Protein AF-A0A8J3G6T1-F1 (afdb_monomer)

Structure (mmCIF, N/CA/C/O backbone):
data_AF-A0A8J3G6T1-F1
#
_entry.id   AF-A0A8J3G6T1-F1
#
loop_
_atom_site.group_PDB
_atom_site.id
_atom_site.type_symbol
_atom_site.label_atom_id
_atom_site.label_alt_id
_atom_site.label_comp_id
_atom_site.label_asym_id
_atom_site.label_entity_id
_atom_site.label_seq_id
_atom_site.pdbx_PDB_ins_code
_atom_site.Cartn_x
_atom_site.Cartn_y
_atom_site.Cartn_z
_atom_site.occupancy
_atom_site.B_iso_or_equiv
_atom_site.auth_seq_id
_atom_site.auth_comp_id
_atom_site.auth_asym_id
_atom_site.auth_atom_id
_atom_site.pdbx_PDB_model_num
ATOM 1 N N . MET A 1 1 ? -32.465 -43.935 28.635 1.00 43.88 1 MET A N 1
ATOM 2 C CA . MET A 1 1 ? -31.012 -43.992 28.328 1.00 43.88 1 MET A CA 1
ATOM 3 C C . MET A 1 1 ? -30.670 -43.989 26.835 1.00 43.88 1 MET A C 1
ATOM 5 O O . MET A 1 1 ? -29.907 -43.119 26.442 1.00 43.88 1 MET A O 1
ATOM 9 N N . LYS A 1 2 ? -31.227 -44.860 25.971 1.00 39.50 2 LYS A N 1
ATOM 10 C CA . LYS A 1 2 ? -30.861 -44.892 24.530 1.00 39.50 2 LYS A CA 1
ATOM 11 C C . LYS A 1 2 ? -31.082 -43.560 23.775 1.00 39.50 2 LYS A C 1
ATOM 13 O O . LYS A 1 2 ? -30.192 -43.146 23.047 1.00 39.50 2 LYS A O 1
ATOM 18 N N . LYS A 1 3 ? -32.181 -42.826 24.026 1.00 35.81 3 LYS A N 1
ATOM 19 C CA . LYS A 1 3 ? -32.416 -41.480 23.442 1.00 35.81 3 LYS A CA 1
ATOM 20 C C . LYS A 1 3 ? -31.418 -40.406 23.920 1.00 35.81 3 LYS A C 1
ATOM 22 O O . LYS A 1 3 ? -31.016 -39.567 23.125 1.00 35.81 3 LYS A O 1
ATOM 27 N N . ALA A 1 4 ? -30.963 -40.465 25.174 1.00 35.81 4 ALA A N 1
ATOM 28 C CA . ALA A 1 4 ? -29.965 -39.531 25.713 1.00 35.81 4 ALA A CA 1
ATOM 29 C C . ALA A 1 4 ? -28.558 -39.790 25.139 1.00 35.81 4 ALA A C 1
ATOM 31 O O . ALA A 1 4 ? -27.813 -38.853 24.865 1.00 35.81 4 ALA A O 1
ATOM 32 N N . LEU A 1 5 ? -28.227 -41.057 24.865 1.00 39.38 5 LEU A N 1
ATOM 33 C CA . LEU A 1 5 ? -26.959 -41.442 24.243 1.00 39.38 5 LEU A CA 1
ATOM 34 C C . LEU A 1 5 ? -26.889 -41.038 22.756 1.00 39.38 5 LEU A C 1
ATOM 36 O O . LEU A 1 5 ? -25.823 -40.676 22.266 1.00 39.38 5 LEU A O 1
ATOM 40 N N . THR A 1 6 ? -28.020 -41.034 22.040 1.00 45.44 6 THR A N 1
ATOM 41 C CA . THR A 1 6 ? -28.103 -40.546 20.649 1.00 45.44 6 THR A CA 1
ATOM 42 C C . THR A 1 6 ? -27.983 -39.022 20.556 1.00 45.44 6 THR A C 1
ATOM 44 O O . THR A 1 6 ? -27.355 -38.519 19.626 1.00 45.44 6 THR A O 1
ATOM 47 N N . ILE A 1 7 ? -28.523 -38.283 21.532 1.00 45.69 7 ILE A N 1
ATOM 48 C CA . ILE A 1 7 ? -28.383 -36.820 21.610 1.00 45.69 7 ILE A CA 1
ATOM 49 C C . ILE A 1 7 ? -26.943 -36.442 21.983 1.00 45.69 7 ILE A C 1
ATOM 51 O O . ILE A 1 7 ? -26.351 -35.606 21.309 1.00 45.69 7 ILE A O 1
ATOM 55 N N . MET A 1 8 ? -26.319 -37.130 22.948 1.00 38.97 8 MET A N 1
ATOM 56 C CA . MET A 1 8 ? -24.913 -36.877 23.291 1.00 38.97 8 MET A CA 1
ATOM 57 C C . MET A 1 8 ? -23.939 -37.226 22.160 1.00 38.97 8 MET A C 1
ATOM 59 O O . MET A 1 8 ? -22.987 -36.485 21.954 1.00 38.97 8 MET A O 1
ATOM 63 N N . LYS A 1 9 ? -24.186 -38.276 21.361 1.00 42.00 9 LYS A N 1
ATOM 64 C CA . LYS A 1 9 ? -23.347 -38.576 20.184 1.00 42.00 9 LYS A CA 1
ATOM 65 C C . LYS A 1 9 ? -23.470 -37.523 19.075 1.00 42.00 9 LYS A C 1
ATOM 67 O O . LYS A 1 9 ? -22.478 -37.234 18.418 1.00 42.00 9 LYS A O 1
ATOM 72 N N . ARG A 1 10 ? -24.645 -36.909 18.885 1.00 36.28 10 ARG A N 1
ATOM 73 C CA . ARG A 1 10 ? -24.837 -35.819 17.905 1.00 36.28 10 ARG A CA 1
ATOM 74 C C . ARG A 1 10 ? -24.247 -34.494 18.389 1.00 36.28 10 ARG A C 1
ATOM 76 O O . ARG A 1 10 ? -23.609 -33.805 17.603 1.00 36.28 10 ARG A O 1
ATOM 83 N N . VAL A 1 11 ? -24.372 -34.186 19.681 1.00 42.03 11 VAL A N 1
ATOM 84 C CA . VAL A 1 11 ? -23.733 -33.012 20.294 1.00 42.03 11 VAL A CA 1
ATOM 85 C C . VAL A 1 11 ? -22.211 -33.162 20.288 1.00 42.03 11 VAL A C 1
ATOM 87 O O . VAL A 1 11 ? -21.529 -32.216 19.929 1.00 42.03 11 VAL A O 1
ATOM 90 N N . PHE A 1 12 ? -21.669 -34.350 20.573 1.00 38.31 12 PHE A N 1
ATOM 91 C CA . PHE A 1 12 ? -20.222 -34.588 20.573 1.00 38.31 12 PHE A CA 1
ATOM 92 C C . PHE A 1 12 ? -19.601 -34.498 19.170 1.00 38.31 12 PHE A C 1
ATOM 94 O O . PHE A 1 12 ? -18.516 -33.952 19.038 1.00 38.31 12 PHE A O 1
ATOM 101 N N . VAL A 1 13 ? -20.291 -34.943 18.111 1.00 36.78 13 VAL A N 1
ATOM 102 C CA . VAL A 1 13 ? -19.804 -34.816 16.719 1.00 36.78 13 VAL A CA 1
ATOM 103 C C . VAL A 1 13 ? -19.863 -33.365 16.220 1.00 36.78 13 VAL A C 1
ATOM 105 O O . VAL A 1 13 ? -18.927 -32.919 15.564 1.00 36.78 13 VAL A O 1
ATOM 108 N N . ILE A 1 14 ? -20.891 -32.594 16.594 1.00 36.22 14 ILE A N 1
ATOM 109 C CA . ILE A 1 14 ? -20.971 -31.152 16.286 1.00 36.22 14 ILE A CA 1
ATOM 110 C C . ILE A 1 14 ? -19.912 -30.367 17.081 1.00 36.22 14 ILE A C 1
ATOM 112 O O . ILE A 1 14 ? -19.260 -29.477 16.540 1.00 36.22 14 ILE A O 1
ATOM 116 N N . TYR A 1 15 ? -19.663 -30.744 18.338 1.00 33.72 15 TYR A N 1
ATOM 117 C CA . TYR A 1 15 ? -18.629 -30.137 19.182 1.00 33.72 15 TYR A CA 1
ATOM 118 C C . TYR A 1 15 ? -17.206 -30.476 18.701 1.00 33.72 15 TYR A C 1
ATOM 120 O O . TYR A 1 15 ? -16.318 -29.628 18.774 1.00 33.72 15 TYR A O 1
ATOM 128 N N . LEU A 1 16 ? -16.988 -31.682 18.159 1.00 30.70 16 LEU A N 1
ATOM 129 C CA . LEU A 1 16 ? -15.712 -32.103 17.569 1.00 30.70 16 LEU A CA 1
ATOM 130 C C . LEU A 1 16 ? -15.455 -31.426 16.209 1.00 30.70 16 LEU A C 1
ATOM 132 O O . LEU A 1 16 ? -14.316 -31.065 15.926 1.00 30.70 16 LEU A O 1
ATOM 136 N N . MET A 1 17 ? -16.499 -31.171 15.408 1.00 32.66 17 MET A N 1
ATOM 137 C CA . MET A 1 17 ? -16.385 -30.390 14.165 1.00 32.66 17 MET A CA 1
ATOM 138 C C . MET A 1 17 ? -16.130 -28.896 14.428 1.00 32.66 17 MET A C 1
ATOM 140 O O . MET A 1 17 ? -15.302 -28.297 13.750 1.00 32.66 17 MET A O 1
ATOM 144 N N . LEU A 1 18 ? -16.736 -28.305 15.464 1.00 34.94 18 LEU A N 1
ATOM 145 C CA . LEU A 1 18 ? -16.482 -26.908 15.856 1.00 34.94 18 LEU A CA 1
ATOM 146 C C . LEU A 1 18 ? -15.078 -26.682 16.454 1.00 34.94 18 LEU A C 1
ATOM 148 O O . LEU A 1 18 ? -14.573 -25.559 16.435 1.00 34.94 18 LEU A O 1
ATOM 152 N N . CYS A 1 19 ? -14.424 -27.731 16.968 1.00 36.50 19 CYS A N 1
ATOM 153 C CA . CYS A 1 19 ? -13.071 -27.645 17.531 1.00 36.50 19 CYS A CA 1
ATOM 154 C C . CYS A 1 19 ? -11.942 -27.707 16.488 1.00 36.50 19 CYS A C 1
ATOM 156 O O . CYS A 1 19 ? -10.821 -27.337 16.829 1.00 36.50 19 CYS A O 1
ATOM 158 N N . LEU A 1 20 ? -12.210 -28.149 15.253 1.00 36.62 20 LEU A N 1
ATOM 159 C CA . LEU A 1 20 ? -11.184 -28.357 14.219 1.00 36.62 20 LEU A CA 1
ATOM 160 C C . LEU A 1 20 ? -11.072 -27.224 13.182 1.00 36.62 20 LEU A C 1
ATOM 162 O O . LEU A 1 20 ? -10.155 -27.255 12.371 1.00 36.62 20 LEU A O 1
ATOM 166 N N . PHE A 1 21 ? -11.950 -26.213 13.206 1.00 42.81 21 PHE A N 1
ATOM 167 C CA . PHE A 1 21 ? -12.055 -25.251 12.095 1.00 42.81 21 PHE A CA 1
ATOM 168 C C . PHE A 1 21 ? -11.647 -23.793 12.376 1.00 42.81 21 PHE A C 1
ATOM 170 O O . PHE A 1 21 ? -11.500 -23.037 11.425 1.00 42.81 21 PHE A O 1
ATOM 177 N N . ASN A 1 22 ? -11.401 -23.361 13.619 1.00 49.00 22 ASN A N 1
ATOM 178 C CA . ASN A 1 22 ? -11.417 -21.913 13.919 1.00 49.00 22 ASN A CA 1
ATOM 179 C C . ASN A 1 22 ? -10.076 -21.194 14.189 1.00 49.00 22 ASN A C 1
ATOM 181 O O . ASN A 1 22 ? -10.086 -19.974 14.334 1.00 49.00 22 ASN A O 1
ATOM 185 N N . SER A 1 23 ? -8.916 -21.864 14.238 1.00 54.28 23 SER A N 1
ATOM 186 C CA . SER A 1 23 ? -7.624 -21.167 14.453 1.00 54.28 23 SER A CA 1
ATOM 187 C C . SER A 1 23 ? -6.871 -20.838 13.159 1.00 54.28 23 SER A C 1
ATOM 189 O O . SER A 1 23 ? -6.298 -19.757 13.040 1.00 54.28 23 SER A O 1
ATOM 191 N N . SER A 1 24 ? -6.887 -21.731 12.167 1.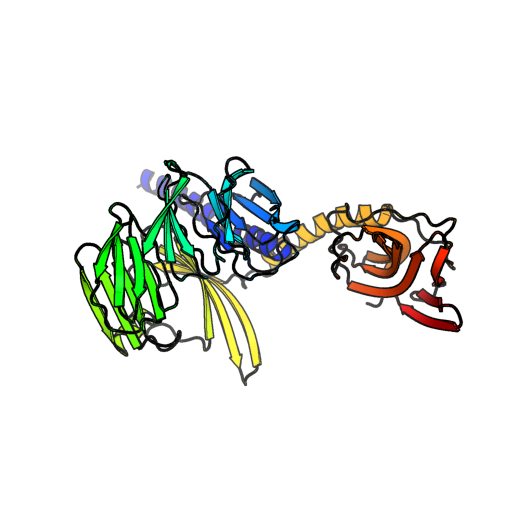00 53.44 24 SER A N 1
ATOM 192 C CA . SER A 1 24 ? -6.140 -21.563 10.911 1.00 53.44 24 SER A CA 1
ATOM 193 C C . SER A 1 24 ? -6.769 -20.530 9.969 1.00 53.44 24 SER A C 1
ATOM 195 O O . SER A 1 24 ? -6.048 -19.811 9.279 1.00 53.44 24 SER A O 1
ATOM 197 N N . LEU A 1 25 ? -8.099 -20.399 9.979 1.00 54.31 25 LEU A N 1
ATOM 198 C CA . LEU A 1 25 ? -8.842 -19.473 9.115 1.00 54.31 25 LEU A CA 1
ATOM 199 C C . LEU A 1 25 ? -8.743 -18.018 9.586 1.00 54.31 25 LEU A C 1
ATOM 201 O O . LEU A 1 25 ? -8.485 -17.124 8.779 1.00 54.31 25 LEU A O 1
ATOM 205 N N . LEU A 1 26 ? -8.850 -17.784 10.898 1.00 55.62 26 LEU A N 1
ATOM 206 C CA . LEU A 1 26 ? -8.613 -16.461 11.477 1.00 55.62 26 LEU A CA 1
ATOM 207 C C . LEU A 1 26 ? -7.161 -16.020 11.249 1.00 55.62 26 LEU A C 1
ATOM 209 O O . LEU A 1 26 ? -6.917 -14.869 10.893 1.00 55.62 26 LEU A O 1
ATOM 213 N N . ASN A 1 27 ? -6.204 -16.947 11.367 1.00 59.03 27 ASN A N 1
ATOM 214 C CA . ASN A 1 27 ? -4.813 -16.682 11.010 1.00 59.03 27 ASN A CA 1
ATOM 215 C C . ASN A 1 27 ? -4.660 -16.339 9.529 1.00 59.03 27 ASN A C 1
ATOM 217 O O . ASN A 1 27 ? -3.983 -15.370 9.225 1.00 59.03 27 ASN A O 1
ATOM 221 N N . ALA A 1 28 ? -5.309 -17.054 8.607 1.00 58.47 28 ALA A N 1
ATOM 222 C CA . ALA A 1 28 ? -5.214 -16.750 7.180 1.00 58.47 28 ALA A CA 1
ATOM 223 C C . ALA A 1 28 ? -5.707 -15.331 6.853 1.00 58.47 28 ALA A C 1
ATOM 225 O O . ALA A 1 28 ? -5.042 -14.612 6.109 1.00 58.47 28 ALA A O 1
ATOM 226 N N . ALA A 1 29 ? -6.816 -14.892 7.452 1.00 57.75 29 ALA A N 1
ATOM 227 C CA . ALA A 1 29 ? -7.325 -13.543 7.234 1.00 57.75 29 ALA A CA 1
ATOM 228 C C . ALA A 1 29 ? -6.474 -12.460 7.916 1.00 57.75 29 ALA A C 1
ATOM 230 O O . ALA A 1 29 ? -6.214 -11.418 7.316 1.00 57.75 29 ALA A O 1
ATOM 231 N N . VAL A 1 30 ? -5.976 -12.710 9.133 1.00 61.53 30 VAL A N 1
ATOM 232 C CA . VAL A 1 30 ? -5.054 -11.795 9.830 1.00 61.53 30 VAL A CA 1
ATOM 233 C C . VAL A 1 30 ? -3.706 -11.717 9.111 1.00 61.53 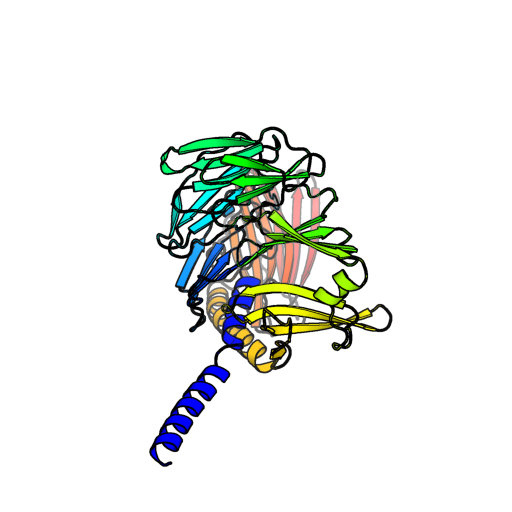30 VAL A C 1
ATOM 235 O O . VAL A 1 30 ? -3.150 -10.634 8.984 1.00 61.53 30 VAL A O 1
ATOM 238 N N . THR A 1 31 ? -3.181 -12.828 8.599 1.00 62.25 31 THR A N 1
ATOM 239 C CA . THR A 1 31 ? -1.938 -12.876 7.822 1.00 62.25 31 THR A CA 1
ATOM 240 C C . THR A 1 31 ? -2.112 -12.224 6.459 1.00 62.25 31 THR A C 1
ATOM 242 O O . THR A 1 31 ? -1.229 -11.480 6.045 1.00 62.25 31 THR A O 1
ATOM 245 N N . HIS A 1 32 ? -3.241 -12.437 5.774 1.00 60.16 32 HIS A N 1
ATOM 246 C CA . HIS A 1 32 ? -3.547 -11.702 4.550 1.00 60.16 32 HIS A CA 1
ATOM 247 C C . HIS A 1 32 ? -3.575 -10.203 4.837 1.00 60.16 32 HIS A C 1
ATOM 249 O O . HIS A 1 32 ? -2.796 -9.472 4.240 1.00 60.16 32 HIS A O 1
ATOM 255 N N . ALA A 1 33 ? -4.350 -9.776 5.839 1.00 58.09 33 ALA A N 1
ATOM 256 C CA . ALA A 1 33 ? -4.383 -8.395 6.299 1.00 58.09 33 ALA A CA 1
ATOM 257 C C . ALA A 1 33 ? -2.980 -7.843 6.604 1.00 58.09 33 ALA A C 1
ATOM 259 O O . ALA A 1 33 ? -2.631 -6.746 6.185 1.00 58.09 33 ALA A O 1
ATOM 260 N N . TRP A 1 34 ? -2.147 -8.616 7.294 1.00 55.69 34 TRP A N 1
ATOM 261 C CA . TRP A 1 34 ? -0.788 -8.215 7.644 1.00 55.69 34 TRP A CA 1
ATOM 262 C C . TRP A 1 34 ? 0.139 -8.095 6.427 1.00 55.69 34 TRP A C 1
ATOM 264 O O . TRP A 1 34 ? 0.996 -7.216 6.387 1.00 55.69 34 TRP A O 1
ATOM 274 N N . ASN A 1 35 ? -0.034 -8.960 5.427 1.00 57.41 35 ASN A N 1
ATOM 275 C CA . ASN A 1 35 ? 0.821 -9.038 4.241 1.00 57.41 35 ASN A CA 1
ATOM 276 C C . ASN A 1 35 ? 0.359 -8.139 3.084 1.00 57.41 35 ASN A C 1
ATOM 278 O O . ASN A 1 35 ? 1.129 -7.928 2.137 1.00 57.41 35 ASN A O 1
ATOM 282 N N . THR A 1 36 ? -0.882 -7.646 3.128 1.00 51.66 36 THR A N 1
ATOM 283 C CA . THR A 1 36 ? -1.452 -6.748 2.114 1.00 51.66 36 THR A CA 1
ATOM 284 C C . THR A 1 36 ? -1.564 -5.301 2.564 1.00 51.66 36 THR A C 1
ATOM 286 O O . THR A 1 36 ? -1.719 -4.447 1.700 1.00 51.66 36 THR A O 1
ATOM 289 N N . HIS A 1 37 ? -1.490 -5.005 3.864 1.00 54.19 37 HIS A N 1
ATOM 290 C CA . HIS A 1 37 ? -1.732 -3.656 4.373 1.00 54.19 37 HIS A CA 1
ATOM 291 C C . HIS A 1 37 ? -0.481 -3.011 4.976 1.00 54.19 37 HIS A C 1
ATOM 293 O O . HIS A 1 37 ? 0.148 -3.530 5.899 1.00 54.19 37 HIS A O 1
ATOM 299 N N . TYR A 1 38 ? -0.146 -1.823 4.478 1.00 55.28 38 TYR A N 1
ATOM 300 C CA . TYR A 1 38 ? 0.940 -1.001 5.006 1.00 55.28 38 TYR A CA 1
ATOM 301 C C . TYR A 1 38 ? 0.466 -0.277 6.275 1.00 55.28 38 TYR A C 1
ATOM 303 O O . TYR A 1 38 ? -0.458 0.516 6.182 1.00 55.28 38 TYR A O 1
ATOM 311 N N . GLN A 1 39 ? 1.096 -0.566 7.424 1.00 58.50 39 GLN A N 1
ATOM 312 C CA . GLN A 1 39 ? 1.042 0.118 8.739 1.00 58.50 39 GLN A CA 1
ATOM 313 C C . GLN A 1 39 ? -0.314 0.715 9.221 1.00 58.50 39 GLN A C 1
ATOM 315 O O . GLN A 1 39 ? -0.953 1.518 8.560 1.00 58.50 39 GLN A O 1
ATOM 320 N N . ASN A 1 40 ? -0.679 0.431 10.481 1.00 62.41 40 ASN A N 1
ATOM 321 C CA . ASN A 1 40 ? -1.968 0.759 11.130 1.00 62.41 40 ASN A CA 1
ATOM 322 C C . ASN A 1 40 ? -3.146 -0.053 10.586 1.00 62.41 40 ASN A C 1
ATOM 324 O O . ASN A 1 40 ? -3.998 0.437 9.851 1.00 62.41 40 ASN A O 1
ATOM 328 N N . ILE A 1 41 ? -3.188 -1.314 11.007 1.00 76.81 41 ILE A N 1
ATOM 329 C CA . ILE A 1 41 ? -4.314 -2.207 10.761 1.00 76.81 41 ILE A CA 1
ATOM 330 C C . ILE A 1 41 ? -5.247 -2.114 11.959 1.00 76.81 41 ILE A C 1
ATOM 332 O O . ILE A 1 41 ? -4.808 -2.266 13.104 1.00 76.81 41 ILE A O 1
ATOM 336 N N . GLY A 1 42 ? -6.531 -1.905 11.705 1.00 82.06 42 GLY A N 1
ATOM 337 C CA . GLY A 1 42 ? -7.550 -2.202 12.697 1.00 82.06 42 GLY A CA 1
ATOM 338 C C . GLY A 1 42 ? -8.500 -3.285 12.210 1.00 82.06 42 GLY A C 1
ATOM 339 O O . GLY A 1 42 ? -8.631 -3.545 11.014 1.00 82.06 42 GLY A O 1
ATOM 340 N N . VAL A 1 43 ? -9.144 -3.934 13.177 1.00 85.94 43 VAL A N 1
ATOM 341 C CA . VAL A 1 43 ? -10.104 -5.012 12.944 1.00 85.94 43 VAL A CA 1
ATOM 342 C C . VAL A 1 43 ? -11.361 -4.733 13.757 1.00 85.94 43 VAL A C 1
ATOM 344 O O . VAL A 1 43 ? -11.277 -4.379 14.939 1.00 85.94 43 VAL A O 1
ATOM 347 N N . ARG A 1 44 ? -12.527 -4.891 13.132 1.00 85.00 44 ARG A N 1
ATOM 348 C CA . ARG A 1 44 ? -13.835 -4.817 13.792 1.00 85.00 44 ARG A CA 1
ATOM 349 C C . ARG A 1 44 ? -14.694 -5.994 13.381 1.00 85.00 44 ARG A C 1
ATOM 351 O O . ARG A 1 44 ? -14.785 -6.303 12.203 1.00 85.00 44 ARG A O 1
ATOM 358 N N . PHE A 1 45 ? -15.323 -6.625 14.358 1.00 85.56 45 PHE A N 1
ATOM 359 C CA . PHE A 1 45 ? -16.324 -7.658 14.123 1.00 85.56 45 PHE A CA 1
ATOM 360 C C . PHE A 1 45 ? -17.679 -6.982 13.988 1.00 85.56 45 PHE A C 1
ATOM 362 O O . PHE A 1 45 ? -17.924 -5.979 14.660 1.00 85.56 45 PHE A O 1
ATOM 369 N N . ASN A 1 46 ? -18.545 -7.526 13.141 1.00 82.75 46 ASN A N 1
ATOM 370 C CA . ASN A 1 46 ? -19.957 -7.190 13.234 1.00 82.75 46 ASN A CA 1
ATOM 371 C C . ASN A 1 46 ? -20.542 -7.772 14.547 1.00 82.75 46 ASN A C 1
ATOM 373 O O . ASN A 1 46 ? -19.918 -8.636 15.177 1.00 82.75 46 ASN A O 1
ATOM 377 N N . PRO A 1 47 ? -21.711 -7.308 15.011 1.00 79.88 47 PRO A N 1
ATOM 378 C CA . PRO A 1 47 ? -22.196 -7.663 16.351 1.00 79.88 47 PRO A CA 1
ATOM 379 C C . PRO A 1 47 ? -22.587 -9.131 16.482 1.00 79.88 47 PRO A C 1
ATOM 381 O O . PRO A 1 47 ? -22.338 -9.747 17.521 1.00 79.88 47 PRO A O 1
ATOM 384 N N . ASP A 1 48 ? -23.149 -9.702 15.412 1.00 84.12 48 ASP A N 1
ATOM 385 C CA . ASP A 1 48 ? -23.486 -11.127 15.326 1.00 84.12 48 ASP A CA 1
ATOM 386 C C . ASP A 1 48 ? -22.240 -12.025 15.146 1.00 84.12 48 ASP A C 1
ATOM 388 O O . ASP A 1 48 ? -22.342 -13.246 15.256 1.00 84.12 48 ASP A O 1
ATOM 392 N N . LYS A 1 49 ? -21.062 -11.424 14.916 1.00 86.06 49 LYS A N 1
ATOM 393 C CA . LYS A 1 49 ? -19.748 -12.061 14.706 1.00 86.06 49 LYS A CA 1
ATOM 394 C C . LYS A 1 49 ? -19.690 -12.995 13.503 1.00 86.06 49 LYS A C 1
ATOM 396 O O . LYS A 1 49 ? -18.744 -13.775 13.397 1.00 86.06 49 LYS A O 1
ATOM 401 N N . SER A 1 50 ? -20.652 -12.907 12.588 1.00 88.56 50 SER A N 1
ATOM 402 C CA . SER A 1 50 ? -20.621 -13.647 11.327 1.00 88.56 50 SER A CA 1
ATOM 403 C C . SER A 1 50 ? -19.582 -13.082 10.357 1.00 88.56 50 SER A C 1
ATOM 405 O O . SER A 1 50 ? -19.127 -13.784 9.457 1.00 88.56 50 SER A O 1
ATOM 407 N N . GLN A 1 51 ? -19.168 -11.824 10.534 1.00 91.06 51 GLN A N 1
ATOM 408 C CA . GLN A 1 51 ? -18.254 -11.117 9.642 1.00 91.06 51 GLN A CA 1
ATOM 409 C C . GLN A 1 51 ? -17.282 -10.235 10.428 1.00 91.06 51 GLN A C 1
ATOM 411 O O . GLN A 1 51 ? -17.512 -9.832 11.570 1.00 91.06 51 GLN A O 1
ATOM 416 N N . PHE A 1 52 ? -16.181 -9.869 9.790 1.00 88.50 52 PHE A N 1
ATOM 417 C CA . PHE A 1 52 ? -15.308 -8.825 10.304 1.00 88.50 52 PHE A CA 1
ATOM 418 C C . PHE A 1 52 ? -14.748 -7.982 9.171 1.00 88.50 52 PHE A C 1
ATOM 420 O O . PHE A 1 52 ? -14.728 -8.367 8.004 1.00 88.50 52 PHE A O 1
ATOM 427 N N . VAL A 1 53 ? -14.315 -6.787 9.531 1.00 88.12 53 VAL A N 1
ATOM 428 C CA . VAL A 1 53 ? -13.738 -5.802 8.637 1.00 88.12 53 VAL A CA 1
ATOM 429 C C . VAL A 1 53 ? -12.320 -5.558 9.100 1.00 88.12 53 VAL A C 1
ATOM 431 O O . VAL A 1 53 ? -12.078 -5.241 10.267 1.00 88.12 53 VAL A O 1
ATOM 434 N N . VAL A 1 54 ? -11.390 -5.706 8.171 1.00 88.56 54 VAL A N 1
ATOM 435 C CA . VAL A 1 54 ? -10.018 -5.246 8.314 1.00 88.56 54 VAL A CA 1
ATOM 436 C C . VAL A 1 54 ? -9.906 -3.969 7.508 1.00 88.56 54 VAL A C 1
ATOM 438 O O . VAL A 1 54 ? -10.363 -3.899 6.370 1.00 88.56 54 VAL A O 1
ATOM 441 N N . PHE A 1 55 ? -9.295 -2.952 8.082 1.00 84.44 55 PHE A N 1
ATOM 442 C CA . PHE A 1 55 ? -9.057 -1.708 7.375 1.00 84.44 55 PHE A CA 1
ATOM 443 C C . PHE A 1 55 ? -7.636 -1.233 7.628 1.00 84.44 55 PHE A C 1
ATOM 445 O O . PHE A 1 55 ? -7.044 -1.459 8.690 1.00 84.44 55 PHE A O 1
ATOM 452 N N . SER A 1 56 ? -7.119 -0.556 6.622 1.00 84.81 56 SER A N 1
ATOM 453 C CA . SER A 1 56 ? -5.810 0.064 6.579 1.00 84.81 56 SER A CA 1
ATOM 454 C C . SER A 1 56 ? -5.920 1.423 5.898 1.00 84.81 56 SER A C 1
ATOM 456 O O . SER A 1 56 ? -7.004 1.883 5.535 1.00 84.81 56 SER A O 1
ATOM 458 N N . HIS A 1 57 ? -4.778 2.079 5.716 1.00 80.31 57 HIS A N 1
ATOM 459 C CA . HIS A 1 57 ? -4.719 3.344 4.995 1.00 80.31 57 HIS A CA 1
ATOM 460 C C . HIS A 1 57 ? -5.090 3.215 3.514 1.00 80.31 57 HIS A C 1
ATOM 462 O O . HIS A 1 57 ? -5.537 4.194 2.937 1.00 80.31 57 HIS A O 1
ATOM 468 N N . ASP A 1 58 ? -4.890 2.055 2.893 1.00 81.69 58 ASP A N 1
ATOM 469 C CA . ASP A 1 58 ? -5.043 1.849 1.449 1.00 81.69 58 ASP A CA 1
ATOM 470 C C . ASP A 1 58 ? -6.289 1.050 1.060 1.00 81.69 58 ASP A C 1
ATOM 472 O O . ASP A 1 58 ? -6.736 1.114 -0.087 1.00 81.69 58 ASP A O 1
ATOM 476 N N . ARG A 1 59 ? -6.858 0.283 1.992 1.00 86.75 59 ARG A N 1
ATOM 477 C CA . ARG A 1 59 ? -7.926 -0.651 1.662 1.00 86.75 59 ARG A CA 1
ATOM 478 C C . ARG A 1 59 ? -8.775 -1.000 2.875 1.00 86.75 59 ARG A C 1
ATOM 480 O O . ARG A 1 59 ? -8.308 -1.070 4.009 1.00 86.75 59 ARG A O 1
ATOM 487 N N . ILE A 1 60 ? -10.040 -1.286 2.610 1.00 87.50 60 ILE A N 1
ATOM 488 C CA . ILE A 1 60 ? -10.961 -1.903 3.556 1.00 87.50 60 ILE A CA 1
ATOM 489 C C . ILE A 1 60 ? -11.368 -3.252 2.982 1.00 87.50 60 ILE A C 1
ATOM 491 O O . ILE A 1 60 ? -11.833 -3.340 1.850 1.00 87.50 60 ILE A O 1
ATOM 495 N N . THR A 1 61 ? -11.207 -4.316 3.754 1.00 89.12 61 THR A N 1
ATOM 496 C CA . THR A 1 61 ? -11.616 -5.663 3.369 1.00 89.12 61 THR A CA 1
ATOM 497 C C . THR A 1 61 ? -12.642 -6.199 4.353 1.00 89.12 61 THR A C 1
ATOM 499 O O . THR A 1 61 ? -12.500 -6.073 5.569 1.00 89.12 61 THR A O 1
ATOM 502 N N . LYS A 1 62 ? -13.704 -6.792 3.817 1.00 89.88 62 LYS A N 1
ATOM 503 C CA . LYS A 1 62 ? -14.776 -7.431 4.572 1.00 89.88 62 LYS A CA 1
ATOM 504 C C . LYS A 1 62 ? -14.651 -8.937 4.421 1.00 89.88 62 LYS A C 1
ATOM 506 O O . LYS A 1 62 ? -14.504 -9.434 3.307 1.00 89.88 62 LYS A O 1
ATOM 511 N N . TRP A 1 63 ? -14.763 -9.650 5.526 1.00 91.19 63 TRP A N 1
ATOM 512 C CA . TRP A 1 63 ? -14.497 -11.075 5.617 1.00 91.19 63 TRP A CA 1
ATOM 513 C C . TRP A 1 63 ? -15.658 -11.794 6.271 1.00 91.19 63 TRP A C 1
ATOM 515 O O . TRP A 1 63 ? -16.286 -11.277 7.193 1.00 91.19 63 TRP A O 1
ATOM 525 N N . ASP A 1 64 ? -15.908 -12.999 5.792 1.00 90.69 64 ASP A N 1
ATOM 526 C CA . ASP A 1 64 ? -16.776 -13.959 6.443 1.00 90.69 64 ASP A CA 1
ATOM 527 C C . ASP A 1 64 ? -15.993 -14.663 7.552 1.00 90.69 64 ASP A C 1
ATOM 529 O O . ASP A 1 64 ? -14.908 -15.199 7.310 1.00 90.69 64 ASP A O 1
ATOM 533 N N . MET A 1 65 ? -16.516 -14.628 8.776 1.00 88.00 65 MET A N 1
ATOM 534 C CA . MET A 1 65 ? -15.818 -15.155 9.946 1.00 88.00 65 MET A CA 1
ATOM 535 C C . MET A 1 65 ? -15.783 -16.684 9.954 1.00 88.00 65 MET A C 1
ATOM 537 O O . MET A 1 65 ? -14.770 -17.264 10.334 1.00 88.00 65 MET A O 1
ATOM 541 N N . GLU A 1 66 ? -16.866 -17.338 9.527 1.00 86.19 66 GLU A N 1
ATOM 542 C CA . GLU A 1 66 ? -16.977 -18.800 9.549 1.00 86.19 66 GLU A CA 1
ATOM 543 C C . GLU A 1 66 ? -16.114 -19.450 8.461 1.00 86.19 66 GLU A C 1
ATOM 545 O O . GLU A 1 66 ? -15.421 -20.436 8.705 1.00 86.19 66 GLU A O 1
ATOM 550 N N . THR A 1 67 ? -16.122 -18.884 7.255 1.00 89.88 67 THR A N 1
ATOM 551 C CA . THR A 1 67 ? -15.434 -19.460 6.094 1.00 89.88 67 THR A CA 1
ATOM 552 C C . THR A 1 67 ? -14.050 -18.867 5.840 1.00 89.88 67 THR A C 1
ATOM 554 O O . THR A 1 67 ? -13.294 -19.420 5.040 1.00 89.88 67 THR A O 1
ATOM 557 N N . GLY A 1 68 ? -13.709 -17.735 6.465 1.00 87.69 68 GLY A N 1
ATOM 558 C CA . GLY A 1 68 ? -12.476 -16.991 6.191 1.00 87.69 68 GLY A CA 1
ATOM 559 C C . GLY A 1 68 ? -12.416 -16.396 4.779 1.00 87.69 68 GLY A C 1
ATOM 560 O O . GLY A 1 68 ? -11.346 -15.988 4.325 1.00 87.69 68 GLY A O 1
ATOM 561 N N . LYS A 1 69 ? -13.537 -16.372 4.047 1.00 88.81 69 LYS A N 1
ATOM 562 C CA . LYS A 1 69 ? -13.587 -15.847 2.681 1.00 88.81 69 LYS A CA 1
ATOM 563 C C . LYS A 1 69 ? -13.634 -14.325 2.691 1.00 88.81 69 LYS A C 1
ATOM 565 O O . LYS A 1 69 ? -14.396 -13.717 3.441 1.00 88.81 69 LYS A O 1
ATOM 570 N N . LEU A 1 70 ? -12.860 -13.717 1.796 1.00 91.94 70 LEU A N 1
ATOM 571 C CA . LEU A 1 70 ? -12.988 -12.303 1.467 1.00 91.94 70 LEU A CA 1
ATOM 572 C C . LEU A 1 70 ? -14.349 -12.086 0.792 1.00 91.94 70 LEU A C 1
ATOM 574 O O . LEU A 1 70 ? -14.586 -12.584 -0.307 1.00 91.94 70 LEU A O 1
ATOM 578 N N . LEU A 1 71 ? -15.242 -11.366 1.464 1.00 90.06 71 LEU A N 1
ATOM 579 C CA . LEU A 1 71 ? -16.577 -11.037 0.966 1.00 90.06 71 LEU A CA 1
ATOM 580 C C . LEU A 1 71 ? -16.554 -9.807 0.064 1.00 90.06 71 LEU A C 1
ATOM 582 O O . LEU A 1 71 ? -17.282 -9.750 -0.921 1.00 90.06 71 LEU A O 1
ATOM 586 N N . ALA A 1 72 ? -15.735 -8.815 0.413 1.00 89.94 72 ALA A N 1
ATOM 587 C CA . ALA A 1 72 ? -15.573 -7.602 -0.374 1.00 89.94 72 ALA A CA 1
ATOM 588 C C . ALA A 1 72 ? -14.220 -6.945 -0.096 1.00 89.94 72 ALA A C 1
ATOM 590 O O . ALA A 1 72 ? -13.683 -7.042 1.008 1.00 89.94 72 ALA A O 1
ATOM 591 N N . SER A 1 73 ? -13.697 -6.237 -1.092 1.00 90.25 73 SER A N 1
ATOM 592 C CA . SER A 1 73 ? -12.515 -5.390 -0.968 1.00 90.25 73 SER A CA 1
ATOM 593 C C . SER A 1 73 ? -12.821 -4.038 -1.584 1.00 90.25 73 SER A C 1
ATOM 595 O O . SER A 1 73 ? -13.252 -3.962 -2.732 1.00 90.25 73 SER A O 1
ATOM 597 N N . PHE A 1 74 ? -12.580 -2.987 -0.817 1.00 86.81 74 PHE A N 1
ATOM 598 C CA . PHE A 1 74 ? -12.777 -1.606 -1.216 1.00 86.81 74 PHE A CA 1
ATOM 599 C C . PHE A 1 74 ? -11.426 -0.914 -1.139 1.00 86.81 74 PHE A C 1
ATOM 601 O O . PHE A 1 74 ? -10.853 -0.792 -0.053 1.00 86.81 74 PHE A O 1
ATOM 608 N N . ASP A 1 75 ? -10.898 -0.482 -2.278 1.00 86.00 75 ASP A N 1
ATOM 609 C CA . ASP A 1 75 ? -9.750 0.415 -2.260 1.00 86.00 75 ASP A CA 1
ATOM 610 C C . ASP A 1 75 ? -10.225 1.758 -1.695 1.00 86.00 75 ASP A C 1
ATOM 612 O O . ASP A 1 75 ? -11.256 2.299 -2.107 1.00 86.00 75 ASP A O 1
ATOM 616 N N . THR A 1 76 ? -9.525 2.271 -0.686 1.00 72.56 76 THR A N 1
ATOM 617 C CA . THR A 1 76 ? -9.870 3.579 -0.138 1.00 72.56 76 THR A CA 1
ATOM 618 C C . THR A 1 76 ? -9.262 4.645 -1.041 1.00 72.56 76 THR A C 1
ATOM 620 O O . THR A 1 76 ? -8.087 4.581 -1.403 1.00 72.56 76 THR A O 1
ATOM 623 N N . TYR A 1 77 ? -10.019 5.702 -1.350 1.00 61.22 77 TYR A N 1
ATOM 624 C CA . TYR A 1 77 ? -9.496 6.870 -2.083 1.00 61.22 77 TYR A CA 1
ATOM 625 C C . TYR A 1 77 ? -8.362 7.600 -1.338 1.00 61.22 77 TYR A C 1
ATOM 627 O O . TYR A 1 77 ? -7.785 8.562 -1.842 1.00 61.22 77 TYR A O 1
ATOM 635 N N . MET A 1 78 ? -7.977 7.131 -0.147 1.00 56.66 78 MET A N 1
ATOM 636 C CA . MET A 1 78 ? -6.799 7.602 0.573 1.00 56.66 78 MET A CA 1
ATOM 637 C C . MET A 1 78 ? -5.491 7.395 -0.214 1.00 56.66 78 MET A C 1
ATOM 639 O O . MET A 1 78 ? -4.488 8.026 0.124 1.00 56.66 78 MET A O 1
ATOM 643 N N . SER A 1 79 ? -5.488 6.604 -1.297 1.00 50.88 79 SER A N 1
ATOM 644 C CA . SER A 1 79 ? -4.358 6.533 -2.232 1.00 50.88 79 SER A CA 1
ATOM 645 C C . SER A 1 79 ? -4.001 7.880 -2.875 1.00 50.88 79 SER A C 1
ATOM 647 O O . SER A 1 79 ? -2.834 8.066 -3.226 1.00 50.88 79 SER A O 1
ATOM 649 N N . ASP A 1 80 ? -4.951 8.815 -2.991 1.00 48.44 80 ASP A N 1
ATOM 650 C CA . ASP A 1 80 ? -4.712 10.175 -3.503 1.00 48.44 80 ASP A CA 1
ATOM 651 C C . ASP A 1 80 ? -4.347 11.174 -2.390 1.00 48.44 80 ASP A C 1
ATOM 653 O O . ASP A 1 80 ? -3.704 12.195 -2.639 1.00 48.44 80 ASP A O 1
ATOM 657 N N . PHE A 1 81 ? -4.630 10.848 -1.123 1.00 50.12 81 PHE A N 1
ATOM 658 C CA . PHE A 1 81 ? -4.318 11.678 0.052 1.00 50.12 81 PHE A CA 1
ATOM 659 C C . PHE A 1 81 ? -2.857 11.553 0.537 1.00 50.12 81 PHE A C 1
ATOM 661 O O . PHE A 1 81 ? -2.504 11.995 1.634 1.00 50.12 81 PHE A O 1
ATOM 668 N N . LYS A 1 82 ? -1.959 11.031 -0.311 1.00 51.03 82 LYS A N 1
ATOM 669 C CA . LYS A 1 82 ? -0.520 10.800 -0.053 1.00 51.03 82 LYS A CA 1
ATOM 670 C C . LYS A 1 82 ? 0.293 12.047 0.328 1.00 51.03 82 LYS A C 1
ATOM 672 O O . LYS A 1 82 ? 1.478 11.924 0.632 1.00 51.03 82 LYS A O 1
ATOM 677 N N . ARG A 1 83 ? -0.303 13.245 0.320 1.00 41.28 83 ARG A N 1
ATOM 678 C CA . ARG A 1 83 ? 0.389 14.507 0.628 1.00 41.28 83 ARG A CA 1
ATOM 679 C C . ARG A 1 83 ? 0.577 14.776 2.125 1.00 41.28 83 ARG A C 1
ATOM 681 O O . ARG A 1 83 ? 1.447 15.574 2.458 1.00 41.28 83 ARG A O 1
ATOM 688 N N . TYR A 1 84 ? -0.155 14.098 3.016 1.00 40.94 84 TYR A N 1
ATOM 689 C CA . TYR A 1 84 ? -0.038 14.317 4.464 1.00 40.94 84 TYR A CA 1
ATOM 690 C C . TYR A 1 84 ? -0.161 13.008 5.264 1.00 40.94 84 TYR A C 1
ATOM 692 O O . TYR A 1 84 ? -1.273 12.581 5.578 1.00 40.94 84 TYR A O 1
ATOM 700 N N . PRO A 1 85 ? 0.955 12.357 5.650 1.00 37.41 85 PRO A N 1
ATOM 701 C CA . PRO A 1 85 ? 0.928 11.181 6.515 1.00 37.41 85 PRO A CA 1
ATOM 702 C C . PRO A 1 85 ? 0.639 11.609 7.962 1.00 37.41 85 PRO A C 1
ATOM 704 O O . PRO A 1 85 ? 1.527 11.642 8.816 1.00 37.41 85 PRO A O 1
ATOM 707 N N . HIS A 1 86 ? -0.603 11.979 8.266 1.00 42.88 86 HIS A N 1
ATOM 708 C CA . HIS A 1 86 ? -1.022 12.196 9.647 1.00 42.88 86 HIS A CA 1
ATOM 709 C C . HIS A 1 86 ? -1.542 10.882 10.245 1.00 42.88 86 HIS A C 1
ATOM 711 O O . HIS A 1 86 ? -2.438 10.238 9.711 1.00 42.88 86 HIS A O 1
ATOM 717 N N . ARG A 1 87 ? -0.937 10.483 11.371 1.00 48.72 87 ARG A N 1
ATOM 718 C CA . ARG A 1 87 ? -1.075 9.188 12.070 1.00 48.72 87 ARG A CA 1
ATOM 719 C C . ARG A 1 87 ? -2.441 8.943 12.745 1.00 48.72 87 ARG A C 1
ATOM 721 O O . ARG A 1 87 ? -2.509 8.149 13.677 1.00 48.72 87 ARG A O 1
ATOM 728 N N . ASN A 1 88 ? -3.499 9.647 12.344 1.00 51.06 88 ASN A N 1
ATOM 729 C CA . ASN A 1 88 ? -4.703 9.797 13.171 1.00 51.06 88 ASN A CA 1
ATOM 730 C C . ASN A 1 88 ? -6.000 9.289 12.524 1.00 51.06 88 ASN A C 1
ATOM 732 O O . ASN A 1 88 ? -7.072 9.530 13.076 1.00 51.06 88 ASN A O 1
ATOM 736 N N . SER A 1 89 ? -5.929 8.560 11.408 1.00 48.56 89 SER A N 1
ATOM 737 C CA . SER A 1 89 ? -7.072 7.807 10.886 1.00 48.56 89 SER A CA 1
ATOM 738 C C . SER A 1 89 ? -7.478 6.753 11.919 1.00 48.56 89 SER A C 1
ATOM 740 O O . SER A 1 89 ? -6.819 5.730 12.102 1.00 48.56 89 SER A O 1
ATOM 742 N N . LYS A 1 90 ? -8.550 7.039 12.659 1.00 56.59 90 LYS A N 1
ATOM 743 C CA . LYS A 1 90 ? -9.074 6.175 13.712 1.00 56.59 90 LYS A CA 1
ATOM 744 C C . LYS A 1 90 ? -10.440 5.664 13.295 1.00 56.59 90 LYS A C 1
ATOM 746 O O . LYS A 1 90 ? -11.346 6.463 13.084 1.00 56.59 90 LYS A O 1
ATOM 751 N N . LEU A 1 91 ? -10.579 4.340 13.214 1.00 55.56 91 LEU A N 1
ATOM 752 C CA . LEU A 1 91 ? -11.893 3.728 13.109 1.00 55.56 91 LEU A CA 1
ATOM 753 C C . LEU A 1 91 ? -12.563 3.706 14.466 1.00 55.56 91 LEU A C 1
ATOM 755 O O . LEU A 1 91 ? -11.959 3.401 15.500 1.00 55.56 91 LEU A O 1
ATOM 759 N N . ILE A 1 92 ? -13.843 3.991 14.426 1.00 57.72 92 ILE A N 1
ATOM 760 C CA . ILE A 1 92 ? -14.571 4.376 15.601 1.00 57.72 92 ILE A CA 1
ATOM 761 C C . ILE A 1 92 ? -15.722 3.442 15.875 1.00 57.72 92 ILE A C 1
ATOM 763 O O . ILE A 1 92 ? -15.828 2.996 17.011 1.00 57.72 92 ILE A O 1
ATOM 767 N N . ASP A 1 93 ? -16.514 3.102 14.868 1.00 58.41 93 ASP A N 1
ATOM 768 C CA . ASP A 1 93 ? -17.683 2.277 15.097 1.00 58.41 93 ASP A CA 1
ATOM 769 C C . ASP A 1 93 ? -18.083 1.527 13.839 1.00 58.41 93 ASP A C 1
ATOM 771 O O . ASP A 1 93 ? -17.756 1.957 12.734 1.00 58.41 93 ASP A O 1
ATOM 775 N N . VAL A 1 94 ? -18.768 0.412 14.048 1.00 55.88 94 VAL A N 1
ATOM 776 C CA . VAL A 1 94 ? -19.551 -0.292 13.039 1.00 55.88 94 VAL A CA 1
ATOM 777 C C . VAL A 1 94 ? -20.907 -0.443 13.705 1.00 55.88 94 VAL A C 1
ATOM 779 O O . VAL A 1 94 ? -21.055 -1.316 14.552 1.00 55.88 94 VAL A O 1
ATOM 782 N N . ASP A 1 95 ? -21.848 0.450 13.387 1.00 54.72 95 ASP A N 1
ATOM 783 C CA . ASP A 1 95 ? -23.200 0.365 13.949 1.00 54.72 95 ASP A CA 1
ATOM 784 C C . ASP A 1 95 ? -23.783 -1.026 13.669 1.00 54.72 95 ASP A C 1
ATOM 786 O O . ASP A 1 95 ? -23.526 -1.617 12.608 1.00 54.72 95 ASP A O 1
ATOM 790 N N . ASP A 1 96 ? -24.557 -1.528 14.631 1.00 53.81 96 ASP A N 1
ATOM 791 C CA . ASP A 1 96 ? -24.879 -2.935 14.823 1.00 53.81 96 ASP A CA 1
ATOM 792 C C . ASP A 1 96 ? -25.590 -3.569 13.606 1.00 53.81 96 ASP A C 1
ATOM 794 O O . ASP A 1 96 ? -25.612 -4.790 13.434 1.00 53.81 96 ASP A O 1
ATOM 798 N N . TYR A 1 97 ? -26.129 -2.731 12.717 1.00 54.50 97 TYR A N 1
ATOM 799 C CA . TYR A 1 97 ? -26.843 -3.142 11.511 1.00 54.50 97 TYR A CA 1
ATOM 800 C C . TYR A 1 97 ? -26.395 -2.427 10.230 1.00 54.50 97 TYR A C 1
ATOM 802 O O . TYR A 1 97 ? -26.681 -2.922 9.138 1.00 54.50 97 TYR A O 1
ATOM 810 N N . LEU A 1 98 ? -25.705 -1.283 10.321 1.00 54.16 98 LEU A N 1
ATOM 811 C CA . LEU A 1 98 ? -25.481 -0.411 9.159 1.00 54.16 98 LEU A CA 1
ATOM 812 C C . LEU A 1 98 ? -24.115 -0.564 8.488 1.00 54.16 98 LEU A C 1
ATOM 814 O O . LEU A 1 98 ? -23.968 -0.120 7.350 1.00 54.16 98 LEU A O 1
ATOM 818 N N . LEU A 1 99 ? -23.159 -1.290 9.088 1.00 69.31 99 LEU A N 1
ATOM 819 C CA . LEU A 1 99 ? -21.891 -1.619 8.418 1.00 69.31 99 LEU A CA 1
ATOM 820 C C . LEU A 1 99 ? -21.214 -0.352 7.857 1.00 69.31 99 LEU A C 1
ATOM 822 O O . LEU A 1 99 ? -20.817 -0.295 6.697 1.00 69.31 99 LEU A O 1
ATOM 826 N N . GLU A 1 100 ? -21.116 0.700 8.659 1.00 78.50 100 GLU A N 1
ATOM 827 C CA . GLU A 1 100 ? -20.521 1.963 8.227 1.00 78.50 100 GLU A CA 1
ATOM 828 C C . GLU A 1 100 ? -19.159 2.169 8.866 1.00 78.50 100 GLU A C 1
ATOM 830 O O . GLU A 1 100 ? -18.933 1.807 10.015 1.00 78.50 100 GLU A O 1
ATOM 835 N N . LEU A 1 101 ? -18.247 2.764 8.108 1.00 73.50 101 LEU A N 1
ATOM 836 C CA . LEU A 1 101 ? -16.910 3.112 8.545 1.00 73.50 101 LEU A CA 1
ATOM 837 C C . LEU A 1 101 ? -16.811 4.634 8.599 1.00 73.50 101 LEU A C 1
ATOM 839 O O . LEU A 1 101 ? -16.901 5.288 7.562 1.00 73.50 101 LEU A O 1
ATOM 843 N N . VAL A 1 102 ? -16.607 5.198 9.789 1.00 77.75 102 VAL A N 1
ATOM 844 C CA . VAL A 1 102 ? -16.365 6.638 9.950 1.00 77.75 102 VAL A CA 1
ATOM 845 C C . VAL A 1 102 ? -14.910 6.870 10.332 1.00 77.75 102 VAL A C 1
ATOM 847 O O . VAL A 1 102 ? -14.413 6.275 11.292 1.00 77.75 102 VAL A O 1
ATOM 850 N N . PHE A 1 103 ? -14.224 7.736 9.592 1.00 77.25 103 PHE A N 1
ATOM 851 C CA . PHE A 1 103 ? -12.828 8.090 9.830 1.00 77.25 103 PHE A CA 1
ATOM 852 C C . PHE A 1 103 ? -12.594 9.579 9.590 1.00 77.25 103 PHE A C 1
ATOM 854 O O . PHE A 1 103 ? -13.331 10.219 8.852 1.00 77.25 103 PHE A O 1
ATOM 861 N N . SER A 1 104 ? -11.566 10.141 10.217 1.00 76.94 104 SER A N 1
ATOM 862 C CA . SER A 1 104 ? -11.130 11.516 9.970 1.00 76.94 104 SER A CA 1
ATOM 863 C C . SER A 1 104 ? -9.770 11.529 9.294 1.00 76.94 104 SER A C 1
ATOM 865 O O . SER A 1 104 ? -8.920 10.688 9.606 1.00 76.94 104 SER A O 1
ATOM 867 N N . ASP A 1 105 ? -9.531 12.510 8.436 1.00 75.69 105 ASP A N 1
ATOM 868 C CA . ASP A 1 105 ? -8.188 12.818 7.959 1.00 75.69 105 ASP A CA 1
ATOM 869 C C . ASP A 1 105 ? -7.530 13.925 8.804 1.00 75.69 105 ASP A C 1
ATOM 871 O O . ASP A 1 105 ? -8.124 14.511 9.713 1.00 75.69 105 ASP A O 1
ATOM 875 N N . GLY A 1 106 ? -6.252 14.188 8.529 1.00 73.50 106 GLY A N 1
ATOM 876 C CA . GLY A 1 106 ? -5.518 15.259 9.200 1.00 73.50 106 GLY A CA 1
ATOM 877 C C . GLY A 1 106 ? -5.929 16.666 8.759 1.00 73.50 106 GLY A C 1
ATOM 878 O O . GLY A 1 106 ? -5.436 17.629 9.344 1.00 73.50 106 GLY A O 1
ATOM 879 N N . ASP A 1 107 ? -6.790 16.798 7.744 1.00 76.81 107 ASP A N 1
ATOM 880 C CA . ASP A 1 107 ? -7.229 18.085 7.205 1.00 76.81 107 ASP A CA 1
ATOM 881 C C . ASP A 1 107 ? -8.519 18.602 7.863 1.00 76.81 107 ASP A C 1
ATOM 883 O O . ASP A 1 107 ? -8.913 19.748 7.638 1.00 76.81 107 ASP A O 1
ATOM 887 N N . GLY A 1 108 ? -9.116 17.786 8.739 1.00 76.50 108 GLY A N 1
ATOM 888 C CA . GLY A 1 108 ? -10.362 18.107 9.423 1.00 76.50 108 GLY A CA 1
ATOM 889 C C . GLY A 1 108 ? -11.601 17.577 8.707 1.00 76.50 108 GLY A C 1
ATOM 890 O O . GLY A 1 108 ? -12.707 17.815 9.188 1.00 76.50 108 GLY A O 1
ATOM 891 N N . SER A 1 109 ? -11.461 16.834 7.609 1.00 80.12 109 SER A N 1
ATOM 892 C CA . SER A 1 109 ? -12.597 16.158 6.993 1.00 80.12 109 SER A CA 1
ATOM 893 C C . SER A 1 109 ? -12.907 14.861 7.734 1.00 80.12 109 SER A C 1
ATOM 895 O O . SER A 1 109 ? -12.023 14.095 8.131 1.00 80.12 109 SER A O 1
ATOM 897 N N . ILE A 1 110 ? -14.200 14.614 7.920 1.00 80.44 110 ILE A N 1
ATOM 898 C CA . ILE A 1 110 ? -14.725 13.309 8.314 1.00 80.44 110 ILE A CA 1
ATOM 899 C C . ILE A 1 110 ? -15.202 12.631 7.037 1.00 80.44 110 ILE A C 1
ATOM 901 O O . ILE A 1 110 ? -15.763 13.267 6.153 1.00 80.44 110 ILE A O 1
ATOM 905 N N . HIS A 1 111 ? -14.977 11.334 6.947 1.00 81.12 111 HIS A N 1
ATOM 906 C CA . HIS A 1 111 ? -15.400 10.486 5.850 1.00 81.12 111 HIS A CA 1
ATOM 907 C C . HIS A 1 111 ? -16.263 9.378 6.434 1.00 81.12 111 HIS A C 1
ATOM 909 O O . HIS A 1 111 ? -15.904 8.780 7.451 1.00 81.12 111 HIS A O 1
ATOM 915 N N . ARG A 1 112 ? -17.395 9.097 5.791 1.00 82.81 112 ARG A N 1
ATOM 916 C CA . ARG A 1 112 ? -18.243 7.945 6.101 1.00 82.81 112 ARG A CA 1
ATOM 917 C C . ARG A 1 112 ? -18.284 7.048 4.879 1.00 82.81 112 ARG A C 1
ATOM 919 O O . ARG A 1 112 ? -18.445 7.521 3.758 1.00 82.81 112 ARG A O 1
ATOM 926 N N . PHE A 1 113 ? -18.144 5.755 5.093 1.00 83.25 113 PHE A N 1
ATOM 927 C CA . PHE A 1 113 ? -18.169 4.762 4.036 1.00 83.25 113 PHE A CA 1
ATOM 928 C C . PHE A 1 113 ? -19.172 3.676 4.397 1.00 83.25 113 PHE A C 1
ATOM 930 O O . PHE A 1 113 ? -19.044 3.038 5.439 1.00 83.25 113 PHE A O 1
ATOM 937 N N . SER A 1 114 ? -20.175 3.466 3.549 1.00 83.94 114 SER A N 1
ATOM 938 C CA . SER A 1 114 ? -21.107 2.353 3.707 1.00 83.94 114 SER A CA 1
ATOM 939 C C . SER A 1 114 ? -20.449 1.083 3.180 1.00 83.94 114 SER A C 1
ATOM 941 O O . SER A 1 114 ? -20.267 0.934 1.973 1.00 83.94 114 SER A O 1
ATOM 943 N N . LEU A 1 115 ? -20.112 0.141 4.062 1.00 80.69 115 LEU A N 1
ATOM 944 C CA . LEU A 1 115 ? -19.580 -1.171 3.673 1.00 80.69 115 LEU A CA 1
ATOM 945 C C . LEU A 1 115 ? -20.661 -2.055 3.044 1.00 80.69 115 LEU A C 1
ATOM 947 O O . LEU A 1 115 ? -20.332 -3.032 2.375 1.00 80.69 115 LEU A O 1
ATOM 951 N N . LEU A 1 116 ? -21.941 -1.739 3.272 1.00 80.44 116 LEU A N 1
ATOM 952 C CA . LEU A 1 116 ? -23.055 -2.421 2.620 1.00 80.44 116 LEU A CA 1
ATOM 953 C C . LEU A 1 116 ? -23.145 -2.034 1.140 1.00 80.44 116 LEU A C 1
ATOM 955 O O . LEU A 1 116 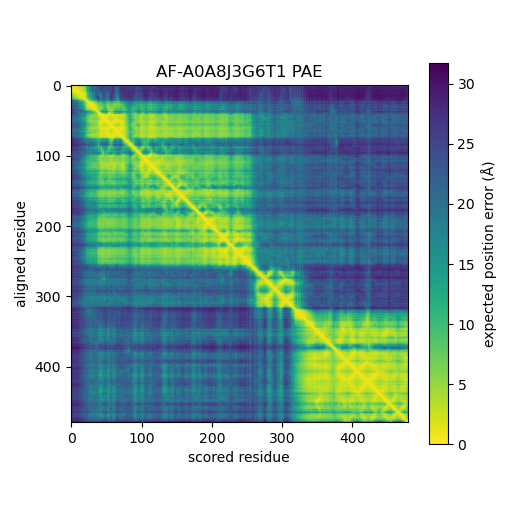? -23.298 -2.903 0.288 1.00 80.44 116 LEU A O 1
ATOM 959 N N . GLN A 1 117 ? -23.043 -0.737 0.841 1.00 82.06 117 GLN A N 1
ATOM 960 C CA . GLN A 1 117 ? -23.185 -0.210 -0.521 1.00 82.06 117 GLN A CA 1
ATOM 961 C C . GLN A 1 117 ? -21.848 -0.096 -1.264 1.00 82.06 117 GLN A C 1
ATOM 963 O O . GLN A 1 117 ? -21.839 0.068 -2.480 1.00 82.06 117 GLN A O 1
ATOM 968 N N . GLY A 1 118 ? -20.721 -0.155 -0.550 1.00 83.06 118 GLY A N 1
ATOM 969 C CA . GLY A 1 118 ? -19.401 0.141 -1.105 1.00 83.06 118 GLY A CA 1
ATOM 970 C C . GLY A 1 118 ? -19.253 1.602 -1.534 1.00 83.06 118 GLY A C 1
ATOM 971 O O . GLY A 1 118 ? -18.534 1.885 -2.489 1.00 83.06 118 GLY A O 1
ATOM 972 N N . GLN A 1 119 ? -19.973 2.522 -0.883 1.00 82.88 119 GLN A N 1
ATOM 973 C CA . GLN A 1 119 ? -20.072 3.921 -1.301 1.00 82.88 119 GLN A CA 1
ATOM 974 C C . GLN A 1 119 ? -19.585 4.886 -0.224 1.00 82.88 119 GLN A C 1
ATOM 976 O O . GLN A 1 119 ? -19.852 4.722 0.969 1.00 82.88 119 GLN A O 1
ATOM 981 N N . TYR A 1 120 ? -18.902 5.934 -0.684 1.00 80.31 120 TYR A N 1
ATOM 982 C CA . TYR A 1 120 ? -18.547 7.087 0.128 1.00 80.31 120 TYR A CA 1
ATOM 983 C C . TYR A 1 120 ? -19.758 7.989 0.324 1.00 80.31 120 TYR A C 1
ATOM 985 O O . TYR A 1 120 ? -20.415 8.401 -0.630 1.00 80.31 120 TYR A O 1
ATOM 993 N N . ILE A 1 121 ? -20.001 8.342 1.576 1.00 80.00 121 ILE A N 1
ATOM 994 C CA . ILE A 1 121 ? -20.963 9.354 1.972 1.00 80.00 121 ILE A CA 1
ATOM 995 C C . ILE A 1 121 ? -20.124 10.556 2.400 1.00 80.00 121 ILE A C 1
ATOM 997 O O . ILE A 1 121 ? -19.504 10.545 3.466 1.00 80.00 121 ILE A O 1
ATOM 1001 N N . ASN A 1 122 ? -20.047 11.570 1.536 1.00 69.81 122 ASN A N 1
ATOM 1002 C CA . ASN A 1 122 ? -19.300 12.789 1.837 1.00 69.81 122 ASN A CA 1
ATOM 1003 C C . ASN A 1 122 ? -19.918 13.493 3.048 1.00 69.81 122 ASN A C 1
ATOM 1005 O O . ASN A 1 122 ? -21.115 13.781 3.059 1.00 69.81 122 ASN A O 1
ATOM 1009 N N . PHE A 1 123 ? -19.087 13.792 4.045 1.00 74.88 123 PHE A N 1
ATOM 1010 C CA . PHE A 1 123 ? -19.459 14.649 5.166 1.00 74.88 123 PHE A CA 1
ATOM 1011 C C . PHE A 1 123 ? -18.986 16.080 4.922 1.00 74.88 123 PHE A C 1
ATOM 1013 O O . PHE A 1 123 ? -18.056 16.301 4.139 1.00 74.88 123 PHE A O 1
ATOM 1020 N N . PRO A 1 124 ? -19.609 17.068 5.586 1.00 75.06 124 PRO A N 1
ATOM 1021 C CA . PRO A 1 124 ? -19.101 18.427 5.573 1.00 75.06 124 PRO A CA 1
ATOM 1022 C C . PRO A 1 124 ? -17.647 18.453 6.040 1.00 75.06 124 PRO A C 1
ATOM 1024 O O . PRO A 1 124 ? -17.274 17.780 7.004 1.00 75.06 124 PRO A O 1
ATOM 1027 N N . LYS A 1 125 ? -16.828 19.260 5.367 1.00 77.75 125 LYS A N 1
ATOM 1028 C CA . LYS A 1 125 ? -15.488 19.575 5.850 1.00 77.75 125 LYS A CA 1
ATOM 1029 C C . LYS A 1 125 ? -15.610 20.483 7.068 1.00 77.75 125 LYS A C 1
ATOM 1031 O O . LYS A 1 125 ? -16.227 21.544 6.982 1.00 77.75 125 LYS A O 1
ATOM 1036 N N . PHE A 1 126 ? -15.006 20.088 8.182 1.00 74.69 126 PHE A N 1
ATOM 1037 C CA . PHE A 1 126 ? -14.965 20.931 9.369 1.00 74.69 126 PHE A CA 1
ATOM 1038 C C . PHE A 1 126 ? -13.809 21.923 9.240 1.00 74.69 126 PHE A C 1
ATOM 1040 O O . PHE A 1 126 ? -12.716 21.578 8.796 1.00 74.69 126 PHE A O 1
ATOM 1047 N N . ASN A 1 127 ? -14.027 23.171 9.656 1.00 68.38 127 ASN A N 1
ATOM 1048 C CA . ASN A 1 127 ? -13.025 24.242 9.552 1.00 68.38 127 ASN A CA 1
ATOM 1049 C C . ASN A 1 127 ? -11.854 24.097 10.547 1.00 68.38 127 ASN A C 1
ATOM 1051 O O . ASN A 1 127 ? -10.997 24.978 10.637 1.00 68.38 127 ASN A O 1
ATOM 1055 N N . HIS A 1 128 ? -11.811 23.011 11.319 1.00 72.31 128 HIS A N 1
ATOM 1056 C CA . HIS A 1 128 ? -10.849 22.802 12.393 1.00 72.31 128 HIS A CA 1
ATOM 1057 C C . HIS A 1 128 ? -10.161 21.447 12.229 1.00 72.31 128 HIS A C 1
ATOM 1059 O O . HIS A 1 128 ? -10.814 20.430 12.014 1.00 72.31 128 HIS A O 1
ATOM 1065 N N . GLY A 1 129 ? -8.833 21.421 12.376 1.00 69.88 129 GLY A N 1
ATOM 1066 C CA . GLY A 1 129 ? -8.059 20.183 12.289 1.00 69.88 129 GLY A CA 1
ATOM 1067 C C . GLY A 1 129 ? -8.513 19.141 13.322 1.00 69.88 129 GLY A C 1
ATOM 1068 O O . GLY A 1 129 ? -8.542 19.403 14.536 1.00 69.88 129 GLY A O 1
ATOM 1069 N N . LEU A 1 130 ? -8.837 17.942 12.837 1.00 70.44 130 LEU A N 1
ATOM 1070 C CA . LEU A 1 130 ? -9.191 16.767 13.635 1.00 70.44 130 LEU A CA 1
ATOM 1071 C C . LEU A 1 130 ? -7.919 15.971 13.974 1.00 70.44 130 LEU A C 1
ATOM 1073 O O . LEU A 1 130 ? -7.279 15.398 13.099 1.00 70.44 130 LEU A O 1
ATOM 1077 N N . ARG A 1 131 ? -7.521 15.906 15.250 1.00 64.75 131 ARG A N 1
ATOM 1078 C CA . ARG A 1 131 ? -6.454 14.995 15.721 1.00 64.75 131 ARG A CA 1
ATOM 1079 C C . ARG A 1 131 ? -6.995 13.783 16.462 1.00 64.75 131 ARG A C 1
ATOM 1081 O O . ARG A 1 131 ? -6.324 12.758 16.480 1.00 64.75 131 ARG A O 1
ATOM 1088 N N . ILE A 1 132 ? -8.149 13.899 17.110 1.00 63.09 132 ILE A N 1
ATOM 1089 C CA . ILE A 1 132 ? -8.760 12.812 17.869 1.00 63.09 132 ILE A CA 1
ATOM 1090 C C . ILE A 1 132 ? -10.219 12.778 17.470 1.00 63.09 132 ILE A C 1
ATOM 1092 O O . ILE A 1 132 ? -10.980 13.667 17.822 1.00 63.09 132 ILE A O 1
ATOM 1096 N N . PHE A 1 133 ? -10.587 11.752 16.720 1.00 64.56 133 PHE A N 1
ATOM 1097 C CA . PHE A 1 133 ? -11.965 11.484 16.362 1.00 64.56 133 PHE A CA 1
ATOM 1098 C C . PHE A 1 133 ? -12.435 10.285 17.202 1.00 64.56 133 PHE A C 1
ATOM 1100 O O . PHE A 1 133 ? -11.805 9.224 17.228 1.00 64.56 133 PHE A O 1
ATOM 1107 N N . HIS A 1 134 ? -13.498 10.490 17.973 1.00 66.69 134 HIS A N 1
ATOM 1108 C CA . HIS A 1 134 ? -14.229 9.466 18.718 1.00 66.69 134 HIS A CA 1
ATOM 1109 C C . HIS A 1 134 ? -15.694 9.641 18.345 1.00 66.69 134 HIS A C 1
ATOM 1111 O O . HIS A 1 134 ? -16.432 10.356 19.012 1.00 66.69 134 HIS A O 1
ATOM 1117 N N . GLY A 1 135 ? -16.060 9.067 17.209 1.00 62.47 135 GLY A N 1
ATOM 1118 C CA . GLY A 1 135 ? -17.444 8.963 16.783 1.00 62.47 135 GLY A CA 1
ATOM 1119 C C . GLY A 1 135 ? -18.230 7.918 17.565 1.00 62.47 135 GLY A C 1
ATOM 1120 O O . GLY A 1 135 ? -17.711 7.073 18.288 1.00 62.47 135 GLY A O 1
ATOM 1121 N N . TYR A 1 136 ? -19.523 8.015 17.413 1.00 68.38 136 TYR A N 1
ATOM 1122 C CA . TYR A 1 136 ? -20.495 7.006 17.776 1.00 68.38 136 TYR A CA 1
ATOM 1123 C C . TYR A 1 136 ? -21.688 7.364 16.940 1.00 68.38 136 TYR A C 1
ATOM 1125 O O . TYR A 1 136 ? -22.034 8.549 16.871 1.00 68.38 136 TYR A O 1
ATOM 1133 N N . VAL A 1 137 ? -22.243 6.377 16.265 1.00 66.25 137 VAL A N 1
ATOM 1134 C CA . VAL A 1 137 ? -23.385 6.591 15.395 1.00 66.25 137 VAL A CA 1
ATOM 1135 C C . VAL A 1 137 ? -24.603 6.094 16.161 1.00 66.25 137 VAL A C 1
ATOM 1137 O O . VAL A 1 137 ? -24.779 4.899 16.337 1.00 66.25 137 VAL A O 1
ATOM 1140 N N . ASP A 1 138 ? -25.410 7.024 16.675 1.00 71.00 138 ASP A N 1
ATOM 1141 C CA . ASP A 1 138 ? -26.723 6.713 17.260 1.00 71.00 138 ASP A CA 1
ATOM 1142 C C . ASP A 1 138 ? -27.795 7.071 16.235 1.00 71.00 138 ASP A C 1
ATOM 1144 O O . ASP A 1 138 ? -28.288 8.209 16.199 1.00 71.00 138 ASP A O 1
ATOM 1148 N N . GLY A 1 139 ? -28.055 6.153 15.305 1.00 75.56 139 GLY A N 1
ATOM 1149 C CA . GLY A 1 139 ? -28.854 6.437 14.117 1.00 75.56 139 GLY A CA 1
ATOM 1150 C C . GLY A 1 139 ? -28.264 7.602 13.315 1.00 75.56 139 GLY A C 1
ATOM 1151 O O . GLY A 1 139 ? -27.249 7.463 12.642 1.00 75.56 139 GLY A O 1
ATOM 1152 N N . ASN A 1 140 ? -28.879 8.784 13.410 1.00 71.69 140 ASN A N 1
ATOM 1153 C CA . ASN A 1 140 ? -28.498 9.955 12.611 1.00 71.69 140 ASN A CA 1
ATOM 1154 C C . ASN A 1 140 ? -27.605 10.953 13.364 1.00 71.69 140 ASN A C 1
ATOM 1156 O O . ASN A 1 140 ? -27.366 12.050 12.866 1.00 71.69 140 ASN A O 1
ATOM 1160 N N . LYS A 1 141 ? -27.102 10.627 14.560 1.00 73.25 141 LYS A N 1
ATOM 1161 C CA . LYS A 1 141 ? -26.211 11.517 15.325 1.00 73.25 141 LYS A CA 1
ATOM 1162 C C . LYS A 1 141 ? -24.797 10.963 15.389 1.00 73.25 141 LYS A C 1
ATOM 1164 O O . LYS A 1 141 ? -24.618 9.783 15.658 1.00 73.25 141 LYS A O 1
ATOM 1169 N N . MET A 1 142 ? -23.806 11.836 15.205 1.00 72.69 142 MET A N 1
ATOM 1170 C CA . MET A 1 142 ? -22.390 11.539 15.413 1.00 72.69 142 MET A CA 1
ATOM 1171 C C . MET A 1 142 ? -21.782 12.493 16.434 1.00 72.69 142 MET A C 1
ATOM 1173 O O . MET A 1 142 ? -21.834 13.707 16.271 1.00 72.69 142 MET A O 1
ATOM 1177 N N . VAL A 1 143 ? -21.170 11.964 17.486 1.00 67.12 143 VAL A N 1
ATOM 1178 C CA . VAL A 1 143 ? -20.372 12.770 18.426 1.00 67.12 143 VAL A CA 1
ATOM 1179 C C . VAL A 1 143 ? -18.957 12.902 17.883 1.00 67.12 143 VAL A C 1
ATOM 1181 O O . VAL A 1 143 ? -18.433 11.936 17.366 1.00 67.12 143 VAL A O 1
ATOM 1184 N N . TYR A 1 144 ? -18.302 14.054 17.970 1.00 69.56 144 TYR A N 1
ATOM 1185 C CA . TYR A 1 144 ? -16.905 14.171 17.561 1.00 69.56 144 TYR A CA 1
ATOM 1186 C C . TYR A 1 144 ? -16.183 15.291 18.286 1.00 69.56 144 TYR A C 1
ATOM 1188 O O . TYR A 1 144 ? -16.780 16.222 18.821 1.00 69.56 144 TYR A O 1
ATOM 1196 N N . THR A 1 145 ? -14.862 15.189 18.338 1.00 65.12 145 THR A N 1
ATOM 1197 C CA . THR A 1 145 ? -14.034 16.175 19.027 1.00 65.12 145 THR A CA 1
ATOM 1198 C C . THR A 1 145 ? -13.055 16.779 18.051 1.00 65.12 145 THR A C 1
ATOM 1200 O O . THR A 1 145 ? -12.348 16.059 17.351 1.00 65.12 145 THR A O 1
ATOM 1203 N N . THR A 1 146 ? -13.005 18.100 17.997 1.00 63.47 146 THR A N 1
ATOM 1204 C CA . THR A 1 146 ? -12.068 18.836 17.156 1.00 63.47 146 THR A CA 1
ATOM 1205 C C . THR A 1 146 ? -10.927 19.341 18.022 1.00 63.47 146 THR A C 1
ATOM 1207 O O . THR A 1 146 ? -11.081 19.693 19.190 1.00 63.47 146 THR A O 1
ATOM 1210 N N . THR A 1 147 ? -9.717 19.271 17.480 1.00 61.66 147 THR A N 1
ATOM 1211 C CA . THR A 1 147 ? -8.507 19.401 18.307 1.00 61.66 147 THR A CA 1
ATOM 1212 C C . THR A 1 147 ? -7.784 20.720 18.140 1.00 61.66 147 THR A C 1
ATOM 1214 O O . THR A 1 147 ? -6.954 21.053 18.978 1.00 61.66 147 THR A O 1
ATOM 1217 N N . GLY A 1 148 ? -8.087 21.467 17.077 1.00 67.94 148 GLY A N 1
ATOM 1218 C CA . GLY A 1 148 ? -7.545 22.812 16.883 1.00 67.94 148 GLY A CA 1
ATOM 1219 C C . GLY A 1 148 ? -8.176 23.850 17.812 1.00 67.94 148 GLY A C 1
ATOM 1220 O O . GLY A 1 148 ? -7.523 24.817 18.187 1.00 67.94 148 GLY A O 1
ATOM 1221 N N . ASP A 1 149 ? -9.427 23.633 18.204 1.00 72.56 149 ASP A N 1
ATOM 1222 C CA . ASP A 1 149 ? -10.253 24.553 18.989 1.00 72.56 149 ASP A CA 1
ATOM 1223 C C . ASP A 1 149 ? -10.649 23.988 20.364 1.00 72.56 149 ASP A C 1
ATOM 1225 O O . ASP A 1 149 ? -11.252 24.696 21.170 1.00 72.56 149 ASP A O 1
ATOM 1229 N N . TYR A 1 150 ? -10.270 22.735 20.647 1.00 74.44 150 TYR A N 1
ATOM 1230 C CA . TYR A 1 150 ? -10.633 21.994 21.856 1.00 74.44 150 TYR A CA 1
ATOM 1231 C C . TYR A 1 150 ? -12.143 21.943 22.100 1.00 74.44 150 TYR A C 1
ATOM 1233 O O . TYR A 1 150 ? -12.596 21.937 23.248 1.00 74.44 150 TYR A O 1
ATOM 1241 N N . ASN A 1 151 ? -12.925 21.924 21.024 1.00 79.31 151 ASN A N 1
ATOM 1242 C CA . ASN A 1 151 ? -14.368 21.838 21.112 1.00 79.31 151 ASN A CA 1
ATOM 1243 C C . ASN A 1 151 ? -14.820 20.379 21.031 1.00 79.31 151 ASN A C 1
ATOM 1245 O O . ASN A 1 151 ? -14.214 19.527 20.373 1.00 79.31 151 ASN A O 1
ATOM 1249 N N . VAL A 1 152 ? -15.919 20.096 21.723 1.00 79.31 152 VAL A N 1
ATOM 1250 C CA . VAL A 1 152 ? -16.658 18.848 21.543 1.00 79.31 152 VAL A CA 1
ATOM 1251 C C . VAL A 1 152 ? -17.969 19.182 20.868 1.00 79.31 152 VAL A C 1
ATOM 1253 O O . VAL A 1 152 ? -18.787 19.934 21.408 1.00 79.31 152 VAL A O 1
ATOM 1256 N N . SER A 1 153 ? -18.151 18.609 19.688 1.00 80.75 153 SER A N 1
ATOM 1257 C CA . SER A 1 153 ? -19.284 18.860 18.815 1.00 80.75 153 SER A CA 1
ATOM 1258 C C . SER A 1 153 ? -20.086 17.581 18.636 1.00 80.75 153 SER A C 1
ATOM 1260 O O . SER A 1 153 ? -19.573 16.467 18.695 1.00 80.75 153 SER A O 1
ATOM 1262 N N . ILE A 1 154 ? -21.388 17.732 18.453 1.00 80.88 154 ILE A N 1
ATOM 1263 C CA . ILE A 1 154 ? -22.257 16.639 18.037 1.00 80.88 154 ILE A CA 1
ATOM 1264 C C . ILE A 1 154 ? -22.873 17.060 16.714 1.00 80.88 154 ILE A C 1
ATOM 1266 O O . ILE A 1 154 ? -23.544 18.088 16.634 1.00 80.88 154 ILE A O 1
ATOM 1270 N N . TYR A 1 155 ? -22.614 16.262 15.690 1.00 82.19 155 TYR A N 1
ATOM 1271 C CA . TYR A 1 155 ? -23.187 16.389 14.367 1.00 82.19 155 TYR A CA 1
ATOM 1272 C C . TYR A 1 155 ? -24.515 15.648 14.333 1.00 82.19 155 TYR A C 1
ATOM 1274 O O . TYR A 1 155 ? -24.578 14.467 14.674 1.00 82.19 155 TYR A O 1
ATOM 1282 N N . ASP A 1 156 ? -25.574 16.317 13.899 1.00 79.75 156 ASP A N 1
ATOM 1283 C CA . ASP A 1 156 ? -26.846 15.662 13.607 1.00 79.75 156 ASP A CA 1
ATOM 1284 C C . ASP A 1 156 ? -27.044 15.619 12.088 1.00 79.75 156 ASP A C 1
ATOM 1286 O O . ASP A 1 156 ? -27.278 16.651 11.453 1.00 79.75 156 ASP A O 1
ATOM 1290 N N . GLN A 1 157 ? -26.954 14.418 11.514 1.00 72.81 157 GLN A N 1
ATOM 1291 C CA . GLN A 1 157 ? -27.045 14.165 10.076 1.00 72.81 157 GLN A CA 1
ATOM 1292 C C . GLN A 1 157 ? -28.381 14.622 9.493 1.00 72.81 157 GLN A C 1
ATOM 1294 O O . GLN A 1 157 ? -28.398 15.152 8.384 1.00 72.81 157 GLN A O 1
ATOM 1299 N N . ASN A 1 158 ? -29.486 14.496 10.239 1.00 76.38 158 ASN A N 1
ATOM 1300 C CA . ASN A 1 158 ? -30.799 14.927 9.747 1.00 76.38 158 ASN A CA 1
ATOM 1301 C C . ASN A 1 158 ? -30.830 16.425 9.473 1.00 76.38 158 ASN A C 1
ATOM 1303 O O . ASN A 1 158 ? -31.501 16.890 8.557 1.00 76.38 158 ASN A O 1
ATOM 1307 N N . THR A 1 159 ? -30.120 17.186 10.301 1.00 80.31 159 THR A N 1
ATOM 1308 C CA . THR A 1 159 ? -30.086 18.645 10.194 1.00 80.31 159 THR A CA 1
ATOM 1309 C C . THR A 1 159 ? -28.882 19.153 9.414 1.00 80.31 159 THR A C 1
ATOM 1311 O O . THR A 1 159 ? -28.862 20.326 9.047 1.00 80.31 159 THR A O 1
ATOM 1314 N N . SER A 1 160 ? -27.883 18.293 9.183 1.00 78.00 160 SER A N 1
ATOM 1315 C CA . SER A 1 160 ? -26.561 18.659 8.670 1.00 78.00 160 SER A CA 1
ATOM 1316 C C . SER A 1 160 ? -25.920 19.823 9.436 1.00 78.00 160 SER A C 1
ATOM 1318 O O . SER A 1 160 ? -25.199 20.635 8.857 1.00 78.00 160 SER A O 1
ATOM 1320 N N . LYS A 1 161 ? -26.215 19.937 10.737 1.00 76.50 161 LYS A N 1
ATOM 1321 C CA . LYS A 1 161 ? -25.722 21.010 11.602 1.00 76.50 161 LYS A CA 1
ATOM 1322 C C . LYS A 1 161 ? -24.874 20.451 12.728 1.00 76.50 161 LYS A C 1
ATOM 1324 O O . LYS A 1 161 ? -25.236 19.478 13.394 1.00 76.50 161 LYS A O 1
ATOM 1329 N N . ASP A 1 162 ? -23.792 21.168 12.984 1.00 74.06 162 ASP A N 1
ATOM 1330 C CA . ASP A 1 162 ? -22.957 20.990 14.156 1.00 74.06 162 ASP A CA 1
ATOM 1331 C C . ASP A 1 162 ? -23.643 21.676 15.326 1.00 74.06 162 ASP A C 1
ATOM 1333 O O . ASP A 1 162 ? -23.990 22.860 15.270 1.00 74.06 162 ASP A O 1
ATOM 1337 N N . LYS A 1 163 ? -23.796 20.950 16.424 1.00 76.62 163 LYS A N 1
ATOM 1338 C CA . LYS A 1 163 ? -24.065 21.565 17.712 1.00 76.62 163 LYS A CA 1
ATOM 1339 C C . LYS A 1 163 ? -22.799 21.468 18.539 1.00 76.62 163 LYS A C 1
ATOM 1341 O O . LYS A 1 163 ? -22.435 20.381 18.983 1.00 76.62 163 LYS A O 1
ATOM 1346 N N . ILE A 1 164 ? -22.140 22.603 18.763 1.00 73.19 164 ILE A N 1
ATOM 1347 C CA . ILE A 1 164 ? -21.061 22.676 19.747 1.00 73.19 164 ILE A CA 1
ATOM 1348 C C . ILE A 1 164 ? -21.691 22.407 21.107 1.00 73.19 164 ILE A C 1
ATOM 1350 O O . ILE A 1 164 ? -22.583 23.122 21.567 1.00 73.19 164 ILE A O 1
ATOM 1354 N N . VAL A 1 165 ? -21.258 21.326 21.737 1.00 70.12 165 VAL A N 1
ATOM 1355 C CA . VAL A 1 165 ? -21.798 20.899 23.023 1.00 70.12 165 VAL A CA 1
ATOM 1356 C C . VAL A 1 165 ? -20.955 21.466 24.151 1.00 70.12 165 VAL A C 1
ATOM 1358 O O . VAL A 1 165 ? -21.464 21.730 25.245 1.00 70.12 165 VAL A O 1
ATOM 1361 N N . HIS A 1 166 ? -19.678 21.742 23.893 1.00 71.19 166 HIS A N 1
ATOM 1362 C CA . HIS A 1 166 ? -18.843 22.481 24.818 1.00 71.19 166 HIS A CA 1
ATOM 1363 C C . HIS A 1 166 ? -17.655 23.152 24.129 1.00 71.19 166 HIS A C 1
ATOM 1365 O O . HIS A 1 166 ? -17.011 22.559 23.264 1.00 71.19 166 HIS A O 1
ATOM 1371 N N . GLU A 1 167 ? -17.379 24.378 24.573 1.00 74.19 167 GLU A N 1
ATOM 1372 C CA . GLU A 1 167 ? -16.339 25.246 24.039 1.00 74.19 167 GLU A CA 1
ATOM 1373 C C . GLU A 1 167 ? -15.072 25.243 24.904 1.00 74.19 167 GLU A C 1
ATOM 1375 O O . GLU A 1 167 ? -15.165 25.403 26.121 1.00 74.19 167 GLU A O 1
ATOM 1380 N N . LYS A 1 168 ? -13.898 25.173 24.261 1.00 69.19 168 LYS A N 1
ATOM 1381 C CA . LYS A 1 168 ? -12.574 25.477 24.844 1.00 69.19 168 LYS A CA 1
ATOM 1382 C C . LYS A 1 168 ? -12.161 24.612 26.041 1.00 69.19 168 LYS A C 1
ATOM 1384 O O . LYS A 1 168 ? -11.904 25.116 27.139 1.00 69.19 168 LYS A O 1
ATOM 1389 N N . TYR A 1 169 ? -12.001 23.314 25.811 1.00 69.06 169 TYR A N 1
ATOM 1390 C CA . TYR A 1 169 ? -11.382 22.432 26.798 1.00 69.06 169 TYR A CA 1
ATOM 1391 C C . TYR A 1 169 ? -9.866 22.616 26.916 1.00 69.06 169 TYR A C 1
ATOM 1393 O O . TYR A 1 169 ? -9.167 22.910 25.954 1.00 69.06 169 TYR A O 1
ATOM 1401 N N . PHE A 1 170 ? -9.332 22.352 28.108 1.00 60.66 170 PHE A N 1
ATOM 1402 C CA . PHE A 1 170 ? -7.892 22.239 28.337 1.00 60.66 170 PHE A CA 1
ATOM 1403 C C . PHE A 1 170 ? -7.552 20.795 28.722 1.00 60.66 170 PHE A C 1
ATOM 1405 O O . PHE A 1 170 ? -7.657 20.419 29.891 1.00 60.66 170 PHE A O 1
ATOM 1412 N N . GLY A 1 171 ? -7.150 19.970 27.748 1.00 63.97 171 GLY A N 1
ATOM 1413 C CA . GLY A 1 171 ? -6.657 18.616 28.018 1.00 63.97 171 GLY A CA 1
ATOM 1414 C C . GLY A 1 171 ? -6.853 17.600 26.893 1.00 63.97 171 GLY A C 1
ATOM 1415 O O . GLY A 1 171 ? -7.410 17.891 25.839 1.00 63.97 171 GLY A O 1
ATOM 1416 N N . PHE A 1 172 ? -6.372 16.379 27.140 1.00 57.69 172 PHE A N 1
ATOM 1417 C CA . PHE A 1 172 ? -6.608 15.221 26.278 1.00 57.69 172 PHE A CA 1
ATOM 1418 C C . PHE A 1 172 ? -8.048 14.737 26.465 1.00 57.69 172 PHE A C 1
ATOM 1420 O O . PHE A 1 172 ? -8.451 14.432 27.591 1.00 57.69 172 PHE A O 1
ATOM 1427 N N . ILE A 1 173 ? -8.806 14.643 25.374 1.00 62.69 173 ILE A N 1
ATOM 1428 C CA . ILE A 1 173 ? -10.170 14.123 25.413 1.00 62.69 173 ILE A CA 1
ATOM 1429 C C . ILE A 1 173 ? -10.122 12.621 25.132 1.00 62.69 173 ILE A C 1
ATOM 1431 O O . ILE A 1 173 ? -9.611 12.173 24.106 1.00 62.69 173 ILE A O 1
ATOM 1435 N N . GLN A 1 174 ? -10.649 11.835 26.064 1.00 61.44 174 GLN A N 1
ATOM 1436 C CA . GLN A 1 174 ? -11.070 10.470 25.794 1.00 61.44 174 GLN A CA 1
ATOM 1437 C C . GLN A 1 174 ? -12.584 10.472 25.898 1.00 61.44 174 GLN A C 1
ATOM 1439 O O . GLN A 1 174 ? -13.103 10.637 26.997 1.00 61.44 174 GLN A O 1
ATOM 1444 N N . VAL A 1 175 ? -13.267 10.341 24.759 1.00 60.12 175 VAL A N 1
ATOM 1445 C CA . VAL A 1 175 ? -14.719 10.169 24.736 1.00 60.12 175 VAL A CA 1
ATOM 1446 C C . VAL A 1 175 ? -15.007 8.686 24.566 1.00 60.12 175 VAL A C 1
ATOM 1448 O O . VAL A 1 175 ? -14.919 8.166 23.452 1.00 60.12 175 VAL A O 1
ATOM 1451 N N . PRO A 1 176 ? -15.313 7.963 25.643 1.00 56.72 176 PRO A N 1
ATOM 1452 C CA . PRO A 1 176 ? -15.907 6.660 25.502 1.00 56.72 176 PRO A CA 1
ATOM 1453 C C . PRO A 1 176 ? -17.417 6.908 25.331 1.00 56.72 176 PRO A C 1
ATOM 1455 O O . PRO A 1 176 ? -18.070 7.461 26.215 1.00 56.72 176 PRO A O 1
ATOM 1458 N N . VAL A 1 177 ? -17.978 6.578 24.167 1.00 55.69 177 VAL A N 1
ATOM 1459 C CA . VAL A 1 177 ? -19.403 6.825 23.908 1.00 55.69 177 VAL A CA 1
ATOM 1460 C C . VAL A 1 177 ? -20.212 5.584 24.272 1.00 55.69 177 VAL A C 1
ATOM 1462 O O . VAL A 1 177 ? -19.903 4.476 23.843 1.00 55.69 177 VAL A O 1
ATOM 1465 N N . PHE A 1 178 ? -21.227 5.773 25.106 1.00 51.88 178 PHE A N 1
ATOM 1466 C CA . PHE A 1 178 ? -22.322 4.828 25.310 1.00 51.88 178 PHE A CA 1
ATOM 1467 C C . PHE A 1 178 ? -23.615 5.629 25.234 1.00 51.88 178 PHE A C 1
ATOM 1469 O O . PHE A 1 178 ? -23.593 6.802 25.601 1.00 51.88 178 PHE A O 1
ATOM 1476 N N . HIS A 1 179 ? -24.694 5.019 24.742 1.00 54.88 179 HIS A N 1
ATOM 1477 C CA . HIS A 1 179 ? -26.078 5.509 24.746 1.00 54.88 179 HIS A CA 1
ATOM 1478 C C . HIS A 1 179 ? -26.261 6.923 25.325 1.00 54.88 179 HIS A C 1
ATOM 1480 O O . HIS A 1 179 ? -26.632 7.094 26.486 1.00 54.88 179 HIS A O 1
ATOM 1486 N N . LYS A 1 180 ? -26.014 7.948 24.497 1.00 58.66 180 LYS A N 1
ATOM 1487 C CA . LYS A 1 180 ? -26.203 9.361 24.857 1.00 58.66 180 LYS A CA 1
ATOM 1488 C C . LYS A 1 180 ? -25.245 9.879 25.940 1.00 58.66 180 LYS A C 1
ATOM 1490 O O . LYS A 1 180 ? -25.673 10.681 26.756 1.00 58.66 180 LYS A O 1
ATOM 1495 N N . VAL A 1 181 ? -23.968 9.505 25.978 1.00 61.44 181 VAL A N 1
ATOM 1496 C CA . VAL A 1 181 ? -23.027 10.050 26.974 1.00 61.44 181 VAL A CA 1
ATOM 1497 C C . VAL A 1 181 ? -21.684 10.420 26.360 1.00 61.44 181 VAL A C 1
ATOM 1499 O O . VAL A 1 181 ? -21.012 9.591 25.756 1.00 61.44 181 VAL A O 1
ATOM 1502 N N . VAL A 1 182 ? -21.265 11.667 26.576 1.00 65.00 182 VAL A N 1
ATOM 1503 C CA . VAL A 1 182 ? -19.928 12.175 26.249 1.00 65.00 182 VAL A CA 1
ATOM 1504 C C . VAL A 1 182 ? -19.217 12.526 27.546 1.00 65.00 182 VAL A C 1
ATOM 1506 O O . VAL A 1 182 ? -19.725 13.325 28.335 1.00 65.00 182 VAL A O 1
ATOM 1509 N N . ILE A 1 183 ? -18.045 11.938 27.774 1.00 66.25 183 ILE A N 1
ATOM 1510 C CA . ILE A 1 183 ? -17.242 12.210 28.967 1.00 66.25 183 ILE A CA 1
ATOM 1511 C C . ILE A 1 183 ? -16.075 13.097 28.580 1.00 66.25 183 ILE A C 1
ATOM 1513 O O . ILE A 1 183 ? -15.335 12.792 27.648 1.00 66.25 183 ILE A O 1
ATOM 1517 N N . ILE A 1 184 ? -15.930 14.221 29.277 1.00 67.12 184 ILE A N 1
ATOM 1518 C CA . ILE A 1 184 ? -14.944 15.230 28.911 1.00 67.12 184 ILE A CA 1
ATOM 1519 C C . ILE A 1 184 ? -14.169 15.670 30.142 1.00 67.12 184 ILE A C 1
ATOM 1521 O O . ILE A 1 184 ? -14.757 15.973 31.177 1.00 67.12 184 ILE A O 1
ATOM 1525 N N . LYS A 1 185 ? -12.840 15.687 30.032 1.00 70.06 185 LYS A N 1
ATOM 1526 C CA . LYS A 1 185 ? -11.950 16.157 31.090 1.00 70.06 185 LYS A CA 1
ATOM 1527 C C . LYS A 1 185 ? -11.729 17.660 30.929 1.00 70.06 185 LYS A C 1
ATOM 1529 O O . LYS A 1 185 ? -11.116 18.086 29.957 1.00 70.06 185 LYS A O 1
ATOM 1534 N N . ASP A 1 186 ? -12.193 18.444 31.894 1.00 69.12 186 ASP A N 1
ATOM 1535 C CA . ASP A 1 186 ? -12.075 19.902 31.924 1.00 69.12 186 ASP A CA 1
ATOM 1536 C C . ASP A 1 186 ? -11.425 20.354 33.221 1.00 69.12 186 ASP A C 1
ATOM 1538 O O . ASP A 1 186 ? -11.987 20.147 34.296 1.00 69.12 186 ASP A O 1
ATOM 1542 N N . LYS A 1 187 ? -10.224 20.939 33.146 1.00 74.94 187 LYS A N 1
ATOM 1543 C CA . LYS A 1 187 ? -9.513 21.477 34.324 1.00 74.94 187 LYS A CA 1
ATOM 1544 C C . LYS A 1 187 ? -9.424 20.485 35.501 1.00 74.94 187 LYS A C 1
ATOM 1546 O O . LYS A 1 187 ? -9.443 20.879 36.662 1.00 74.94 187 LYS A O 1
ATOM 1551 N N . GLY A 1 188 ? -9.320 19.188 35.197 1.00 73.31 188 GLY A N 1
ATOM 1552 C CA . GLY A 1 188 ? -9.239 18.114 36.195 1.00 73.31 188 GLY A CA 1
ATOM 1553 C C . GLY A 1 188 ? -10.581 17.545 36.670 1.00 73.31 188 GLY A C 1
ATOM 1554 O O . GLY A 1 188 ? -10.573 16.622 37.477 1.00 73.31 188 GLY A O 1
ATOM 1555 N N . GLU A 1 189 ? -11.714 18.027 36.156 1.00 77.88 189 GLU A N 1
ATOM 1556 C CA . GLU A 1 189 ? -13.039 17.455 36.404 1.00 77.88 189 GLU A CA 1
ATOM 1557 C C . GLU A 1 189 ? -13.528 16.650 35.198 1.00 77.88 189 GLU A C 1
ATOM 1559 O O . GLU A 1 189 ? -13.269 17.004 34.051 1.00 77.88 189 GLU A O 1
ATOM 1564 N N . PHE A 1 190 ? -14.285 15.583 35.455 1.00 80.25 190 PHE A N 1
ATOM 1565 C CA . PHE A 1 190 ? -15.016 14.871 34.408 1.00 80.25 190 PHE A CA 1
ATOM 1566 C C . PHE A 1 190 ? -16.439 15.414 34.299 1.00 80.25 190 PHE A C 1
ATOM 1568 O O . PHE A 1 190 ? -17.199 15.439 35.277 1.00 80.25 190 PHE A O 1
ATOM 1575 N N . LEU A 1 191 ? -16.787 15.847 33.095 1.00 81.81 191 LEU A N 1
ATOM 1576 C CA . LEU A 1 191 ? -18.122 16.257 32.702 1.00 81.81 191 LEU A CA 1
ATOM 1577 C C . LEU A 1 191 ? -18.787 15.106 31.970 1.00 81.81 191 LEU A C 1
ATOM 1579 O O . LEU A 1 191 ? -18.241 14.580 31.009 1.00 81.81 191 LEU A O 1
ATOM 1583 N N . PHE A 1 192 ? -19.976 14.759 32.426 1.00 81.62 192 PHE A N 1
ATOM 1584 C CA . PHE A 1 192 ? -20.924 13.933 31.708 1.00 81.62 192 PHE A CA 1
ATOM 1585 C C . PHE A 1 192 ? -21.774 14.845 30.831 1.00 81.62 192 PHE A C 1
ATOM 1587 O O . PHE A 1 192 ? -22.282 15.856 31.323 1.00 81.62 192 PHE A O 1
ATOM 1594 N N . VAL A 1 193 ? -21.957 14.502 29.560 1.00 82.12 193 VAL A N 1
ATOM 1595 C CA . VAL A 1 193 ? -22.915 15.182 28.692 1.00 82.12 193 VAL A CA 1
ATOM 1596 C C . VAL A 1 193 ? -23.890 14.185 28.112 1.00 82.12 193 VAL A C 1
ATOM 1598 O O . VAL A 1 193 ? -23.488 13.283 27.387 1.00 82.12 193 VAL A O 1
ATOM 1601 N N . ASP A 1 194 ? -25.169 14.384 28.403 1.00 79.06 194 ASP A N 1
ATOM 1602 C CA . ASP A 1 194 ? -26.243 13.608 27.800 1.00 79.06 194 ASP A CA 1
ATOM 1603 C C . ASP A 1 194 ? -26.322 13.926 26.294 1.00 79.06 194 ASP A C 1
ATOM 1605 O O . ASP A 1 194 ? -26.615 15.052 25.916 1.00 79.06 194 ASP A O 1
ATOM 1609 N N . GLY A 1 195 ? -26.056 12.971 25.413 1.00 74.88 195 GLY A N 1
ATOM 1610 C CA . GLY A 1 195 ? -26.092 13.114 23.957 1.00 74.88 195 GLY A CA 1
ATOM 1611 C C . GLY A 1 195 ? -27.497 13.311 23.380 1.00 74.88 195 GLY A C 1
ATOM 1612 O O . GLY A 1 195 ? -27.634 13.772 22.247 1.00 74.88 195 GLY A O 1
ATOM 1613 N N . SER A 1 196 ? -28.555 13.018 24.143 1.00 74.62 196 SER A N 1
ATOM 1614 C CA . SER A 1 196 ? -29.934 13.312 23.745 1.00 74.62 196 SER A CA 1
ATOM 1615 C C . SER A 1 196 ? -30.361 14.727 24.130 1.00 74.62 196 SER A C 1
ATOM 1617 O O . SER A 1 196 ? -30.983 15.411 23.316 1.00 74.62 196 SER A O 1
ATOM 1619 N N . THR A 1 197 ? -29.997 15.194 25.330 1.00 82.12 197 THR A N 1
ATOM 1620 C CA . THR A 1 197 ? -30.433 16.504 25.854 1.00 82.12 197 THR A CA 1
ATOM 1621 C C . THR A 1 197 ? -29.360 17.592 25.819 1.00 82.12 197 THR A C 1
ATOM 1623 O O . THR A 1 197 ? -29.669 18.769 26.002 1.00 82.12 197 THR A O 1
ATOM 1626 N N . TYR A 1 198 ? -28.105 17.227 25.568 1.00 78.44 198 TYR A N 1
ATOM 1627 C CA . TYR A 1 198 ? -26.904 18.067 25.646 1.00 78.44 198 TYR A CA 1
ATOM 1628 C C . TYR A 1 198 ? -26.637 18.656 27.039 1.00 78.44 198 TYR A C 1
ATOM 1630 O O . TYR A 1 198 ? -25.824 19.572 27.192 1.00 78.44 198 TYR A O 1
ATOM 1638 N N . LYS A 1 199 ? -27.320 18.155 28.076 1.00 83.56 199 LYS A N 1
ATOM 1639 C CA . LYS A 1 199 ? -27.159 18.646 29.446 1.00 83.56 199 LYS A CA 1
ATOM 1640 C C . LYS A 1 199 ? -25.862 18.122 30.049 1.00 83.56 199 LYS A C 1
ATOM 1642 O O . LYS A 1 199 ? -25.573 16.928 30.001 1.00 83.56 199 LYS A O 1
ATOM 1647 N N . LYS A 1 200 ? -25.103 19.036 30.657 1.00 85.69 200 LYS A N 1
ATOM 1648 C CA . LYS A 1 200 ? -23.841 18.749 31.345 1.00 85.69 200 LYS A CA 1
ATOM 1649 C C . LYS A 1 200 ? -24.113 18.411 32.810 1.00 85.69 200 LYS A C 1
ATOM 1651 O O . LYS A 1 200 ? -24.818 19.152 33.492 1.00 85.69 200 LYS A O 1
ATOM 1656 N N . LYS A 1 201 ? -23.508 17.341 33.317 1.00 86.00 201 LYS A N 1
ATOM 1657 C CA . LYS A 1 201 ? -23.507 16.955 34.733 1.00 86.00 201 LYS A CA 1
ATOM 1658 C C . LYS A 1 201 ? -22.062 16.769 35.184 1.00 86.00 201 LYS A C 1
ATOM 1660 O O . LYS A 1 201 ? -21.296 16.042 34.561 1.00 86.00 201 LYS A O 1
ATOM 1665 N N . LYS A 1 202 ? -21.664 17.426 36.273 1.00 86.75 202 LYS A N 1
ATOM 1666 C CA . LYS A 1 202 ? -20.340 17.200 36.863 1.00 86.75 202 LYS A CA 1
ATOM 1667 C C . LYS A 1 202 ? -20.331 15.848 37.566 1.00 86.75 202 LYS A C 1
ATOM 1669 O O . LYS A 1 202 ? -21.190 15.595 38.408 1.00 86.75 202 LYS A O 1
ATOM 1674 N N . LEU A 1 203 ? -19.344 15.004 37.271 1.00 80.12 203 LEU A N 1
ATOM 1675 C CA . LEU A 1 203 ? -19.207 13.713 37.948 1.00 80.12 203 LEU A CA 1
ATOM 1676 C C . LEU A 1 203 ? -18.539 13.847 39.321 1.00 80.12 203 LEU A C 1
ATOM 1678 O O . LEU A 1 203 ? -18.596 12.914 40.112 1.00 80.12 203 LEU A O 1
ATOM 1682 N N . GLY A 1 204 ? -17.925 14.990 39.654 1.00 81.56 204 GLY A N 1
ATOM 1683 C CA . GLY A 1 204 ? -17.271 15.205 40.954 1.00 81.56 204 GLY A CA 1
ATOM 1684 C C . GLY A 1 204 ? -16.116 14.228 41.199 1.00 81.56 204 GLY A C 1
ATOM 1685 O O . GLY A 1 204 ? -15.949 13.709 42.303 1.00 81.56 204 GLY A O 1
ATOM 1686 N N . VAL A 1 205 ? -15.390 13.900 40.137 1.00 76.81 205 VAL A N 1
ATOM 1687 C CA . VAL A 1 205 ? -14.221 13.024 40.130 1.00 76.81 205 VAL A CA 1
ATOM 1688 C C . VAL A 1 205 ? -13.001 13.949 40.107 1.00 76.81 205 VAL A C 1
ATOM 1690 O O . VAL A 1 205 ? -12.795 14.637 39.114 1.00 76.81 205 VAL A O 1
ATOM 1693 N N . LYS A 1 206 ? -12.270 14.044 41.229 1.00 67.81 206 LYS A N 1
ATOM 1694 C CA . LYS A 1 206 ? -11.262 15.099 41.487 1.00 67.81 206 LYS A CA 1
ATOM 1695 C C . LYS A 1 206 ? -9.801 14.705 41.203 1.00 67.81 206 LYS A C 1
ATOM 1697 O O . LYS A 1 206 ? -8.903 15.474 41.525 1.00 67.81 206 LYS A O 1
ATOM 1702 N N . ASN A 1 207 ? -9.545 13.542 40.602 1.00 66.75 207 ASN A N 1
ATOM 1703 C CA . ASN A 1 207 ? -8.179 13.088 40.315 1.00 66.75 207 ASN A CA 1
ATOM 1704 C C . ASN A 1 207 ? -7.848 13.167 38.823 1.00 66.75 207 ASN A C 1
ATOM 1706 O O . ASN A 1 207 ? -8.710 13.031 37.952 1.00 66.75 207 ASN A O 1
ATOM 1710 N N . THR A 1 208 ? -6.563 13.329 38.521 1.00 68.00 208 THR A N 1
ATOM 1711 C CA . THR A 1 208 ? -6.011 13.231 37.170 1.00 68.00 208 THR A CA 1
ATOM 1712 C C . THR A 1 208 ? -5.998 11.772 36.710 1.00 68.00 208 THR A C 1
ATOM 1714 O O . THR A 1 208 ? -4.976 11.096 36.724 1.00 68.00 208 THR A O 1
ATOM 1717 N N . TYR A 1 209 ? -7.151 11.272 36.268 1.00 70.81 209 TYR A N 1
ATOM 1718 C CA . TYR A 1 209 ? -7.224 9.976 35.595 1.00 70.81 209 TYR A CA 1
ATOM 1719 C C . TYR A 1 209 ? -6.539 10.067 34.223 1.00 70.81 209 TYR A C 1
ATOM 1721 O O . TYR A 1 209 ? -6.695 11.066 33.502 1.00 70.81 209 TYR A O 1
ATOM 1729 N N . SER A 1 210 ? -5.728 9.055 33.911 1.00 71.31 210 SER A N 1
ATOM 1730 C CA . SER A 1 210 ? -4.953 8.950 32.667 1.00 71.31 210 SER A CA 1
ATOM 1731 C C . SER A 1 210 ? -5.777 8.303 31.555 1.00 71.31 210 SER A C 1
ATOM 1733 O O . SER A 1 210 ? -5.533 8.551 30.374 1.00 71.31 210 SER A O 1
ATOM 1735 N N . TYR A 1 211 ? -6.749 7.473 31.941 1.00 75.50 211 TYR A N 1
ATOM 1736 C CA . TYR A 1 211 ? -7.573 6.700 31.027 1.00 75.50 211 TYR A CA 1
ATOM 1737 C C . TYR A 1 211 ? -8.982 6.478 31.576 1.00 75.50 211 TYR A C 1
ATOM 1739 O O . TYR A 1 211 ? -9.178 6.412 32.794 1.00 75.50 211 TYR A O 1
ATOM 1747 N N . ILE A 1 212 ? -9.928 6.321 30.654 1.00 78.38 212 ILE A N 1
ATOM 1748 C CA . ILE A 1 212 ? -11.315 5.959 30.925 1.00 78.38 212 ILE A CA 1
ATOM 1749 C C . ILE A 1 212 ? -11.722 4.827 29.980 1.00 78.38 212 ILE A C 1
ATOM 1751 O O . ILE A 1 212 ? -11.498 4.931 28.772 1.00 78.38 212 ILE A O 1
ATOM 1755 N N . HIS A 1 213 ? -12.359 3.790 30.516 1.00 79.12 213 HIS A N 1
ATOM 1756 C CA . HIS A 1 213 ? -13.052 2.760 29.744 1.00 79.12 213 HIS A CA 1
ATOM 1757 C C . HIS A 1 213 ? -14.538 2.770 30.076 1.00 79.12 213 HIS A C 1
ATOM 1759 O O . HIS A 1 213 ? -14.933 2.949 31.229 1.00 79.12 213 HIS A O 1
ATOM 1765 N N . ASN A 1 214 ? -15.364 2.544 29.060 1.00 75.62 214 ASN A N 1
ATOM 1766 C CA . ASN A 1 214 ? -16.770 2.237 29.287 1.00 75.62 214 ASN A CA 1
ATOM 1767 C C . ASN A 1 214 ? -16.912 0.778 29.702 1.00 75.62 214 ASN A C 1
ATOM 1769 O O . ASN A 1 214 ? -16.278 -0.106 29.124 1.00 75.62 214 ASN A O 1
ATOM 1773 N N . MET A 1 215 ? -17.782 0.552 30.676 1.00 78.00 215 MET A N 1
ATOM 1774 C CA . MET A 1 215 ? -18.206 -0.761 31.135 1.00 78.00 215 MET A CA 1
ATOM 1775 C C . MET A 1 215 ? -19.689 -0.955 30.763 1.00 78.00 215 MET A C 1
ATOM 1777 O O . MET A 1 215 ? -20.388 0.022 30.483 1.00 78.00 215 MET A O 1
ATOM 1781 N N . PRO A 1 216 ? -20.189 -2.201 30.732 1.00 72.81 216 PRO A N 1
ATOM 1782 C CA . PRO A 1 216 ? -21.622 -2.468 30.624 1.00 72.81 216 PRO A CA 1
ATOM 1783 C C . PRO A 1 216 ? -22.441 -1.798 31.745 1.00 72.81 216 PRO A C 1
ATOM 1785 O O . PRO A 1 216 ? -21.892 -1.365 32.761 1.00 72.81 216 PRO A O 1
ATOM 1788 N N . ASP A 1 217 ? -23.762 -1.750 31.569 1.00 78.81 217 ASP A N 1
ATOM 1789 C CA . ASP A 1 217 ? -24.733 -1.342 32.600 1.00 78.81 217 ASP A CA 1
ATOM 1790 C C . ASP A 1 217 ? -24.516 0.073 33.161 1.00 78.81 217 ASP A C 1
ATOM 1792 O O . ASP A 1 217 ? -24.604 0.322 34.367 1.00 78.81 217 ASP A O 1
ATOM 1796 N N . ASP A 1 218 ? -24.200 1.012 32.268 1.00 81.06 218 ASP A N 1
ATOM 1797 C CA . ASP A 1 218 ? -23.944 2.419 32.580 1.00 81.06 218 ASP A CA 1
ATOM 1798 C C . ASP A 1 218 ? -22.753 2.650 33.516 1.00 81.06 218 ASP A C 1
ATOM 1800 O O . ASP A 1 218 ? -22.646 3.715 34.124 1.00 81.06 218 ASP A O 1
ATOM 1804 N N . TRP A 1 219 ? -21.841 1.691 33.666 1.00 83.94 219 TRP A N 1
ATOM 1805 C CA . TRP A 1 219 ? -20.627 1.898 34.445 1.00 83.94 219 TRP A CA 1
ATOM 1806 C C . TRP A 1 219 ? -19.499 2.481 33.593 1.00 83.94 219 TRP A C 1
ATOM 1808 O O . TRP A 1 219 ? -19.317 2.178 32.418 1.00 83.94 219 TRP A O 1
ATOM 1818 N N . MET A 1 220 ? -18.694 3.323 34.220 1.00 85.75 220 MET A N 1
ATOM 1819 C CA . MET A 1 220 ? -17.458 3.860 33.675 1.00 85.75 220 MET A CA 1
ATOM 1820 C C . MET A 1 220 ? -16.326 3.488 34.612 1.00 85.75 220 MET A C 1
ATOM 1822 O O . MET A 1 220 ? -16.419 3.722 35.812 1.00 85.75 220 MET A O 1
ATOM 1826 N N . GLU A 1 221 ? -15.237 2.982 34.062 1.00 85.94 221 GLU A N 1
ATOM 1827 C CA . GLU A 1 221 ? -13.994 2.746 34.776 1.00 85.94 221 GLU A CA 1
ATOM 1828 C C . GLU A 1 221 ? -13.001 3.870 34.458 1.00 85.94 221 GLU A C 1
ATOM 1830 O O . GLU A 1 221 ? -12.661 4.104 33.302 1.00 85.94 221 GLU A O 1
ATOM 1835 N N . ALA A 1 222 ? -12.508 4.570 35.475 1.00 83.94 222 ALA A N 1
ATOM 1836 C CA . ALA A 1 222 ? -11.452 5.569 35.349 1.00 83.94 222 ALA A CA 1
ATOM 1837 C C . ALA A 1 222 ? -10.261 5.169 36.220 1.00 83.94 222 ALA A C 1
ATOM 1839 O O . ALA A 1 222 ? -10.436 4.883 37.400 1.00 83.94 222 ALA A O 1
ATOM 1840 N N . TYR A 1 223 ? -9.038 5.178 35.683 1.00 83.81 223 TYR A N 1
ATOM 1841 C CA . TYR A 1 223 ? -7.835 4.858 36.474 1.00 83.81 223 TYR A CA 1
ATOM 1842 C C . TYR A 1 223 ? -6.695 5.881 36.322 1.00 83.81 223 TYR A C 1
ATOM 1844 O O . TYR A 1 223 ? -6.500 6.501 35.268 1.00 83.81 223 TYR A O 1
ATOM 1852 N N . SER A 1 224 ? -6.028 6.164 37.445 1.00 78.19 224 SER A N 1
ATOM 1853 C CA . SER A 1 224 ? -4.935 7.136 37.564 1.00 78.19 224 SER A CA 1
ATOM 1854 C C . SER A 1 224 ? -3.601 6.417 37.750 1.00 78.19 224 SER A C 1
ATOM 1856 O O . SER A 1 224 ? -3.550 5.309 38.284 1.00 78.19 224 SER A O 1
ATOM 1858 N N . GLY A 1 225 ? -2.516 7.065 37.328 1.00 69.19 225 GLY A N 1
ATOM 1859 C CA . GLY A 1 225 ? -1.165 6.496 37.335 1.00 69.19 225 GLY A CA 1
ATOM 1860 C C . GLY A 1 225 ? -0.664 6.155 35.930 1.00 69.19 225 GLY A C 1
ATOM 1861 O O . GLY A 1 225 ? -1.394 6.277 34.938 1.00 69.19 225 GLY A O 1
ATOM 1862 N N . GLY A 1 226 ? 0.611 5.772 35.839 1.00 61.78 226 GLY A N 1
ATOM 1863 C CA . GLY A 1 226 ? 1.196 5.245 34.607 1.00 61.78 226 GLY A CA 1
ATOM 1864 C C . GLY A 1 226 ? 0.523 3.932 34.201 1.00 61.78 226 GLY A C 1
ATOM 1865 O O . GLY A 1 226 ? -0.163 3.299 35.007 1.00 61.78 226 GLY A O 1
ATOM 1866 N N . ARG A 1 227 ? 0.723 3.506 32.945 1.00 56.88 227 ARG A N 1
ATOM 1867 C CA . ARG A 1 227 ? 0.123 2.273 32.394 1.00 56.88 227 ARG A CA 1
ATOM 1868 C C . ARG A 1 227 ? 0.377 1.043 33.290 1.00 56.88 227 ARG A C 1
ATOM 1870 O O . ARG A 1 227 ? -0.505 0.190 33.366 1.00 56.88 227 ARG A O 1
ATOM 1877 N N . ASP A 1 228 ? 1.500 1.039 34.014 1.00 53.78 228 ASP A N 1
ATOM 1878 C CA . ASP A 1 228 ? 1.980 -0.086 34.825 1.00 53.78 228 ASP A CA 1
ATOM 1879 C C . ASP A 1 228 ? 1.738 0.065 36.340 1.00 53.78 228 ASP A C 1
ATOM 1881 O O . ASP A 1 228 ? 1.833 -0.919 37.069 1.00 53.78 228 ASP A O 1
ATOM 1885 N N . THR A 1 229 ? 1.409 1.264 36.847 1.00 64.19 229 THR A N 1
ATOM 1886 C CA . THR A 1 229 ? 1.269 1.484 38.303 1.00 64.19 229 THR A CA 1
ATOM 1887 C C . THR A 1 229 ? -0.174 1.469 38.797 1.00 64.19 229 THR A C 1
ATOM 1889 O O . THR A 1 229 ? -0.385 1.068 39.941 1.00 64.19 229 THR A O 1
ATOM 1892 N N . ARG A 1 230 ? -1.142 1.871 37.947 1.00 66.00 230 ARG A N 1
ATOM 1893 C CA . ARG A 1 230 ? -2.601 1.945 38.222 1.00 66.00 230 ARG A CA 1
ATOM 1894 C C . ARG A 1 230 ? -2.920 2.182 39.704 1.00 66.00 230 ARG A C 1
ATOM 1896 O O . ARG A 1 230 ? -3.499 1.342 40.386 1.00 66.00 230 ARG A O 1
ATOM 1903 N N . GLU A 1 231 ? -2.497 3.337 40.203 1.00 79.75 231 GLU A N 1
ATOM 1904 C CA . GLU A 1 231 ? -2.513 3.670 41.629 1.00 79.75 231 GLU A CA 1
ATOM 1905 C C . GLU A 1 231 ? -3.927 3.807 42.193 1.00 79.75 231 GLU A C 1
ATOM 1907 O O . GLU A 1 231 ? -4.157 3.507 43.367 1.00 79.75 231 GLU A O 1
ATOM 1912 N N . THR A 1 232 ? -4.879 4.248 41.364 1.00 83.00 232 THR A N 1
ATOM 1913 C CA . THR A 1 232 ? -6.297 4.287 41.725 1.00 83.00 232 THR A CA 1
ATOM 1914 C C . THR A 1 232 ? -7.169 3.862 40.552 1.00 83.00 232 THR A C 1
ATOM 1916 O O . THR A 1 232 ? -6.871 4.196 39.405 1.00 83.00 232 THR A O 1
ATOM 1919 N N . VAL A 1 233 ? -8.243 3.133 40.847 1.00 85.88 233 VAL A N 1
ATOM 1920 C CA . VAL A 1 233 ? -9.291 2.739 39.897 1.00 85.88 233 VAL A CA 1
ATOM 1921 C C . VAL A 1 233 ? -10.615 3.159 40.503 1.00 85.88 233 VAL A C 1
ATOM 1923 O O . VAL A 1 233 ? -10.888 2.867 41.665 1.00 85.88 233 VAL A O 1
ATOM 1926 N N . GLN A 1 234 ? -11.432 3.862 39.737 1.00 88.12 234 GLN A N 1
ATOM 1927 C CA . GLN A 1 234 ? -12.738 4.322 40.153 1.00 88.12 234 GLN A CA 1
ATOM 1928 C C . GLN A 1 234 ? -13.783 3.890 39.137 1.00 88.12 234 GLN A C 1
ATOM 1930 O O . GLN A 1 234 ? -13.734 4.292 37.978 1.00 88.12 234 GLN A O 1
ATOM 1935 N N . PHE A 1 235 ? -14.759 3.125 39.602 1.00 87.88 235 PHE A N 1
ATOM 1936 C CA . PHE A 1 235 ? -15.967 2.822 38.863 1.00 87.88 235 PHE A CA 1
ATOM 1937 C C . PHE A 1 235 ? -17.027 3.865 39.204 1.00 87.88 235 PHE A C 1
ATOM 1939 O O . PHE A 1 235 ? -17.250 4.189 40.373 1.00 87.88 235 PHE A O 1
ATOM 1946 N N . VAL A 1 236 ? -17.667 4.427 38.189 1.00 86.75 236 VAL A N 1
ATOM 1947 C CA . VAL A 1 236 ? -18.751 5.398 38.335 1.00 86.75 236 VAL A CA 1
ATOM 1948 C C . VAL A 1 236 ? -19.928 4.909 37.520 1.00 86.75 236 VAL A C 1
ATOM 1950 O O . VAL A 1 236 ? -19.824 4.792 36.305 1.00 86.75 236 VAL A O 1
ATOM 1953 N N . ASN A 1 237 ? -21.057 4.660 38.169 1.00 87.75 237 ASN A N 1
ATOM 1954 C CA . ASN A 1 237 ? -22.301 4.435 37.456 1.00 87.75 237 ASN A CA 1
ATOM 1955 C C . ASN A 1 237 ? -22.826 5.791 36.960 1.00 87.75 237 ASN A C 1
ATOM 1957 O O . ASN A 1 237 ? -23.092 6.701 37.747 1.00 87.75 237 ASN A O 1
ATOM 1961 N N . LEU A 1 238 ? -22.931 5.944 35.648 1.00 81.25 238 LEU A N 1
ATOM 1962 C CA . LEU A 1 238 ? -23.210 7.191 34.949 1.00 81.25 238 LEU A CA 1
ATOM 1963 C C . LEU A 1 238 ? -24.651 7.675 35.161 1.00 81.25 238 LEU A C 1
ATOM 1965 O O . LEU A 1 238 ? -24.890 8.884 35.222 1.00 81.25 238 LEU A O 1
ATOM 1969 N N . VAL A 1 239 ? -25.596 6.752 35.358 1.00 81.19 239 VAL A N 1
ATOM 1970 C CA . VAL A 1 239 ? -27.008 7.068 35.623 1.00 81.19 239 VAL A CA 1
ATOM 1971 C C . VAL A 1 239 ? -27.200 7.504 37.074 1.00 81.19 239 VAL A C 1
ATOM 1973 O O . VAL A 1 239 ? -27.630 8.628 37.353 1.00 81.19 239 VAL A O 1
ATOM 1976 N N . THR A 1 240 ? -26.828 6.641 38.018 1.00 85.12 240 THR A N 1
ATOM 1977 C CA . THR A 1 240 ? -27.069 6.866 39.454 1.00 85.12 240 THR A CA 1
ATOM 1978 C C . THR A 1 240 ? -26.065 7.829 40.086 1.00 85.12 240 THR A C 1
ATOM 1980 O O . THR A 1 240 ? -26.348 8.442 41.112 1.00 85.12 240 THR A O 1
ATOM 1983 N N . GLY A 1 241 ? -24.881 7.985 39.489 1.00 85.25 241 GLY A N 1
ATOM 1984 C CA . GLY A 1 241 ? -23.754 8.697 40.088 1.00 85.25 241 GLY A CA 1
ATOM 1985 C C . GLY A 1 241 ? -23.059 7.927 41.216 1.00 85.25 241 GLY A C 1
ATOM 1986 O O . GLY A 1 241 ? -22.194 8.510 41.876 1.00 85.25 241 GLY A O 1
ATOM 1987 N N . LYS A 1 242 ? -23.415 6.652 41.457 1.00 89.44 242 LYS A N 1
ATOM 1988 C CA . LYS A 1 242 ? -22.738 5.784 42.433 1.00 89.44 242 LYS A CA 1
ATOM 1989 C C . LYS A 1 242 ? -21.262 5.649 42.058 1.00 89.44 242 LYS A C 1
ATOM 1991 O O . LYS A 1 242 ? -20.933 5.505 40.884 1.00 89.44 242 LYS A O 1
ATOM 1996 N N . LYS A 1 243 ? -20.376 5.701 43.054 1.00 90.00 243 LYS A N 1
ATOM 1997 C CA . LYS A 1 243 ? -18.923 5.612 42.873 1.00 90.00 243 LYS A CA 1
ATOM 1998 C C . LYS A 1 243 ? -18.349 4.502 43.736 1.00 90.00 243 LYS A C 1
ATOM 2000 O O . LYS A 1 243 ? -18.658 4.438 44.922 1.00 90.00 243 LYS A O 1
ATOM 2005 N N . GLU A 1 244 ? -17.457 3.714 43.162 1.00 92.88 244 GLU A N 1
ATOM 2006 C CA . GLU A 1 244 ? -16.663 2.703 43.855 1.00 92.88 244 GLU A CA 1
ATOM 2007 C C . GLU A 1 244 ? -15.199 2.977 43.524 1.00 92.88 244 GLU A C 1
ATOM 2009 O O . GLU A 1 244 ? -14.843 3.094 42.357 1.00 92.88 244 GLU A O 1
ATOM 2014 N N . ALA A 1 245 ? -14.358 3.190 44.534 1.00 90.25 245 ALA A N 1
ATOM 2015 C CA . ALA A 1 245 ? -12.966 3.577 44.330 1.00 90.25 245 ALA A CA 1
ATOM 2016 C C . ALA A 1 245 ? -12.035 2.627 45.076 1.00 90.25 245 ALA A C 1
ATOM 2018 O O . ALA A 1 245 ? -12.199 2.402 46.272 1.00 90.25 245 ALA A O 1
ATOM 2019 N N . TYR A 1 246 ? -11.028 2.144 44.363 1.00 89.88 246 TYR A N 1
ATOM 2020 C CA . TYR A 1 246 ? -10.000 1.230 44.834 1.00 89.88 246 TYR A CA 1
ATOM 2021 C C . TYR A 1 246 ? -8.641 1.921 44.714 1.00 89.88 246 TYR A C 1
ATOM 2023 O O . TYR A 1 246 ? -8.387 2.649 43.748 1.00 89.88 246 TYR A O 1
ATOM 2031 N N . LYS A 1 247 ? -7.756 1.718 45.693 1.00 89.88 247 LYS A N 1
ATOM 2032 C CA . LYS A 1 247 ? -6.420 2.337 45.720 1.00 89.88 247 LYS A CA 1
ATOM 2033 C C . LYS A 1 247 ? -5.327 1.306 45.986 1.00 89.88 247 LYS A C 1
ATOM 2035 O O . LYS A 1 247 ? -5.558 0.300 46.654 1.00 89.88 247 LYS A O 1
ATOM 2040 N N . GLY A 1 248 ? -4.122 1.584 45.489 1.00 87.69 248 GLY A N 1
ATOM 2041 C CA . GLY A 1 248 ? -2.920 0.800 45.767 1.00 87.69 248 GLY A CA 1
ATOM 2042 C C . GLY A 1 248 ? -3.071 -0.675 45.384 1.00 87.69 248 GLY A C 1
ATOM 2043 O O . GLY A 1 248 ? -3.426 -1.005 44.256 1.00 87.69 248 GLY A O 1
ATOM 2044 N N . GLU A 1 249 ? -2.806 -1.576 46.329 1.00 83.38 249 GLU A N 1
ATOM 2045 C CA . GLU A 1 249 ? -2.848 -3.025 46.090 1.00 83.38 249 GLU A CA 1
ATOM 2046 C C . GLU A 1 249 ? -4.249 -3.561 45.763 1.00 83.38 249 GLU A C 1
ATOM 2048 O O . GLU A 1 249 ? -4.363 -4.556 45.053 1.00 83.38 249 GLU A O 1
ATOM 2053 N N . GLU A 1 250 ? -5.325 -2.919 46.226 1.00 85.25 250 GLU A N 1
ATOM 2054 C CA . GLU A 1 250 ? -6.688 -3.326 45.851 1.00 85.25 250 GLU A CA 1
ATOM 2055 C C . GLU A 1 250 ? -6.966 -3.051 44.373 1.00 85.25 250 GLU A C 1
ATOM 2057 O O . GLU A 1 250 ? -7.481 -3.920 43.671 1.00 85.25 250 GLU A O 1
ATOM 2062 N N . ALA A 1 251 ? -6.534 -1.888 43.878 1.00 83.31 251 ALA A N 1
ATOM 2063 C CA . ALA A 1 251 ? -6.614 -1.543 42.462 1.00 83.31 251 ALA A CA 1
ATOM 2064 C C . ALA A 1 251 ? -5.777 -2.499 41.595 1.00 83.31 251 ALA A C 1
ATOM 2066 O O . 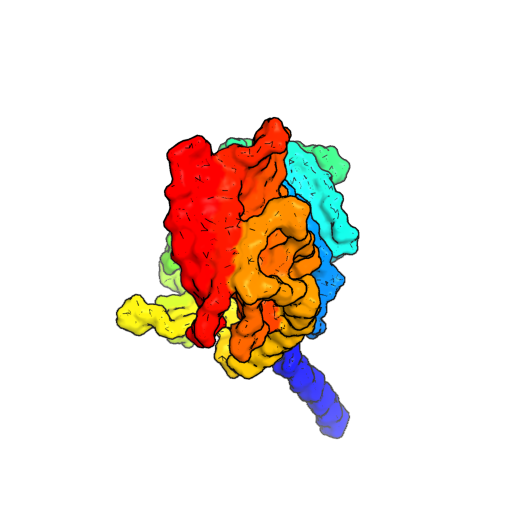ALA A 1 251 ? -6.227 -2.932 40.535 1.00 83.31 251 ALA A O 1
ATOM 2067 N N . LYS A 1 252 ? -4.583 -2.893 42.059 1.00 78.81 252 LYS A N 1
ATOM 2068 C CA . LYS A 1 252 ? -3.746 -3.873 41.347 1.00 78.81 252 LYS A CA 1
ATOM 2069 C C . LYS A 1 252 ? -4.379 -5.261 41.307 1.00 78.81 252 LYS A C 1
ATOM 2071 O O . LYS A 1 252 ? -4.358 -5.900 40.258 1.00 78.81 252 LYS A O 1
ATOM 2076 N N . LYS A 1 253 ? -4.968 -5.727 42.413 1.00 81.88 253 LYS A N 1
ATOM 2077 C CA . LYS A 1 253 ? -5.619 -7.048 42.492 1.00 81.88 253 LYS A CA 1
ATOM 2078 C C . LYS A 1 253 ? -6.773 -7.210 41.504 1.00 81.88 253 LYS A C 1
ATOM 2080 O O . LYS A 1 253 ? -6.984 -8.328 41.045 1.00 81.88 253 LYS A O 1
ATOM 2085 N N . LEU A 1 254 ? -7.478 -6.128 41.160 1.00 78.81 254 LEU A N 1
ATOM 2086 C CA . LEU A 1 254 ? -8.550 -6.159 40.157 1.00 78.81 254 LEU A CA 1
ATOM 2087 C C . LEU A 1 254 ? -8.054 -6.579 38.765 1.00 78.81 254 LEU A C 1
ATOM 2089 O O . LEU A 1 254 ? -8.810 -7.192 38.019 1.00 78.81 254 LEU A O 1
ATOM 2093 N N . TYR A 1 255 ? -6.791 -6.302 38.424 1.00 71.06 255 TYR A N 1
ATOM 2094 C CA . TYR A 1 255 ? -6.229 -6.649 37.112 1.00 71.06 255 TYR A CA 1
ATOM 2095 C C . TYR A 1 255 ? -5.170 -7.752 37.151 1.00 71.06 255 TYR A C 1
ATOM 2097 O O . TYR A 1 255 ? -4.913 -8.377 36.125 1.00 71.06 255 TYR A O 1
ATOM 2105 N N . TYR A 1 256 ? -4.557 -7.998 38.312 1.00 67.81 256 TYR A N 1
ATOM 2106 C CA . TYR A 1 256 ? -3.458 -8.950 38.480 1.00 67.81 256 TYR A CA 1
ATOM 2107 C C . TYR A 1 256 ? -3.742 -9.925 39.638 1.00 67.81 256 TYR A C 1
ATOM 2109 O O . TYR A 1 256 ? -3.178 -9.782 40.729 1.00 67.81 256 TYR A O 1
ATOM 2117 N N . PRO A 1 257 ? -4.628 -10.922 39.451 1.00 54.72 257 PRO A N 1
ATOM 2118 C CA . PRO A 1 257 ? -4.880 -11.930 40.475 1.00 54.72 257 PRO A CA 1
ATOM 2119 C C . PRO A 1 257 ? -3.615 -12.763 40.754 1.00 54.72 257 PRO A C 1
ATOM 2121 O O . PRO A 1 257 ? -2.936 -13.225 39.840 1.00 54.72 257 PRO A O 1
ATOM 2124 N N . LYS A 1 258 ? -3.307 -12.982 42.042 1.00 46.97 258 LYS A N 1
ATOM 2125 C CA . LYS A 1 258 ? -2.068 -13.619 42.549 1.00 46.97 258 LYS A CA 1
ATOM 2126 C C . LYS A 1 258 ? -1.787 -15.051 42.050 1.00 46.97 258 LYS A C 1
ATOM 2128 O O . LYS A 1 258 ? -0.709 -15.566 42.320 1.00 46.97 258 LYS A O 1
ATOM 2133 N N . SER A 1 259 ? -2.731 -15.716 41.384 1.00 43.84 259 SER A N 1
ATOM 2134 C CA . SER A 1 259 ? -2.627 -17.132 41.001 1.00 43.84 259 SER A CA 1
ATOM 2135 C C . SER A 1 259 ? -1.982 -17.388 39.635 1.00 43.84 259 SER A C 1
ATOM 2137 O O . SER A 1 259 ? -1.906 -18.543 39.223 1.00 43.84 259 SER A O 1
ATOM 2139 N N . VAL A 1 260 ? -1.522 -16.353 38.927 1.00 43.75 260 VAL A N 1
ATOM 2140 C CA . VAL A 1 260 ? -0.849 -16.501 37.628 1.00 43.75 260 VAL A CA 1
ATOM 2141 C C . VAL A 1 260 ? 0.646 -16.196 37.799 1.00 43.75 260 VAL A C 1
ATOM 2143 O O . VAL A 1 260 ? 0.982 -15.076 38.190 1.00 43.75 260 VAL A O 1
ATOM 2146 N N . PRO A 1 261 ? 1.559 -17.156 37.537 1.00 42.12 261 PRO A N 1
ATOM 2147 C CA . PRO A 1 261 ? 2.993 -16.884 37.490 1.00 42.12 261 PRO A CA 1
ATOM 2148 C C . PRO A 1 261 ? 3.252 -15.784 36.461 1.00 42.12 261 PRO A C 1
ATOM 2150 O O . PRO A 1 261 ? 2.863 -15.931 35.305 1.00 42.12 261 PRO A O 1
ATOM 2153 N N . GLN A 1 262 ? 3.862 -14.674 36.874 1.00 44.59 262 GLN A N 1
ATOM 2154 C CA . GLN A 1 262 ? 4.090 -13.545 35.974 1.00 44.59 262 GLN A CA 1
ATOM 2155 C C . GLN A 1 262 ? 5.139 -13.908 34.910 1.00 44.59 262 GLN A C 1
ATOM 2157 O O . GLN A 1 262 ? 6.291 -14.168 35.273 1.00 44.59 262 GLN A O 1
ATOM 2162 N N . PRO A 1 263 ? 4.812 -13.876 33.604 1.00 44.19 263 PRO A N 1
ATOM 2163 C CA . PRO A 1 263 ? 5.831 -13.744 32.576 1.00 44.19 263 PRO A CA 1
ATOM 2164 C C . PRO A 1 263 ? 6.440 -12.345 32.701 1.00 44.19 263 PRO A C 1
ATOM 2166 O O . PRO A 1 263 ? 5.723 -11.366 32.907 1.00 44.19 263 PRO A O 1
ATOM 2169 N N . LYS A 1 264 ? 7.763 -12.229 32.555 1.00 53.19 264 LYS A N 1
ATOM 2170 C CA . LYS A 1 264 ? 8.478 -10.961 32.783 1.00 53.19 264 LYS A CA 1
ATOM 2171 C C . LYS A 1 264 ? 8.081 -9.823 31.828 1.00 53.19 264 LYS A C 1
ATOM 2173 O O . LYS A 1 264 ? 8.395 -8.682 32.131 1.00 53.19 264 LYS A O 1
ATOM 2178 N N . THR A 1 265 ? 7.338 -10.092 30.751 1.00 54.06 265 THR A N 1
ATOM 2179 C CA . THR A 1 265 ? 6.603 -9.073 29.978 1.00 54.06 265 THR A CA 1
ATOM 2180 C C . THR A 1 265 ? 5.486 -9.723 29.158 1.00 54.06 265 THR A C 1
ATOM 2182 O O . THR A 1 265 ? 5.753 -10.562 28.295 1.00 54.06 265 THR A O 1
ATOM 2185 N N . GLU A 1 266 ? 4.237 -9.317 29.390 1.00 49.50 266 GLU A N 1
ATOM 2186 C CA . GLU A 1 266 ? 3.071 -9.740 28.606 1.00 49.50 266 GLU A CA 1
ATOM 2187 C C . GLU A 1 266 ? 2.405 -8.509 27.980 1.00 49.50 266 GLU A C 1
ATOM 2189 O O . GLU A 1 266 ? 2.023 -7.567 28.675 1.00 49.50 266 GLU A O 1
ATOM 2194 N N . PHE A 1 267 ? 2.269 -8.502 26.655 1.00 51.38 267 PHE A N 1
ATOM 2195 C CA . PHE A 1 267 ? 1.647 -7.413 25.911 1.00 51.38 267 PHE A CA 1
ATOM 2196 C C . PHE A 1 267 ? 0.269 -7.834 25.417 1.00 51.38 267 PHE A C 1
ATOM 2198 O O . PHE A 1 267 ? 0.127 -8.677 24.531 1.00 51.38 267 PHE A O 1
ATOM 2205 N N . ILE A 1 268 ? -0.757 -7.184 25.955 1.00 51.56 268 ILE A N 1
ATOM 2206 C CA . ILE A 1 268 ? -2.141 -7.343 25.516 1.00 51.56 268 ILE A CA 1
ATOM 2207 C C . ILE A 1 268 ? -2.362 -6.390 24.346 1.00 51.56 268 ILE A C 1
ATOM 2209 O O . ILE A 1 268 ? -2.315 -5.172 24.529 1.00 51.56 268 ILE A O 1
ATOM 2213 N N . ARG A 1 269 ? -2.580 -6.920 23.139 1.00 48.84 269 ARG A N 1
ATOM 2214 C CA . ARG A 1 269 ? -2.748 -6.071 21.948 1.00 48.84 269 ARG A CA 1
ATOM 2215 C C . ARG A 1 269 ? -4.201 -5.755 21.639 1.00 48.84 269 ARG A C 1
ATOM 2217 O O . ARG A 1 269 ? -4.494 -4.646 21.198 1.00 48.84 269 ARG A O 1
ATOM 2224 N N . THR A 1 270 ? -5.113 -6.701 21.843 1.00 49.75 270 THR A N 1
ATOM 2225 C CA . THR A 1 270 ? -6.521 -6.516 21.466 1.00 49.75 270 THR A CA 1
ATOM 2226 C C . THR A 1 270 ? -7.431 -7.415 22.294 1.00 49.75 270 THR A C 1
ATOM 2228 O O . THR A 1 270 ? -7.111 -8.579 22.538 1.00 49.75 270 THR A O 1
ATOM 2231 N N . ILE A 1 271 ? -8.570 -6.861 22.711 1.00 55.84 271 ILE A N 1
ATOM 2232 C CA . ILE A 1 271 ? -9.675 -7.579 23.346 1.00 55.84 271 ILE A CA 1
ATOM 2233 C C . ILE A 1 271 ? -10.838 -7.585 22.353 1.00 55.84 271 ILE A C 1
ATOM 2235 O O . ILE A 1 271 ? -11.244 -6.528 21.873 1.00 55.84 271 ILE A O 1
ATOM 2239 N N . VAL A 1 272 ? -11.356 -8.768 22.034 1.00 54.34 272 VAL A N 1
ATOM 2240 C CA . VAL A 1 272 ? -12.501 -8.973 21.139 1.00 54.34 272 VAL A CA 1
ATOM 2241 C C . VAL A 1 272 ? -13.623 -9.626 21.938 1.00 54.34 272 VAL A C 1
ATOM 2243 O O . VAL A 1 272 ? -13.445 -10.701 22.508 1.00 54.34 272 VAL A O 1
ATOM 2246 N N . ARG A 1 273 ? -14.792 -8.988 22.016 1.00 53.66 273 ARG A N 1
ATOM 2247 C CA . ARG A 1 273 ? -15.911 -9.476 22.837 1.00 53.66 273 ARG A CA 1
ATOM 2248 C C . ARG A 1 273 ? -16.607 -10.671 22.169 1.00 53.66 273 ARG A C 1
ATOM 2250 O O . ARG A 1 273 ? -17.070 -10.566 21.039 1.00 53.66 273 ARG A O 1
ATOM 2257 N N . SER A 1 274 ? -16.732 -11.798 22.879 1.00 48.22 274 SER A N 1
ATOM 2258 C CA . SER A 1 274 ? -17.309 -13.065 22.377 1.00 48.22 274 SER A CA 1
ATOM 2259 C C . SER A 1 274 ? -18.808 -13.193 22.636 1.00 48.22 274 SER A C 1
ATOM 2261 O O . SER A 1 274 ? -19.532 -13.667 21.770 1.00 48.22 274 SER A O 1
ATOM 2263 N N . ASP A 1 275 ? -19.279 -12.734 23.792 1.00 65.00 275 ASP A N 1
A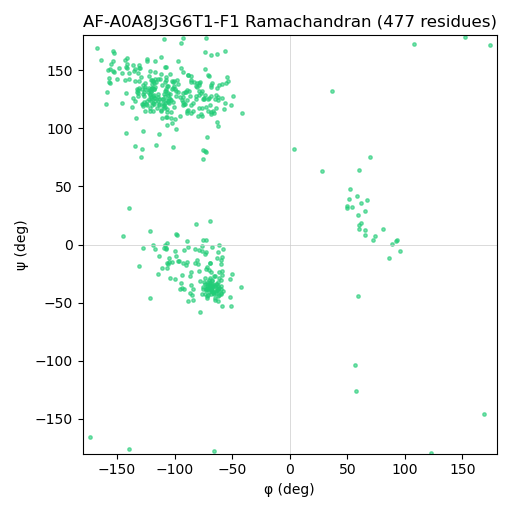TOM 2264 C CA . ASP A 1 275 ? -20.679 -12.742 24.253 1.00 65.00 275 ASP A CA 1
ATOM 2265 C C . ASP A 1 275 ? -20.756 -11.952 25.585 1.00 65.00 275 ASP A C 1
ATOM 2267 O O . ASP A 1 275 ? -19.819 -11.214 25.909 1.00 65.00 275 ASP A O 1
ATOM 2271 N N . ASP A 1 276 ? -21.850 -12.064 26.345 1.00 62.75 276 ASP A N 1
ATOM 2272 C CA . ASP A 1 276 ? -22.032 -11.399 27.651 1.00 62.75 276 ASP A CA 1
ATOM 2273 C C . ASP A 1 276 ? -21.271 -12.063 28.804 1.00 62.75 276 ASP A C 1
ATOM 2275 O O . ASP A 1 276 ? -21.246 -11.551 29.919 1.00 62.75 276 ASP A O 1
ATOM 2279 N N . LYS A 1 277 ? -20.633 -13.210 28.556 1.00 63.91 277 LYS A N 1
ATOM 2280 C CA . LYS A 1 277 ? -19.927 -13.975 29.584 1.00 63.91 277 LYS A CA 1
ATOM 2281 C C . LYS A 1 277 ? -18.422 -14.036 29.345 1.00 63.91 277 LYS A C 1
ATOM 2283 O O . LYS A 1 277 ? -17.665 -14.187 30.303 1.00 63.91 277 LYS A O 1
ATOM 2288 N N . TYR A 1 278 ? -17.961 -13.893 28.104 1.00 69.12 278 TYR A N 1
ATOM 2289 C CA . TYR A 1 278 ? -16.570 -14.103 27.715 1.00 69.12 278 TYR A CA 1
ATOM 2290 C C . TYR A 1 278 ? -16.027 -13.026 26.762 1.00 69.12 278 TYR A C 1
ATOM 2292 O O . TYR A 1 278 ? -16.748 -12.402 25.977 1.00 69.12 278 TYR A O 1
ATOM 2300 N N . TYR A 1 279 ? -14.709 -12.841 26.776 1.00 64.06 279 TYR A N 1
ATOM 2301 C CA . TYR A 1 279 ? -13.961 -12.119 25.748 1.00 64.06 279 TYR A CA 1
ATOM 2302 C C . TYR A 1 279 ? -12.748 -12.928 25.289 1.00 64.06 279 TYR A C 1
ATOM 2304 O O . TYR A 1 279 ? -12.228 -13.767 26.023 1.00 64.06 279 TYR A O 1
ATOM 2312 N N . TYR A 1 280 ? -12.303 -12.686 24.062 1.00 66.56 280 TYR A N 1
ATOM 2313 C CA . TYR A 1 280 ? -11.046 -13.197 23.537 1.00 66.56 280 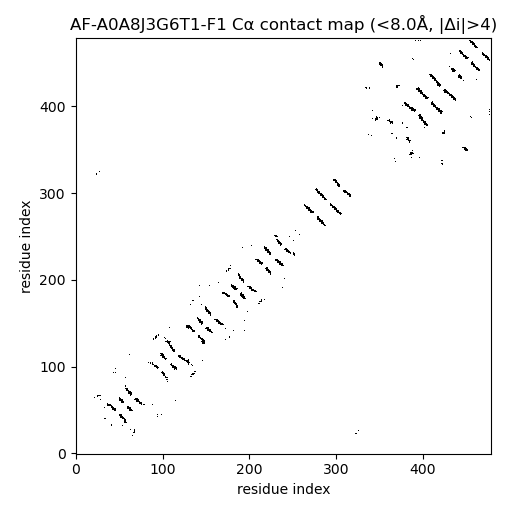TYR A CA 1
ATOM 2314 C C . TYR A 1 280 ? -9.967 -12.132 23.660 1.00 66.56 280 TYR A C 1
ATOM 2316 O O . TYR A 1 280 ? -10.198 -10.952 23.401 1.00 66.56 280 TYR A O 1
ATOM 2324 N N . GLN A 1 281 ? -8.778 -12.554 24.054 1.00 72.88 281 GLN A N 1
ATOM 2325 C CA . GLN A 1 281 ? -7.636 -11.689 24.263 1.00 72.88 281 GLN A CA 1
ATOM 2326 C C . GLN A 1 281 ? -6.468 -12.179 23.422 1.00 72.88 281 GLN A C 1
ATOM 2328 O O . GLN A 1 281 ? -6.005 -13.306 23.597 1.00 72.88 281 GLN A O 1
ATOM 2333 N N . PHE A 1 282 ? -5.991 -11.306 22.539 1.00 70.00 282 PHE A N 1
ATOM 2334 C CA . PHE A 1 282 ? -4.757 -11.505 21.793 1.00 70.00 282 PHE A CA 1
ATOM 2335 C C . PHE A 1 282 ? -3.595 -11.014 22.645 1.00 70.00 282 PHE A C 1
ATOM 2337 O O . PHE A 1 282 ? -3.535 -9.829 23.010 1.00 70.00 282 PHE A O 1
ATOM 2344 N N . TYR A 1 283 ? -2.676 -11.919 22.954 1.00 72.81 283 TYR A N 1
ATOM 2345 C CA . TYR A 1 283 ? -1.482 -11.602 23.719 1.00 72.81 283 TYR A CA 1
ATOM 2346 C C . TYR A 1 283 ? -0.226 -11.947 22.924 1.00 72.81 283 TYR A C 1
ATOM 2348 O O . TYR A 1 283 ? -0.203 -12.850 22.087 1.00 72.81 283 TYR A O 1
ATOM 2356 N N . ASN A 1 284 ? 0.819 -11.175 23.194 1.00 68.25 284 ASN A N 1
ATOM 2357 C CA . ASN A 1 284 ? 2.183 -11.515 22.846 1.00 68.25 284 ASN A CA 1
ATOM 2358 C C . ASN A 1 284 ? 2.986 -11.536 24.149 1.00 68.25 284 ASN A C 1
ATOM 2360 O O . ASN A 1 284 ? 3.075 -10.507 24.823 1.00 68.25 284 ASN A O 1
ATOM 2364 N N . SER A 1 285 ? 3.536 -12.687 24.520 1.00 71.75 285 SER A N 1
ATOM 2365 C CA . SER A 1 285 ? 4.459 -12.802 25.646 1.00 71.75 285 SER A CA 1
ATOM 2366 C C . SER A 1 285 ? 5.882 -13.017 25.144 1.00 71.75 285 SER A C 1
ATOM 2368 O O . SER A 1 285 ? 6.125 -13.766 24.200 1.00 71.75 285 SER A O 1
ATOM 2370 N N . GLY A 1 286 ? 6.830 -12.313 25.761 1.00 62.91 286 GLY A N 1
ATOM 2371 C CA . GLY A 1 286 ? 8.248 -12.436 25.446 1.00 62.91 286 GLY A CA 1
ATOM 2372 C C . GLY A 1 286 ? 9.041 -12.868 26.667 1.00 62.91 286 GLY A C 1
ATOM 2373 O O . GLY A 1 286 ? 8.863 -12.290 27.742 1.00 62.91 286 GLY A O 1
ATOM 2374 N N . ASN A 1 287 ? 9.930 -13.847 26.495 1.00 61.09 287 ASN A N 1
ATOM 2375 C CA . ASN A 1 287 ? 10.946 -14.154 27.497 1.00 61.09 287 ASN A CA 1
ATOM 2376 C C . ASN A 1 287 ? 12.206 -13.328 27.224 1.00 61.09 287 ASN A C 1
ATOM 2378 O O . ASN A 1 287 ? 12.702 -13.260 26.097 1.00 61.09 287 ASN A O 1
ATOM 2382 N N . TYR A 1 288 ? 12.699 -12.695 28.285 1.00 51.94 288 TYR A N 1
ATOM 2383 C CA . TYR A 1 288 ? 13.998 -12.040 28.326 1.00 51.94 288 TYR A CA 1
ATOM 2384 C C . TYR A 1 288 ? 14.896 -12.834 29.271 1.00 51.94 288 TYR A C 1
ATOM 2386 O O . TYR A 1 288 ? 14.636 -12.883 30.476 1.00 51.94 288 TYR A O 1
ATOM 2394 N N . GLU A 1 289 ? 15.952 -13.422 28.720 1.00 59.56 289 GLU A N 1
ATOM 2395 C CA . GLU A 1 289 ? 17.061 -14.009 29.473 1.00 59.56 289 GLU A CA 1
ATOM 2396 C C . GLU A 1 289 ? 18.316 -13.179 29.172 1.00 59.56 289 GLU A C 1
ATOM 2398 O O . GLU A 1 289 ? 18.591 -12.847 28.020 1.00 59.56 289 GLU A O 1
ATOM 2403 N N . ASP A 1 290 ? 19.021 -12.745 30.219 1.00 66.12 290 ASP A N 1
ATOM 2404 C CA . ASP A 1 290 ? 20.266 -11.963 30.137 1.00 66.12 290 ASP A CA 1
ATOM 2405 C C . ASP A 1 290 ? 20.210 -10.714 29.237 1.00 66.12 290 ASP A C 1
ATOM 2407 O O . ASP A 1 290 ? 21.144 -10.386 28.505 1.00 66.12 290 ASP A O 1
ATOM 2411 N N . GLY A 1 291 ? 19.081 -9.997 29.264 1.00 64.19 291 GLY A N 1
ATOM 2412 C CA . GLY A 1 291 ? 18.889 -8.775 28.475 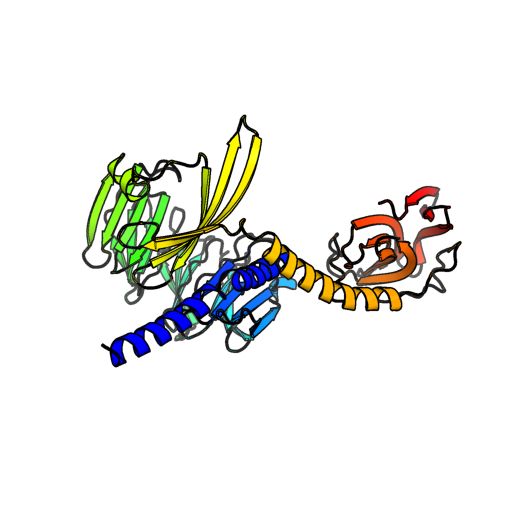1.00 64.19 291 GLY A CA 1
ATOM 2413 C C . GLY A 1 291 ? 18.712 -9.013 26.971 1.00 64.19 291 GLY A C 1
ATOM 2414 O O . GLY A 1 291 ? 18.572 -8.050 26.218 1.00 64.19 291 GLY A O 1
ATOM 2415 N N . LYS A 1 292 ? 18.661 -10.274 26.526 1.00 44.59 292 LYS A N 1
ATOM 2416 C CA . LYS A 1 292 ? 18.336 -10.655 25.151 1.00 44.59 292 LYS A CA 1
ATOM 2417 C C . LYS A 1 292 ? 16.923 -11.222 25.092 1.00 44.59 292 LYS A C 1
ATOM 2419 O O . LYS A 1 292 ? 16.532 -12.085 25.874 1.00 44.59 292 LYS A O 1
ATOM 2424 N N . GLN A 1 293 ? 16.142 -10.699 24.155 1.00 57.88 293 GLN A N 1
ATOM 2425 C CA . GLN A 1 293 ? 14.795 -11.183 23.885 1.00 57.88 293 GLN A CA 1
ATOM 2426 C C . GLN A 1 293 ? 14.911 -12.476 23.076 1.00 57.88 293 GLN A C 1
ATOM 2428 O O . GLN A 1 293 ? 15.400 -12.438 21.948 1.00 57.88 293 GLN A O 1
ATOM 2433 N N . THR A 1 294 ? 14.530 -13.614 23.656 1.00 52.41 294 THR A N 1
ATOM 2434 C CA . THR A 1 294 ? 14.793 -14.926 23.045 1.00 52.41 294 THR A CA 1
ATOM 2435 C C . THR A 1 294 ? 13.621 -15.440 22.212 1.00 52.41 294 THR A C 1
ATOM 2437 O O . THR A 1 294 ? 13.867 -16.052 21.178 1.00 52.41 294 THR A O 1
ATOM 2440 N N . TYR A 1 295 ? 12.362 -15.150 22.581 1.00 55.34 295 TYR A N 1
ATOM 2441 C CA . TYR A 1 295 ? 11.177 -15.629 21.847 1.00 55.34 295 TYR A CA 1
ATOM 2442 C C . TYR A 1 295 ? 9.958 -14.704 21.981 1.00 55.34 295 TYR A C 1
ATOM 2444 O O . TYR A 1 295 ? 9.749 -14.110 23.038 1.00 55.34 295 TYR A O 1
ATOM 2452 N N . TYR A 1 296 ? 9.126 -14.647 20.930 1.00 58.81 296 TYR A N 1
ATOM 2453 C CA . TYR A 1 296 ? 7.751 -14.139 20.981 1.00 58.81 296 TYR A CA 1
ATOM 2454 C C . TYR A 1 296 ? 6.772 -15.311 20.945 1.00 58.81 296 TYR A C 1
ATOM 2456 O O . TYR A 1 296 ? 6.793 -16.120 20.016 1.00 58.81 296 TYR A O 1
ATOM 2464 N N . LYS A 1 297 ? 5.888 -15.379 21.933 1.00 67.44 297 LYS A N 1
ATOM 2465 C CA . LYS A 1 297 ? 4.775 -16.317 21.976 1.00 67.44 297 LYS A CA 1
ATOM 2466 C C . LYS A 1 297 ? 3.493 -15.545 21.703 1.00 67.44 297 LYS A C 1
ATOM 2468 O O . LYS A 1 297 ? 3.117 -14.659 22.467 1.00 67.44 297 LYS A O 1
ATOM 2473 N N . TYR A 1 298 ? 2.833 -15.877 20.601 1.00 68.25 298 TYR A N 1
ATOM 2474 C CA . TYR A 1 298 ? 1.545 -15.299 20.233 1.00 68.25 298 TYR A CA 1
ATOM 2475 C C . TYR A 1 298 ? 0.440 -16.289 20.569 1.00 68.25 298 TYR A C 1
ATOM 2477 O O . TYR A 1 298 ? 0.543 -17.472 20.238 1.00 68.25 298 TYR A O 1
ATOM 2485 N N . GLY A 1 299 ? -0.630 -15.807 21.188 1.00 75.56 299 GLY A N 1
ATOM 2486 C CA . GLY A 1 299 ? -1.770 -16.652 21.500 1.00 75.56 299 GLY A CA 1
ATOM 2487 C C . GLY A 1 299 ? -3.077 -15.889 21.608 1.00 75.56 299 GLY A C 1
ATOM 2488 O O . GLY A 1 299 ? -3.124 -14.655 21.672 1.00 75.56 299 GLY A O 1
ATOM 2489 N N . ILE A 1 300 ? -4.156 -16.664 21.610 1.00 71.81 300 ILE A N 1
ATOM 2490 C CA . ILE A 1 300 ? -5.513 -16.195 21.865 1.00 71.81 300 ILE A CA 1
ATOM 2491 C C . ILE A 1 300 ? -6.003 -16.910 23.112 1.00 71.81 300 ILE A C 1
ATOM 2493 O O . ILE A 1 300 ? -5.983 -18.139 23.177 1.00 71.81 300 ILE A O 1
ATOM 2497 N N . ARG A 1 301 ? -6.505 -16.161 24.091 1.00 79.88 301 ARG A N 1
ATOM 2498 C CA . ARG A 1 301 ? -7.168 -16.747 25.259 1.00 79.88 301 ARG A CA 1
ATOM 2499 C C . ARG A 1 301 ? -8.610 -16.293 25.391 1.00 79.88 301 ARG A C 1
ATOM 2501 O O . ARG A 1 301 ? -8.922 -15.137 25.133 1.00 79.88 301 ARG A O 1
ATOM 2508 N N . LYS A 1 302 ? -9.483 -17.212 25.798 1.00 78.62 302 LYS A N 1
ATOM 2509 C CA . LYS A 1 302 ? -10.874 -16.954 26.174 1.00 78.62 302 LYS A CA 1
ATOM 2510 C C . LYS A 1 302 ? -10.925 -16.682 27.671 1.00 78.62 302 LYS A C 1
ATOM 2512 O O . LYS A 1 302 ? -10.541 -17.544 28.462 1.00 78.62 302 LYS A O 1
ATOM 2517 N N . VAL A 1 303 ? -11.416 -15.513 28.052 1.00 74.00 303 VAL A N 1
ATOM 2518 C CA . VAL A 1 303 ? -11.460 -15.035 29.434 1.00 74.00 303 VAL A CA 1
ATOM 2519 C C . VAL A 1 303 ? -12.907 -14.786 29.838 1.00 74.00 303 VAL A C 1
ATOM 2521 O O . VAL A 1 303 ? -13.677 -14.215 29.070 1.00 74.00 303 VAL A O 1
ATOM 2524 N N . GLU A 1 304 ? -13.295 -15.242 31.024 1.00 79.06 304 GLU A N 1
ATOM 2525 C CA . GLU A 1 304 ? -14.609 -14.953 31.604 1.00 79.06 304 GLU A CA 1
ATOM 2526 C C . GLU A 1 304 ? -14.664 -13.507 32.113 1.00 79.06 304 GLU A C 1
ATOM 2528 O O . GLU A 1 304 ? -13.806 -13.086 32.884 1.00 79.06 304 GLU A O 1
ATOM 2533 N N . GLN A 1 305 ? -15.667 -12.741 31.670 1.00 70.44 305 GLN A N 1
ATOM 2534 C CA . GLN A 1 305 ? -15.778 -11.296 31.915 1.00 70.44 305 GLN A CA 1
ATOM 2535 C C . GLN A 1 305 ? -15.872 -10.957 33.402 1.00 70.44 305 GLN A C 1
ATOM 2537 O O . GLN A 1 305 ? -15.196 -10.044 33.861 1.00 70.44 305 GLN A O 1
ATOM 2542 N N . VAL A 1 306 ? -16.680 -11.712 34.150 1.00 63.00 306 VAL A N 1
ATOM 2543 C CA . VAL A 1 306 ? -16.960 -11.425 35.566 1.00 63.00 306 VAL A CA 1
ATOM 2544 C C . VAL A 1 306 ? -15.757 -11.734 36.455 1.00 63.00 306 VAL A C 1
ATOM 2546 O O . VAL A 1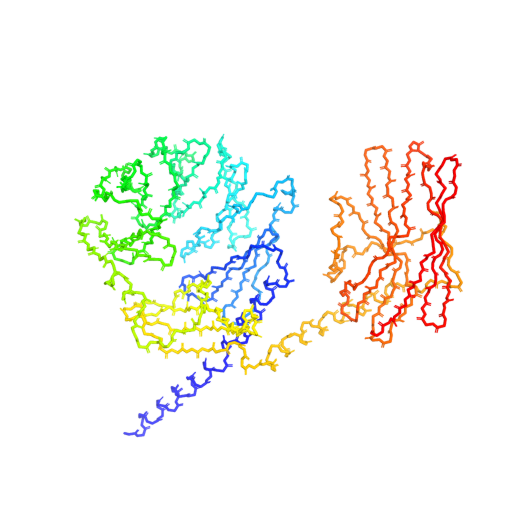 306 ? -15.487 -11.020 37.414 1.00 63.00 306 VAL A O 1
ATOM 2549 N N . THR A 1 307 ? -15.040 -12.817 36.159 1.00 73.00 307 THR A N 1
ATOM 2550 C CA . THR A 1 307 ? -14.014 -13.361 37.060 1.00 73.00 307 THR A CA 1
ATOM 2551 C C . THR A 1 307 ? -12.590 -13.072 36.593 1.00 73.00 307 THR A C 1
ATOM 2553 O O . THR A 1 307 ? -11.647 -13.285 37.351 1.00 73.00 307 THR A O 1
ATOM 2556 N N . GLY A 1 308 ? -12.405 -12.657 35.335 1.00 73.12 308 GLY A N 1
ATOM 2557 C CA . GLY A 1 308 ? -11.090 -12.565 34.699 1.00 73.12 308 GLY A CA 1
ATOM 2558 C C . GLY A 1 308 ? -10.408 -13.925 34.507 1.00 73.12 308 GLY A C 1
ATOM 2559 O O . GLY A 1 308 ? -9.239 -13.983 34.127 1.00 73.12 308 GLY A O 1
ATOM 2560 N N . LYS A 1 309 ? -11.107 -15.038 34.771 1.00 79.75 309 LYS A N 1
ATOM 2561 C CA . LYS A 1 309 ? -10.534 -16.380 34.691 1.00 79.75 309 LYS A CA 1
ATOM 2562 C C . LYS A 1 309 ? -10.272 -16.751 33.235 1.00 79.75 309 LYS A C 1
ATOM 2564 O O . LYS A 1 309 ? -11.185 -16.731 32.408 1.00 79.75 309 LYS A O 1
ATOM 2569 N N . ILE A 1 310 ? -9.038 -17.152 32.932 1.00 80.56 310 ILE A N 1
ATOM 2570 C CA . ILE A 1 310 ? -8.688 -17.757 31.645 1.00 80.56 310 ILE A CA 1
ATOM 2571 C C . ILE A 1 310 ? -9.367 -19.125 31.583 1.00 80.56 310 ILE A C 1
ATOM 2573 O O . ILE A 1 310 ? -9.058 -20.032 32.354 1.00 80.56 310 ILE A O 1
ATOM 2577 N N . ILE A 1 311 ? -10.338 -19.252 30.685 1.00 82.94 311 ILE A N 1
ATOM 2578 C CA . ILE A 1 311 ? -11.106 -20.482 30.483 1.00 82.94 311 ILE A CA 1
ATOM 2579 C C . ILE A 1 311 ? -10.376 -21.408 29.516 1.00 82.94 311 ILE A C 1
ATOM 2581 O O . ILE A 1 311 ? -10.445 -22.627 29.648 1.00 82.94 311 ILE A O 1
ATOM 2585 N N . ARG A 1 312 ? -9.691 -20.825 28.528 1.00 69.81 312 ARG A N 1
ATOM 2586 C CA . ARG A 1 312 ? -8.921 -21.548 27.518 1.00 69.81 312 ARG A CA 1
ATOM 2587 C C . ARG A 1 312 ? -7.849 -20.638 26.935 1.00 69.81 312 ARG A C 1
ATOM 2589 O O . ARG A 1 312 ? -8.117 -19.464 26.702 1.00 69.81 312 ARG A O 1
ATOM 2596 N N . GLU A 1 313 ? -6.688 -21.198 26.640 1.00 76.94 313 GLU A N 1
ATOM 2597 C CA . GLU A 1 313 ? -5.583 -20.536 25.949 1.00 76.94 313 GLU A CA 1
ATOM 2598 C C . GLU A 1 313 ? -5.200 -21.395 24.742 1.00 76.94 313 GLU A C 1
ATOM 2600 O O . GLU A 1 313 ? -5.156 -22.623 24.841 1.00 76.94 313 GLU A O 1
ATOM 2605 N N . VAL A 1 314 ? -5.031 -20.761 23.585 1.00 63.34 314 VAL A N 1
ATOM 2606 C CA . VAL A 1 314 ? -4.560 -21.394 22.355 1.00 63.34 314 VAL A CA 1
ATOM 2607 C C . VAL A 1 314 ? -3.294 -20.671 21.937 1.00 63.34 314 VAL A C 1
ATOM 2609 O O . VAL A 1 314 ? -3.325 -19.492 21.574 1.00 63.34 314 VAL A O 1
ATOM 2612 N N . ASP A 1 315 ? -2.194 -21.408 21.974 1.00 67.50 315 ASP A N 1
ATOM 2613 C CA . ASP A 1 315 ? -0.903 -20.945 21.501 1.00 67.50 315 ASP A CA 1
ATOM 2614 C C . ASP A 1 315 ? -0.896 -20.993 19.975 1.00 67.50 315 ASP A C 1
ATOM 2616 O O . ASP A 1 315 ? -0.880 -22.068 19.372 1.00 67.50 315 ASP A O 1
ATOM 2620 N N . ILE A 1 316 ? -0.890 -19.824 19.336 1.00 62.56 316 ILE A N 1
ATOM 2621 C CA . ILE A 1 316 ? -0.808 -19.719 17.873 1.00 62.56 316 ILE A CA 1
ATOM 2622 C C . ILE A 1 316 ? 0.587 -20.145 17.378 1.00 62.56 316 ILE A C 1
ATOM 2624 O O . ILE A 1 316 ? 0.760 -20.484 16.213 1.00 62.56 316 ILE A O 1
ATOM 2628 N N . SER A 1 317 ? 1.578 -20.218 18.271 1.00 57.94 317 SER A N 1
ATOM 2629 C CA . SER A 1 317 ? 2.912 -20.741 17.970 1.00 57.94 317 SER A CA 1
ATOM 2630 C C . SER A 1 317 ? 2.995 -22.275 17.856 1.00 57.94 317 SER A C 1
ATOM 2632 O O . SER A 1 317 ? 4.104 -22.781 17.727 1.00 57.94 317 SER A O 1
ATOM 2634 N N . SER A 1 318 ? 1.889 -23.032 17.952 1.00 46.06 318 SER A N 1
ATOM 2635 C CA . SER A 1 318 ? 1.951 -24.496 18.164 1.00 46.06 318 SER A CA 1
ATOM 2636 C C . SER A 1 318 ? 1.609 -25.413 16.979 1.00 46.06 318 SER A C 1
ATOM 2638 O O . SER A 1 318 ? 1.755 -26.623 17.115 1.00 46.06 318 SER A O 1
ATOM 2640 N N . SER A 1 319 ? 1.290 -24.897 15.790 1.00 58.41 319 SER A N 1
ATOM 2641 C CA . SER A 1 319 ? 1.468 -25.687 14.559 1.00 58.41 319 SER A CA 1
ATOM 2642 C C . SER A 1 319 ? 2.126 -24.831 13.485 1.00 58.41 319 SER A C 1
ATOM 2644 O O . SER A 1 319 ? 1.496 -24.226 12.617 1.00 58.41 319 SER A O 1
ATOM 2646 N N . GLN A 1 320 ? 3.458 -24.799 13.556 1.00 53.03 320 GLN A N 1
ATOM 2647 C CA . GLN A 1 320 ? 4.317 -24.357 12.462 1.00 53.03 320 GLN A CA 1
ATOM 2648 C C . GLN A 1 320 ? 3.815 -24.925 11.122 1.00 53.03 320 GLN A C 1
ATOM 2650 O O . GLN A 1 320 ? 3.778 -24.200 10.138 1.00 53.03 320 GLN A O 1
ATOM 2655 N N . ASP A 1 321 ? 3.315 -26.160 11.117 1.00 56.84 321 ASP A N 1
ATOM 2656 C CA . ASP A 1 321 ? 2.791 -26.847 9.937 1.00 56.84 321 ASP A CA 1
ATOM 2657 C C . ASP A 1 321 ? 1.544 -26.191 9.320 1.00 56.84 321 ASP A C 1
ATOM 2659 O O . ASP A 1 321 ? 1.476 -26.075 8.098 1.00 56.84 321 ASP A O 1
ATOM 2663 N N . ASP A 1 322 ? 0.586 -25.688 10.109 1.00 53.19 322 ASP A N 1
ATOM 2664 C CA . ASP A 1 322 ? -0.613 -25.041 9.547 1.00 53.19 322 ASP A CA 1
ATOM 2665 C C . ASP A 1 322 ? -0.296 -23.645 9.005 1.00 53.19 322 ASP A C 1
ATOM 2667 O O . ASP A 1 322 ? -0.814 -23.236 7.962 1.00 53.19 322 ASP A O 1
ATOM 2671 N N . PHE A 1 323 ? 0.596 -22.918 9.686 1.00 53.84 323 PHE A N 1
ATOM 2672 C CA . PHE A 1 323 ? 1.107 -21.641 9.196 1.00 53.84 323 PHE A CA 1
ATOM 2673 C C . PHE A 1 323 ? 1.924 -21.831 7.914 1.00 53.84 323 PHE A C 1
ATOM 2675 O O . PHE A 1 323 ? 1.686 -21.130 6.931 1.00 53.84 323 PHE A O 1
ATOM 2682 N N . LEU A 1 324 ? 2.828 -22.816 7.889 1.00 59.12 324 LEU A N 1
ATOM 2683 C CA . LEU A 1 324 ? 3.596 -23.177 6.701 1.00 59.12 324 LEU A CA 1
ATOM 2684 C C . LEU A 1 324 ? 2.678 -23.640 5.566 1.00 59.12 324 LEU A C 1
ATOM 2686 O O . LEU A 1 324 ? 2.915 -23.258 4.430 1.00 59.12 324 LEU A O 1
ATOM 2690 N N . ALA A 1 325 ? 1.591 -24.367 5.838 1.00 61.12 325 ALA A N 1
ATOM 2691 C CA . ALA A 1 325 ? 0.635 -24.795 4.814 1.00 61.12 325 ALA A CA 1
ATOM 2692 C C . ALA A 1 325 ? -0.198 -23.639 4.227 1.00 61.12 325 ALA A C 1
ATOM 2694 O O . ALA A 1 325 ? -0.572 -23.662 3.051 1.00 61.12 325 ALA A O 1
ATOM 2695 N N . VAL A 1 326 ? -0.533 -22.616 5.021 1.00 58.50 326 VAL A N 1
ATOM 2696 C CA . VAL A 1 326 ? -1.165 -21.386 4.510 1.00 58.50 326 VAL A CA 1
ATOM 2697 C C . VAL A 1 326 ? -0.155 -20.557 3.719 1.00 58.50 326 VAL A C 1
ATOM 2699 O O . VAL A 1 326 ? -0.471 -20.122 2.611 1.00 58.50 326 VAL A O 1
ATOM 2702 N N . LEU A 1 327 ? 1.064 -20.397 4.237 1.00 57.44 327 LEU A N 1
ATOM 2703 C CA . LEU A 1 327 ? 2.149 -19.692 3.559 1.00 57.44 327 LEU A CA 1
ATOM 2704 C C . LEU A 1 327 ? 2.495 -20.352 2.216 1.00 57.44 327 LEU A C 1
ATOM 2706 O O . LEU A 1 327 ? 2.638 -19.653 1.218 1.00 57.44 327 LEU A O 1
ATOM 2710 N N . GLU A 1 328 ? 2.531 -21.682 2.155 1.00 66.75 328 GLU A N 1
ATOM 2711 C CA . GLU A 1 328 ? 2.808 -22.426 0.924 1.00 66.75 328 GLU A CA 1
ATOM 2712 C C . GLU A 1 328 ? 1.669 -22.309 -0.085 1.00 66.75 328 GLU A C 1
ATOM 2714 O O . GLU A 1 328 ? 1.943 -22.219 -1.276 1.00 66.75 328 GLU A O 1
ATOM 2719 N N . ARG A 1 329 ? 0.405 -22.216 0.348 1.00 62.00 329 ARG A N 1
ATOM 2720 C CA . ARG A 1 329 ? -0.716 -21.936 -0.568 1.00 62.00 329 ARG A CA 1
ATOM 2721 C C . ARG A 1 329 ? -0.668 -20.518 -1.135 1.00 62.00 329 ARG A C 1
ATOM 2723 O O . ARG A 1 329 ? -0.935 -20.332 -2.320 1.00 62.00 329 ARG A O 1
ATOM 2730 N N . VAL A 1 330 ? -0.301 -19.525 -0.321 1.00 62.16 330 VAL A N 1
ATOM 2731 C CA . VAL A 1 330 ? -0.085 -18.146 -0.794 1.00 62.16 330 VAL A CA 1
ATOM 2732 C C . VAL A 1 330 ? 1.061 -18.116 -1.805 1.00 62.16 330 VAL A C 1
ATOM 2734 O O . VAL A 1 330 ? 0.871 -17.638 -2.920 1.00 62.16 330 VAL A O 1
ATOM 2737 N N . LYS A 1 331 ? 2.191 -18.748 -1.476 1.00 63.56 331 LYS A N 1
ATOM 2738 C CA . LYS A 1 331 ? 3.338 -18.903 -2.375 1.00 63.56 331 LYS A CA 1
ATOM 2739 C C . LYS A 1 331 ? 2.999 -19.651 -3.666 1.00 63.56 331 LYS A C 1
ATOM 2741 O O . LYS A 1 331 ? 3.507 -19.286 -4.717 1.00 63.56 331 LYS A O 1
ATOM 2746 N N . GLN A 1 332 ? 2.150 -20.680 -3.626 1.00 67.94 332 GLN A N 1
ATOM 2747 C CA . GLN A 1 332 ? 1.712 -21.417 -4.821 1.00 67.94 332 GLN A CA 1
ATOM 2748 C C . GLN A 1 332 ? 0.863 -20.549 -5.758 1.00 67.94 332 GLN A C 1
ATOM 2750 O O . GLN A 1 332 ? 1.060 -20.583 -6.971 1.00 67.94 332 GLN A O 1
ATOM 2755 N N . ASN A 1 333 ? -0.044 -19.734 -5.215 1.00 61.72 333 ASN A N 1
ATOM 2756 C CA . ASN A 1 333 ? -0.813 -18.785 -6.024 1.00 61.72 333 ASN A CA 1
ATOM 2757 C C . ASN A 1 333 ? 0.084 -17.665 -6.584 1.00 61.72 333 ASN A C 1
ATOM 2759 O O . ASN A 1 333 ? -0.059 -17.287 -7.747 1.00 61.72 333 ASN A O 1
ATOM 2763 N N . GLU A 1 334 ? 1.050 -17.184 -5.796 1.00 62.75 334 GLU A N 1
ATOM 2764 C CA . GLU A 1 334 ? 2.068 -16.221 -6.243 1.00 62.75 334 GLU A CA 1
ATOM 2765 C C . GLU A 1 334 ? 2.977 -16.816 -7.336 1.00 62.75 334 GLU A C 1
ATOM 2767 O O . GLU A 1 334 ? 3.318 -16.124 -8.294 1.00 62.75 334 GLU A O 1
ATOM 2772 N N . GLN A 1 335 ? 3.279 -18.119 -7.285 1.00 68.69 335 GLN A N 1
ATOM 2773 C CA . GLN A 1 335 ? 4.050 -18.815 -8.321 1.00 68.69 335 GLN A CA 1
ATOM 2774 C C . GLN A 1 335 ? 3.361 -18.834 -9.689 1.00 68.69 335 GLN A C 1
ATOM 2776 O O . GLN A 1 335 ? 4.051 -18.723 -10.701 1.00 68.69 335 GLN A O 1
ATOM 2781 N N . VAL A 1 336 ? 2.031 -18.974 -9.763 1.00 70.94 336 VAL A N 1
ATOM 2782 C CA . VAL A 1 336 ? 1.314 -18.972 -11.056 1.00 70.94 336 VAL A CA 1
ATOM 2783 C C . VAL A 1 336 ? 1.453 -17.610 -11.732 1.00 70.94 336 VAL A C 1
ATOM 2785 O O . VAL A 1 336 ? 1.839 -17.529 -12.898 1.00 70.94 336 VAL A O 1
ATOM 2788 N N . ALA A 1 337 ? 1.222 -16.540 -10.978 1.00 66.56 337 ALA A N 1
ATOM 2789 C CA . ALA A 1 337 ? 1.318 -15.184 -11.494 1.00 66.56 337 ALA A CA 1
ATOM 2790 C C . ALA A 1 337 ? 2.779 -14.807 -11.822 1.00 66.56 337 ALA A C 1
ATOM 2792 O O . ALA A 1 337 ? 3.057 -14.219 -12.869 1.00 66.56 337 ALA A O 1
ATOM 2793 N N . PHE A 1 338 ? 3.745 -15.234 -11.002 1.00 77.50 338 PHE A N 1
ATOM 2794 C CA . PHE A 1 338 ? 5.163 -15.042 -11.299 1.00 77.50 338 PHE A CA 1
ATOM 2795 C C . PHE A 1 338 ? 5.637 -15.867 -12.507 1.00 77.50 338 PHE A C 1
ATOM 2797 O O . PHE A 1 338 ? 6.494 -15.439 -13.277 1.00 77.50 338 PHE A O 1
ATOM 2804 N N . LYS A 1 339 ? 5.049 -17.036 -12.761 1.00 78.88 339 LYS A N 1
ATOM 2805 C CA . LYS A 1 339 ? 5.322 -17.788 -13.988 1.00 78.88 339 LYS A CA 1
ATOM 2806 C C . LYS A 1 339 ? 4.862 -17.011 -15.223 1.00 78.88 339 LYS A C 1
ATOM 2808 O O . LYS A 1 339 ? 5.610 -16.936 -16.197 1.00 78.88 339 LYS A O 1
ATOM 2813 N N . GLU A 1 340 ? 3.695 -16.369 -15.165 1.00 73.69 340 GLU A N 1
ATOM 2814 C CA . GLU A 1 340 ? 3.252 -15.441 -16.213 1.00 73.69 340 GLU A CA 1
ATOM 2815 C C . GLU A 1 340 ? 4.195 -14.235 -16.336 1.00 73.69 340 GLU A C 1
ATOM 2817 O O . GLU A 1 340 ? 4.520 -13.838 -17.453 1.00 73.69 340 GLU A O 1
ATOM 2822 N N . PHE A 1 341 ? 4.719 -13.695 -15.227 1.00 74.81 341 PHE A N 1
ATOM 2823 C CA . PHE A 1 341 ? 5.777 -12.669 -15.244 1.00 74.81 341 PHE A CA 1
ATOM 2824 C C . PHE A 1 341 ? 6.955 -13.081 -16.124 1.00 74.81 341 PHE A C 1
ATOM 2826 O O . PHE A 1 341 ? 7.359 -12.345 -17.020 1.00 74.81 341 PHE A O 1
ATOM 2833 N N . LYS A 1 342 ? 7.498 -14.279 -15.874 1.00 79.62 342 LYS A N 1
ATOM 2834 C CA . LYS A 1 342 ? 8.719 -14.772 -16.515 1.00 79.62 342 LYS A CA 1
ATOM 2835 C C . LYS A 1 342 ? 8.527 -15.019 -18.005 1.00 79.62 342 LYS A C 1
ATOM 2837 O O . LYS A 1 342 ? 9.449 -14.770 -18.775 1.00 79.62 342 LYS A O 1
ATOM 2842 N N . ILE A 1 343 ? 7.345 -15.493 -18.405 1.00 77.88 343 ILE A N 1
ATOM 2843 C CA . ILE A 1 343 ? 6.993 -15.734 -19.814 1.00 77.88 343 ILE A CA 1
ATOM 2844 C C . ILE A 1 343 ? 6.861 -14.410 -20.579 1.00 77.88 343 ILE A C 1
ATOM 2846 O O . ILE A 1 343 ? 7.127 -14.349 -21.774 1.00 77.88 343 ILE A O 1
ATOM 2850 N N . ASN A 1 344 ? 6.483 -13.337 -19.887 1.00 73.00 344 ASN A N 1
ATOM 2851 C CA . ASN A 1 344 ? 6.205 -12.042 -20.493 1.00 73.00 344 ASN A CA 1
ATOM 2852 C C . ASN A 1 344 ? 7.450 -11.173 -20.758 1.00 73.00 344 ASN A C 1
ATOM 2854 O O . ASN A 1 344 ? 7.301 -10.107 -21.362 1.00 73.00 344 ASN A O 1
ATOM 2858 N N . PHE A 1 345 ? 8.652 -11.607 -20.355 1.00 81.44 345 PHE A N 1
ATOM 2859 C CA . PHE A 1 345 ? 9.904 -10.924 -20.687 1.00 81.44 345 PHE A CA 1
ATOM 2860 C C . PHE A 1 345 ? 10.731 -11.712 -21.683 1.00 81.44 345 PHE A C 1
ATOM 2862 O O . PHE A 1 345 ? 11.212 -12.810 -21.398 1.00 81.44 345 PHE A O 1
ATOM 2869 N N . ASN A 1 346 ? 10.987 -11.076 -22.822 1.00 85.69 346 ASN A N 1
ATOM 2870 C CA . ASN A 1 346 ? 11.996 -11.556 -23.744 1.00 85.69 346 ASN A CA 1
ATOM 2871 C C . ASN A 1 346 ? 13.359 -11.550 -23.044 1.00 85.69 346 ASN A C 1
ATOM 2873 O O . ASN A 1 346 ? 13.712 -10.610 -22.321 1.00 85.69 346 ASN A O 1
ATOM 2877 N N . GLN A 1 347 ? 14.111 -12.625 -23.258 1.00 91.25 347 GLN A N 1
ATOM 2878 C CA . GLN A 1 347 ? 15.511 -12.698 -22.879 1.00 91.25 347 GLN A CA 1
ATOM 2879 C C . GLN A 1 347 ? 16.279 -11.635 -23.670 1.00 91.25 347 GLN A C 1
ATOM 2881 O O . GLN A 1 347 ? 16.203 -11.605 -24.899 1.00 91.25 347 GLN A O 1
ATOM 2886 N N . LEU A 1 348 ? 16.997 -10.755 -22.974 1.00 90.56 348 LEU A N 1
ATOM 2887 C CA . LEU A 1 348 ? 17.848 -9.769 -23.626 1.00 90.56 348 LEU A CA 1
ATOM 2888 C C . LEU A 1 348 ? 19.025 -10.488 -24.299 1.00 90.56 348 LEU A C 1
ATOM 2890 O O . LEU A 1 348 ? 19.600 -11.402 -23.691 1.00 90.56 348 LEU A O 1
ATOM 2894 N N . PRO A 1 349 ? 19.401 -10.098 -25.530 1.00 90.81 349 PRO A N 1
ATOM 2895 C CA . PRO A 1 349 ? 20.619 -10.601 -26.147 1.00 90.81 349 PRO A CA 1
ATOM 2896 C C . PRO A 1 349 ? 21.808 -10.117 -25.319 1.00 90.81 349 PRO A C 1
ATOM 2898 O O . PRO A 1 349 ? 21.896 -8.933 -25.013 1.00 90.81 349 PRO A O 1
ATOM 2901 N N . LEU A 1 350 ? 22.700 -11.026 -24.929 1.00 87.25 350 LEU A N 1
ATOM 2902 C CA . LEU A 1 350 ? 23.909 -10.686 -24.183 1.00 87.25 350 LEU A CA 1
ATOM 2903 C C . LEU A 1 350 ? 25.132 -10.791 -25.116 1.00 87.25 350 LEU A C 1
ATOM 2905 O O . LEU A 1 350 ? 25.290 -11.833 -25.755 1.00 87.25 350 LEU A O 1
ATOM 2909 N N . PRO A 1 351 ? 25.994 -9.756 -25.200 1.00 91.25 351 PRO A N 1
ATOM 2910 C CA . PRO A 1 351 ? 25.924 -8.492 -24.461 1.00 91.25 351 PRO A CA 1
ATOM 2911 C C . PRO A 1 351 ? 24.761 -7.591 -24.916 1.00 91.25 351 PRO A C 1
ATOM 2913 O O . PRO A 1 351 ? 24.430 -7.540 -26.098 1.00 91.25 351 PRO A O 1
ATOM 2916 N N . TYR A 1 352 ? 24.160 -6.866 -23.968 1.00 91.38 352 TYR A N 1
ATOM 2917 C CA . TYR A 1 352 ? 23.048 -5.946 -24.219 1.00 91.38 352 TYR A CA 1
ATOM 2918 C C . TYR A 1 352 ? 23.500 -4.500 -24.043 1.00 91.38 352 TYR A C 1
ATOM 2920 O O . TYR A 1 352 ? 23.905 -4.124 -22.944 1.00 91.38 352 TYR A O 1
ATOM 2928 N N . SER A 1 353 ? 23.365 -3.671 -25.077 1.00 90.94 353 SER A N 1
ATOM 2929 C CA . SER A 1 353 ? 23.531 -2.217 -24.977 1.00 90.94 353 SER A CA 1
ATOM 2930 C C . SER A 1 353 ? 22.181 -1.532 -25.149 1.00 90.94 353 SER A C 1
ATOM 2932 O O . SER A 1 353 ? 21.488 -1.761 -26.138 1.00 90.94 353 SER A O 1
ATOM 2934 N N . PHE A 1 354 ? 21.803 -0.692 -24.186 1.00 90.31 354 PHE A N 1
ATOM 2935 C CA . PHE A 1 354 ? 20.519 0.004 -24.236 1.00 90.31 354 PHE A CA 1
ATOM 2936 C C . PHE A 1 354 ? 20.533 1.117 -25.292 1.00 90.31 354 PHE A C 1
ATOM 2938 O O . PHE A 1 354 ? 21.302 2.074 -25.181 1.00 90.31 354 PHE A O 1
ATOM 2945 N N . ASP A 1 355 ? 19.657 1.004 -26.290 1.00 88.81 355 ASP A N 1
ATOM 2946 C CA . ASP A 1 355 ? 19.445 2.015 -27.326 1.00 88.81 355 ASP A CA 1
ATOM 2947 C C . ASP A 1 355 ? 18.088 2.701 -27.141 1.00 88.81 355 ASP A C 1
ATOM 2949 O O . ASP A 1 355 ? 17.029 2.089 -27.259 1.00 88.81 355 ASP A O 1
ATOM 2953 N N . TYR A 1 356 ? 18.125 4.009 -26.893 1.00 85.44 356 TYR A N 1
ATOM 2954 C CA . TYR A 1 356 ? 16.942 4.842 -26.685 1.00 85.44 356 TYR A CA 1
ATOM 2955 C C . TYR A 1 356 ? 15.998 4.893 -27.890 1.00 85.44 356 TYR A C 1
ATOM 2957 O O . TYR A 1 356 ? 14.821 5.195 -27.707 1.00 85.44 356 TYR A O 1
ATOM 2965 N N . ASN A 1 357 ? 16.490 4.628 -29.103 1.00 83.75 357 ASN A N 1
ATOM 2966 C CA . ASN A 1 357 ? 15.680 4.716 -30.320 1.00 83.75 357 ASN A CA 1
ATOM 2967 C C . ASN A 1 357 ? 14.898 3.433 -30.615 1.00 83.75 357 ASN A C 1
ATOM 2969 O O . ASN A 1 357 ? 13.883 3.481 -31.307 1.00 83.75 357 ASN A O 1
ATOM 2973 N N . SER A 1 358 ? 15.368 2.297 -30.104 1.00 84.94 358 SER A N 1
ATOM 2974 C CA . SER A 1 358 ? 14.781 0.974 -30.339 1.00 84.94 358 SER A CA 1
ATOM 2975 C C . SER A 1 358 ? 14.289 0.293 -29.060 1.00 84.94 358 SER A C 1
ATOM 2977 O O . SER A 1 358 ? 13.737 -0.808 -29.122 1.00 84.94 358 SER A O 1
ATOM 2979 N N . ALA A 1 359 ? 14.447 0.941 -27.901 1.00 83.88 359 ALA A N 1
ATOM 2980 C CA . ALA A 1 359 ? 13.997 0.416 -26.624 1.00 83.88 359 ALA A CA 1
ATOM 2981 C C . ALA A 1 359 ? 12.492 0.127 -26.649 1.00 83.88 359 ALA A C 1
ATOM 2983 O O . ALA A 1 359 ? 11.656 1.024 -26.751 1.00 83.88 359 ALA A O 1
ATOM 2984 N N . SER A 1 360 ? 12.159 -1.150 -26.489 1.00 84.69 360 SER A N 1
ATOM 2985 C CA . SER A 1 360 ? 10.820 -1.584 -26.120 1.00 84.69 360 SER A CA 1
ATOM 2986 C C . SER A 1 360 ? 10.808 -1.906 -24.632 1.00 84.69 360 SER A C 1
ATOM 2988 O O . SER A 1 360 ? 11.776 -2.430 -24.078 1.00 84.69 360 SER A O 1
ATOM 2990 N N . ALA A 1 361 ? 9.725 -1.537 -23.959 1.00 87.75 361 ALA A N 1
ATOM 2991 C CA . ALA A 1 361 ? 9.531 -1.858 -22.560 1.00 87.75 361 ALA A CA 1
ATOM 2992 C C . ALA A 1 361 ? 8.046 -2.101 -22.307 1.00 87.75 361 ALA A C 1
ATOM 2994 O O . ALA A 1 361 ? 7.183 -1.501 -22.951 1.00 87.75 361 ALA A O 1
ATOM 2995 N N . ARG A 1 362 ? 7.745 -2.992 -21.369 1.00 86.31 362 ARG A N 1
ATOM 2996 C CA . ARG A 1 362 ? 6.377 -3.329 -20.984 1.00 86.31 362 ARG A CA 1
ATOM 2997 C C . ARG A 1 362 ? 6.074 -2.744 -19.620 1.00 86.31 362 ARG A C 1
ATOM 2999 O O . ARG A 1 362 ? 6.867 -2.915 -18.702 1.00 86.31 362 ARG A O 1
ATOM 3006 N N . GLU A 1 363 ? 4.930 -2.083 -19.480 1.00 87.56 363 GLU A N 1
ATOM 3007 C CA . GLU A 1 363 ? 4.459 -1.584 -18.186 1.00 87.56 363 GLU A CA 1
ATOM 3008 C C . GLU A 1 363 ? 4.169 -2.769 -17.252 1.00 87.56 363 GLU A C 1
ATOM 3010 O O . GLU A 1 363 ? 3.432 -3.687 -17.616 1.00 87.56 363 GLU A O 1
ATOM 3015 N N . ILE A 1 364 ? 4.790 -2.775 -16.069 1.00 84.69 364 ILE A N 1
ATOM 3016 C CA . ILE A 1 364 ? 4.710 -3.889 -15.103 1.00 84.69 364 ILE A CA 1
ATOM 3017 C C . ILE A 1 364 ? 3.892 -3.554 -13.855 1.00 84.69 364 ILE A C 1
ATOM 3019 O O . ILE A 1 364 ? 3.683 -4.422 -13.015 1.00 84.69 364 ILE A O 1
ATOM 3023 N N . GLN A 1 365 ? 3.402 -2.319 -13.721 1.00 80.75 365 GLN A N 1
ATOM 3024 C CA . GLN A 1 365 ? 2.612 -1.897 -12.554 1.00 80.75 365 GLN A CA 1
ATOM 3025 C C . GLN A 1 365 ? 1.235 -2.564 -12.476 1.00 80.75 365 GLN A C 1
ATOM 3027 O O . GLN A 1 365 ? 0.672 -2.675 -11.393 1.00 80.75 365 GLN A O 1
ATOM 3032 N N . THR A 1 366 ? 0.698 -3.026 -13.605 1.00 77.50 366 THR A N 1
ATOM 3033 C CA . THR A 1 366 ? -0.586 -3.742 -13.666 1.00 77.50 366 THR A CA 1
ATOM 3034 C C . THR A 1 366 ? -0.475 -5.204 -13.236 1.00 77.50 366 THR A C 1
ATOM 3036 O O . THR A 1 366 ? -1.484 -5.901 -13.158 1.00 77.50 366 THR A O 1
ATOM 3039 N N . ILE A 1 367 ? 0.740 -5.682 -12.960 1.00 76.12 367 ILE A N 1
ATOM 3040 C CA . ILE A 1 367 ? 1.002 -7.068 -12.604 1.00 76.12 367 ILE A CA 1
ATOM 3041 C C . ILE A 1 367 ? 0.850 -7.234 -11.074 1.00 76.12 367 ILE A C 1
ATOM 3043 O O . ILE A 1 367 ? 1.648 -6.660 -10.330 1.00 76.12 367 ILE A O 1
ATOM 3047 N N . PRO A 1 368 ? -0.123 -8.030 -10.577 1.00 63.53 368 PRO A N 1
ATOM 3048 C CA . PRO A 1 368 ? -0.573 -7.992 -9.175 1.00 63.53 368 PRO A CA 1
ATOM 3049 C C . PRO A 1 368 ? 0.473 -8.269 -8.082 1.00 63.53 368 PRO A C 1
ATOM 3051 O O . PRO A 1 368 ? 0.263 -7.885 -6.934 1.00 63.53 368 PRO A O 1
ATOM 3054 N N . PHE A 1 369 ? 1.574 -8.956 -8.397 1.00 66.81 369 PHE A N 1
ATOM 3055 C CA . PHE A 1 369 ? 2.562 -9.424 -7.411 1.00 66.81 369 PHE A CA 1
ATOM 3056 C C . PHE A 1 369 ? 3.878 -8.646 -7.428 1.00 66.81 369 PHE A C 1
ATOM 3058 O O . PHE A 1 369 ? 4.732 -8.916 -6.586 1.00 66.81 369 PHE A O 1
ATOM 3065 N N . VAL A 1 370 ? 4.071 -7.674 -8.330 1.00 63.56 370 VAL A N 1
ATOM 3066 C CA . VAL A 1 370 ? 5.278 -6.838 -8.292 1.00 63.56 370 VAL A CA 1
ATOM 3067 C C . VAL A 1 370 ? 5.148 -5.867 -7.116 1.00 63.56 370 VAL A C 1
ATOM 3069 O O . VAL A 1 370 ? 4.760 -4.710 -7.258 1.00 63.56 370 VAL A O 1
ATOM 3072 N N . LYS A 1 371 ? 5.441 -6.355 -5.907 1.00 61.47 371 LYS A N 1
ATOM 3073 C CA . LYS A 1 371 ? 5.550 -5.537 -4.698 1.00 61.47 371 LYS A CA 1
ATOM 3074 C C . LYS A 1 371 ? 6.839 -4.729 -4.822 1.00 61.47 371 LYS A C 1
ATOM 3076 O O . LYS A 1 371 ? 7.926 -5.206 -4.507 1.00 61.47 371 LYS A O 1
ATOM 3081 N N . PHE A 1 372 ? 6.733 -3.519 -5.366 1.00 60.19 372 PHE A N 1
ATOM 3082 C CA . PHE A 1 372 ? 7.873 -2.624 -5.554 1.00 60.19 372 PHE A CA 1
ATOM 3083 C C . PHE A 1 372 ? 8.465 -2.243 -4.188 1.00 60.19 372 PHE A C 1
ATOM 3085 O O . PHE A 1 372 ? 7.894 -1.438 -3.457 1.00 60.19 372 PHE A O 1
ATOM 3092 N N . GLY A 1 373 ? 9.618 -2.829 -3.845 1.00 51.56 373 GLY A N 1
ATOM 3093 C CA . GLY A 1 373 ? 10.315 -2.616 -2.567 1.00 51.56 373 GLY A CA 1
ATOM 3094 C C . GLY A 1 373 ? 10.900 -1.211 -2.370 1.00 51.56 373 GLY A C 1
ATOM 3095 O O . GLY A 1 373 ? 11.427 -0.900 -1.308 1.00 51.56 373 GLY A O 1
ATOM 3096 N N . SER A 1 374 ? 10.771 -0.326 -3.354 1.00 51.41 374 SER A N 1
ATOM 3097 C CA . SER A 1 374 ? 11.037 1.101 -3.205 1.00 51.41 374 SER A CA 1
ATOM 3098 C C . SER A 1 374 ? 9.933 1.854 -3.925 1.00 51.41 374 SER A C 1
ATOM 3100 O O . SER A 1 374 ? 9.767 1.668 -5.130 1.00 51.41 374 SER A O 1
ATOM 3102 N N . HIS A 1 375 ? 9.167 2.651 -3.177 1.00 51.25 375 HIS A N 1
ATOM 3103 C CA . HIS A 1 375 ? 8.047 3.438 -3.681 1.00 51.25 375 HIS A CA 1
ATOM 3104 C C . HIS A 1 375 ? 8.395 4.091 -5.028 1.00 51.25 375 HIS A C 1
ATOM 3106 O O . HIS A 1 375 ? 9.253 4.982 -5.033 1.00 51.25 375 HIS A O 1
ATOM 3112 N N . PRO A 1 376 ? 7.748 3.709 -6.150 1.00 61.16 376 PRO A N 1
ATOM 3113 C CA . PRO A 1 376 ? 7.715 4.595 -7.302 1.00 61.16 376 PRO A CA 1
ATOM 3114 C C . PRO A 1 376 ? 7.285 5.969 -6.784 1.00 61.16 376 PRO A C 1
ATOM 3116 O O . PRO A 1 376 ? 6.329 6.078 -6.003 1.00 61.16 376 PRO A O 1
ATOM 3119 N N . SER A 1 377 ? 8.054 7.007 -7.113 1.00 68.44 377 SER A N 1
ATOM 3120 C CA . SER A 1 377 ? 7.665 8.369 -6.760 1.00 68.44 377 SER A CA 1
ATOM 3121 C C . SER A 1 377 ? 6.251 8.602 -7.295 1.00 68.44 377 SER A C 1
ATOM 3123 O O . SER A 1 377 ? 5.895 8.088 -8.351 1.00 68.44 377 SER A O 1
ATOM 3125 N N . VAL A 1 378 ? 5.399 9.296 -6.535 1.00 69.62 378 VAL A N 1
ATOM 3126 C CA . VAL A 1 378 ? 3.994 9.499 -6.927 1.00 69.62 378 VAL A CA 1
ATOM 3127 C C . VAL A 1 378 ? 3.942 10.038 -8.361 1.00 69.62 378 VAL A C 1
ATOM 3129 O O . VAL A 1 378 ? 4.519 11.085 -8.643 1.00 69.62 378 VAL A O 1
ATOM 3132 N N . GLY A 1 379 ? 3.279 9.297 -9.255 1.00 82.25 379 GLY A N 1
ATOM 3133 C CA . GLY A 1 379 ? 3.205 9.612 -10.685 1.00 82.25 379 GLY A CA 1
ATOM 3134 C C . GLY A 1 379 ? 4.273 8.957 -11.571 1.00 82.25 379 GLY A C 1
ATOM 3135 O O . GLY A 1 379 ? 4.281 9.230 -12.771 1.00 82.25 379 GLY A O 1
ATOM 3136 N N . SER A 1 380 ? 5.153 8.102 -11.036 1.00 87.38 380 SER A N 1
ATOM 3137 C CA . SER A 1 380 ? 6.083 7.322 -11.854 1.00 87.38 380 SER A CA 1
ATOM 3138 C C . SER A 1 380 ? 5.457 6.016 -12.350 1.00 87.38 380 SER A C 1
ATOM 3140 O O . SER A 1 380 ? 4.697 5.351 -11.642 1.00 87.38 380 SER A O 1
ATOM 3142 N N . LYS A 1 381 ? 5.776 5.657 -13.594 1.00 91.00 381 LYS A N 1
ATOM 3143 C CA . LYS A 1 381 ? 5.418 4.392 -14.242 1.00 91.00 381 LYS A CA 1
ATOM 3144 C C . LYS A 1 381 ? 6.619 3.459 -14.245 1.00 91.00 381 LYS A C 1
ATOM 3146 O O . LYS A 1 381 ? 7.735 3.901 -14.490 1.00 91.00 381 LYS A O 1
ATOM 3151 N N . GLU A 1 382 ? 6.405 2.173 -14.010 1.00 89.44 382 GLU A N 1
ATOM 3152 C CA . GLU A 1 382 ? 7.471 1.168 -14.021 1.00 89.44 382 GLU A CA 1
ATOM 3153 C C . GLU A 1 382 ? 7.326 0.273 -15.244 1.00 89.44 382 GLU A C 1
ATOM 3155 O O . GLU A 1 382 ? 6.263 -0.303 -15.497 1.00 89.44 382 GLU A O 1
ATOM 3160 N N . PHE A 1 383 ? 8.427 0.124 -15.966 1.00 91.38 383 PHE A N 1
ATOM 3161 C CA . PHE A 1 383 ? 8.531 -0.705 -17.147 1.00 91.38 383 PHE A CA 1
ATOM 3162 C C . PHE A 1 383 ? 9.632 -1.741 -16.964 1.00 91.38 383 PHE A C 1
ATOM 3164 O O . PHE A 1 383 ? 10.672 -1.466 -16.372 1.00 91.38 383 PHE A O 1
ATOM 3171 N N . ALA A 1 384 ? 9.441 -2.929 -17.513 1.00 90.94 384 ALA A N 1
ATOM 3172 C CA . ALA A 1 384 ? 10.512 -3.895 -17.689 1.00 90.94 384 ALA A CA 1
ATOM 3173 C C . ALA A 1 384 ? 10.929 -3.922 -19.157 1.00 90.94 384 ALA A C 1
ATOM 3175 O O . ALA A 1 384 ? 10.093 -4.020 -20.056 1.00 90.94 384 ALA A O 1
ATOM 3176 N N . ILE A 1 385 ? 12.234 -3.801 -19.373 1.00 92.75 385 ILE A N 1
ATOM 3177 C CA . ILE A 1 385 ? 12.864 -3.778 -20.694 1.00 92.75 385 ILE A CA 1
ATOM 3178 C C . ILE A 1 385 ? 13.100 -5.214 -21.164 1.00 92.75 385 ILE A C 1
ATOM 3180 O O . ILE A 1 385 ? 12.804 -5.561 -22.302 1.00 92.75 385 ILE A O 1
ATOM 3184 N N . GLY A 1 386 ? 13.576 -6.080 -20.269 1.00 92.19 386 GLY A N 1
ATOM 3185 C CA . GLY A 1 386 ? 13.726 -7.497 -20.569 1.00 92.19 386 GLY A CA 1
ATOM 3186 C C . GLY A 1 386 ? 14.424 -8.275 -19.465 1.00 92.19 386 GLY A C 1
ATOM 3187 O O . GLY A 1 386 ? 14.940 -7.712 -18.494 1.00 92.19 386 GLY A O 1
ATOM 3188 N N . LYS A 1 387 ? 14.420 -9.596 -19.626 1.00 93.25 387 LYS A N 1
ATOM 3189 C CA . LYS A 1 387 ? 15.057 -10.534 -18.705 1.00 93.25 387 LYS A CA 1
ATOM 3190 C C . LYS A 1 387 ? 16.552 -10.611 -19.006 1.00 93.25 387 LYS A C 1
ATOM 3192 O O . LYS A 1 387 ? 16.933 -10.844 -20.148 1.00 93.25 387 LYS A O 1
ATOM 3197 N N . ILE A 1 388 ? 17.387 -10.428 -17.985 1.00 91.75 388 ILE A N 1
ATOM 3198 C CA . ILE A 1 388 ? 18.843 -10.587 -18.091 1.00 91.75 388 ILE A CA 1
ATOM 3199 C C . ILE A 1 388 ? 19.210 -12.060 -17.923 1.00 91.75 388 ILE A C 1
ATOM 3201 O O . ILE A 1 388 ? 19.966 -12.586 -18.730 1.00 91.75 388 ILE A O 1
ATOM 3205 N N . MET A 1 389 ? 18.675 -12.737 -16.905 1.00 92.56 389 MET A N 1
ATOM 3206 C CA . MET A 1 389 ? 18.880 -14.174 -16.696 1.00 92.56 389 MET A CA 1
ATOM 3207 C C . MET A 1 389 ? 17.856 -14.764 -15.719 1.00 92.56 389 MET A C 1
ATOM 3209 O O . MET A 1 389 ? 17.272 -14.045 -14.906 1.00 92.56 389 MET A O 1
ATOM 3213 N N . ASP A 1 390 ? 17.668 -16.081 -15.788 1.00 91.62 390 ASP A N 1
ATOM 3214 C CA . ASP A 1 390 ? 16.971 -16.872 -14.770 1.00 91.62 390 ASP A CA 1
ATOM 3215 C C . ASP A 1 390 ? 17.942 -17.290 -13.652 1.00 91.62 390 ASP A C 1
ATOM 3217 O O . ASP A 1 390 ? 19.109 -17.586 -13.918 1.00 91.62 390 ASP A O 1
ATOM 3221 N N . CYS A 1 391 ? 17.454 -17.338 -12.410 1.00 89.06 391 CYS A N 1
ATOM 3222 C CA . CYS A 1 391 ? 18.202 -17.844 -11.260 1.00 89.06 391 CYS A CA 1
ATOM 3223 C C . CYS A 1 391 ? 17.914 -19.323 -10.987 1.00 89.06 391 CYS A C 1
ATOM 3225 O O . CYS A 1 391 ? 16.829 -19.823 -11.293 1.00 89.06 391 CYS A O 1
ATOM 3227 N N . TYR A 1 392 ? 18.890 -20.025 -10.398 1.00 86.25 392 TYR A N 1
ATOM 3228 C CA . TYR A 1 392 ? 18.802 -21.464 -10.110 1.00 86.25 392 TYR A CA 1
ATOM 3229 C C . TYR A 1 392 ? 17.675 -21.817 -9.132 1.00 86.25 392 TYR A C 1
ATOM 3231 O O . TYR A 1 392 ? 17.048 -22.865 -9.261 1.00 86.25 392 TYR A O 1
ATOM 3239 N N . ASP A 1 393 ? 17.374 -20.921 -8.196 1.00 86.25 393 ASP A N 1
ATOM 3240 C CA . ASP A 1 393 ? 16.293 -21.049 -7.218 1.00 86.25 393 ASP A CA 1
ATOM 3241 C C . ASP A 1 393 ? 14.893 -20.787 -7.808 1.00 86.25 393 ASP A C 1
ATOM 3243 O O . ASP A 1 393 ? 13.890 -20.898 -7.102 1.00 86.25 393 ASP A O 1
ATOM 3247 N N . GLY A 1 394 ? 14.813 -20.453 -9.101 1.00 86.12 394 GLY A N 1
ATOM 3248 C CA . GLY A 1 394 ? 13.591 -20.077 -9.805 1.00 86.12 394 GLY A CA 1
ATOM 3249 C C . GLY A 1 394 ? 13.360 -18.568 -9.903 1.00 86.12 394 GLY A C 1
ATOM 3250 O O . GLY A 1 394 ? 12.432 -18.163 -10.614 1.00 86.12 394 GLY A O 1
ATOM 3251 N N . GLY A 1 395 ? 14.200 -17.746 -9.266 1.00 89.25 395 GLY A N 1
ATOM 3252 C CA . GLY A 1 395 ? 14.180 -16.291 -9.385 1.00 89.25 395 GLY A CA 1
ATOM 3253 C C . GLY A 1 395 ? 14.532 -15.779 -10.784 1.00 89.25 395 GLY A C 1
ATOM 3254 O O . GLY A 1 395 ? 14.738 -16.542 -11.737 1.00 89.25 395 GLY A O 1
ATOM 3255 N N . VAL A 1 396 ? 14.566 -14.457 -10.931 1.00 91.44 396 VAL A N 1
ATOM 3256 C CA . VAL A 1 396 ? 14.865 -13.790 -12.204 1.00 91.44 396 VAL A CA 1
ATOM 3257 C C . VAL A 1 396 ? 15.536 -12.441 -11.983 1.00 91.44 396 VAL A C 1
ATOM 3259 O O . VAL A 1 396 ? 15.175 -11.687 -11.079 1.00 91.44 396 VAL A O 1
ATOM 3262 N N . ILE A 1 397 ? 16.491 -12.117 -12.849 1.00 91.75 397 ILE A N 1
ATOM 3263 C CA . ILE A 1 397 ? 17.130 -10.804 -12.901 1.00 91.75 397 ILE A CA 1
ATOM 3264 C C . ILE A 1 397 ? 16.597 -10.058 -14.122 1.00 91.75 397 ILE A C 1
ATOM 3266 O O . ILE A 1 397 ? 16.683 -10.547 -15.251 1.00 91.75 397 ILE A O 1
ATOM 3270 N N . VAL A 1 398 ? 16.029 -8.875 -13.899 1.00 92.62 398 VAL A N 1
ATOM 3271 C CA . VAL A 1 398 ? 15.312 -8.090 -14.913 1.00 92.62 398 VAL A CA 1
ATOM 3272 C C . VAL A 1 398 ? 15.899 -6.690 -14.992 1.00 92.62 398 VAL A C 1
ATOM 3274 O O . VAL A 1 398 ? 16.184 -6.055 -13.973 1.00 92.62 398 VAL A O 1
ATOM 3277 N N . LEU A 1 399 ? 16.039 -6.189 -16.216 1.00 94.06 399 LEU A N 1
ATOM 3278 C CA . LEU A 1 399 ? 16.311 -4.784 -16.469 1.00 94.06 399 LEU A CA 1
ATOM 3279 C C . LEU A 1 399 ? 14.989 -4.011 -16.470 1.00 94.06 399 LEU A C 1
ATOM 3281 O O . LEU A 1 399 ? 14.093 -4.290 -17.270 1.00 94.06 399 LEU A O 1
ATOM 3285 N N . THR A 1 400 ? 14.874 -3.024 -15.590 1.00 93.75 400 THR A N 1
ATOM 3286 C CA . THR A 1 400 ? 13.668 -2.208 -15.416 1.00 93.75 400 THR A CA 1
ATOM 3287 C C . THR A 1 400 ? 13.965 -0.722 -15.587 1.00 93.75 400 THR A C 1
ATOM 3289 O O . THR A 1 400 ? 15.111 -0.285 -15.477 1.00 93.75 400 THR A O 1
ATOM 3292 N N . MET A 1 401 ? 12.920 0.049 -15.875 1.00 94.25 401 MET A N 1
ATOM 3293 C CA . MET A 1 401 ? 12.945 1.494 -16.045 1.00 94.25 401 MET A CA 1
ATOM 3294 C C . MET A 1 401 ? 11.773 2.126 -15.284 1.00 94.25 401 MET A C 1
ATOM 3296 O O . MET A 1 401 ? 10.619 1.799 -15.549 1.00 94.25 401 MET A O 1
ATOM 3300 N N . SER A 1 402 ? 12.063 3.060 -14.382 1.00 93.19 402 SER A N 1
ATOM 3301 C CA . SER A 1 402 ? 11.070 3.936 -13.755 1.00 93.19 402 SER A CA 1
ATOM 3302 C C . SER A 1 402 ? 11.002 5.249 -14.522 1.00 93.19 402 SER A C 1
ATOM 3304 O O . SER A 1 402 ? 12.027 5.891 -14.735 1.00 93.19 402 SER A O 1
ATOM 3306 N N . PHE A 1 403 ? 9.815 5.653 -14.948 1.00 93.00 403 PHE A N 1
ATOM 3307 C CA . PHE A 1 403 ? 9.582 6.839 -15.761 1.00 93.00 403 PHE A CA 1
ATOM 3308 C C . PHE A 1 403 ? 8.719 7.842 -15.005 1.00 93.00 403 PHE A C 1
ATOM 3310 O O . PHE A 1 403 ? 7.589 7.530 -14.636 1.00 93.00 403 PHE A O 1
ATOM 3317 N N . THR A 1 404 ? 9.209 9.067 -14.845 1.00 93.31 404 THR A N 1
ATOM 3318 C CA . THR A 1 404 ? 8.475 10.173 -14.224 1.00 93.31 404 THR A CA 1
ATOM 3319 C C . THR A 1 404 ? 8.343 11.322 -15.215 1.00 93.31 404 THR A C 1
ATOM 3321 O O . THR A 1 404 ? 9.343 11.812 -15.746 1.00 93.31 404 THR A O 1
ATOM 3324 N N . GLN A 1 405 ? 7.113 11.787 -15.436 1.00 94.38 405 GLN A N 1
ATOM 3325 C CA . GLN A 1 405 ? 6.821 12.931 -16.299 1.00 94.38 405 GLN A CA 1
ATOM 3326 C C . GLN A 1 405 ? 6.529 14.177 -15.457 1.00 94.38 405 GLN A C 1
ATOM 3328 O O . GLN A 1 405 ? 5.536 14.236 -14.737 1.00 94.38 405 GLN A O 1
ATOM 3333 N N . GLY A 1 406 ? 7.408 15.173 -15.549 1.00 92.19 406 GLY A N 1
ATOM 3334 C CA . GLY A 1 406 ? 7.193 16.518 -15.025 1.00 92.19 406 GLY A CA 1
ATOM 3335 C C . GLY A 1 406 ? 6.591 17.455 -16.076 1.00 92.19 406 GLY A C 1
ATOM 3336 O O . GLY A 1 406 ? 6.408 17.086 -17.235 1.00 92.19 406 GLY A O 1
ATOM 3337 N N . ALA A 1 407 ? 6.312 18.700 -15.675 1.00 92.69 407 ALA A N 1
ATOM 3338 C CA . ALA A 1 407 ? 5.720 19.711 -16.559 1.00 92.69 407 ALA A CA 1
ATOM 3339 C C . ALA A 1 407 ? 6.624 20.083 -17.751 1.00 92.69 407 ALA A C 1
ATOM 3341 O O . ALA A 1 407 ? 6.128 20.361 -18.837 1.00 92.69 407 ALA A O 1
ATOM 3342 N N . SER A 1 408 ? 7.945 20.080 -17.553 1.00 93.00 408 SER A N 1
ATOM 3343 C CA . SER A 1 408 ? 8.938 20.473 -18.565 1.00 93.00 408 SER A CA 1
ATOM 3344 C C . SER A 1 408 ? 10.039 19.435 -18.795 1.00 93.00 408 SER A C 1
ATOM 3346 O O . SER A 1 408 ? 10.888 19.635 -19.664 1.00 93.00 408 SER A O 1
ATOM 3348 N N . SER A 1 409 ? 10.038 18.331 -18.042 1.00 94.88 409 SER A N 1
ATOM 3349 C CA . SER A 1 409 ? 11.077 17.304 -18.112 1.00 94.88 409 SER A CA 1
ATOM 3350 C C . SER A 1 409 ? 10.513 15.893 -17.972 1.00 94.88 409 SER A C 1
ATOM 3352 O O . SER A 1 409 ? 9.486 15.666 -17.334 1.00 94.88 409 SER A O 1
ATOM 3354 N N . GLN A 1 410 ? 11.197 14.925 -18.572 1.00 94.12 410 GLN A N 1
ATOM 3355 C CA . GLN A 1 410 ? 10.937 13.498 -18.404 1.00 94.12 410 GLN A CA 1
ATOM 3356 C C . GLN A 1 410 ? 12.183 12.850 -17.813 1.00 94.12 410 GLN A C 1
ATOM 3358 O O . GLN A 1 410 ? 13.276 13.020 -18.350 1.00 94.12 410 GLN A O 1
ATOM 3363 N N . THR A 1 411 ? 12.028 12.112 -16.717 1.00 94.81 411 THR A N 1
ATOM 3364 C CA . THR A 1 411 ? 13.134 11.403 -16.065 1.00 94.81 411 THR A CA 1
ATOM 3365 C C . THR A 1 411 ? 12.912 9.902 -16.174 1.00 94.81 411 THR A C 1
ATOM 3367 O O . THR A 1 411 ? 11.860 9.412 -15.780 1.00 94.81 411 THR A O 1
ATOM 3370 N N . SER A 1 412 ? 13.900 9.173 -16.689 1.00 94.88 412 SER A N 1
ATOM 3371 C CA . SER A 1 412 ? 13.916 7.706 -16.737 1.00 94.88 412 SER A CA 1
ATOM 3372 C C . SER A 1 412 ? 15.054 7.180 -15.868 1.00 94.88 412 SER A C 1
ATOM 3374 O O . SER A 1 412 ? 16.207 7.477 -16.158 1.00 94.88 412 SER A O 1
ATOM 3376 N N . HIS A 1 413 ? 14.756 6.427 -14.814 1.00 94.62 413 HIS A N 1
ATOM 3377 C CA . HIS A 1 413 ? 15.738 5.734 -13.977 1.00 94.62 413 HIS A CA 1
ATOM 3378 C C . HIS A 1 413 ? 15.820 4.264 -14.370 1.00 94.62 413 HIS A C 1
ATOM 3380 O O . HIS A 1 413 ? 14.787 3.615 -14.490 1.00 94.62 413 HIS A O 1
ATOM 3386 N N . PHE A 1 414 ? 17.023 3.724 -14.526 1.00 94.25 414 PHE A N 1
ATOM 3387 C CA . PHE A 1 414 ? 17.247 2.337 -14.922 1.00 94.25 414 PHE A CA 1
ATOM 3388 C C . PHE A 1 414 ? 17.715 1.513 -13.729 1.00 94.25 414 PHE A C 1
ATOM 3390 O O . PHE A 1 414 ? 18.589 1.944 -12.983 1.00 94.25 414 PHE A O 1
ATOM 3397 N N . TYR A 1 415 ? 17.171 0.310 -13.563 1.00 94.38 415 TYR A N 1
ATOM 3398 C CA . TYR A 1 415 ? 17.544 -0.585 -12.471 1.00 94.38 415 TYR A CA 1
ATOM 3399 C C . TYR A 1 415 ? 17.754 -2.007 -12.967 1.00 94.38 415 TYR A C 1
ATOM 3401 O O . TYR A 1 415 ? 16.954 -2.515 -13.755 1.00 94.38 415 TYR A O 1
ATOM 3409 N N . ILE A 1 416 ? 18.763 -2.685 -12.426 1.00 93.56 416 ILE A N 1
ATOM 3410 C CA . ILE A 1 416 ? 18.797 -4.148 -12.430 1.00 93.56 416 ILE A CA 1
ATOM 3411 C C . ILE A 1 416 ? 18.154 -4.623 -11.138 1.00 93.56 416 ILE A C 1
ATOM 3413 O O . ILE A 1 416 ? 18.611 -4.263 -10.053 1.00 93.56 416 ILE A O 1
ATOM 3417 N N . ARG A 1 417 ? 17.083 -5.403 -11.261 1.00 92.31 417 ARG A N 1
ATOM 3418 C CA . ARG A 1 417 ? 16.312 -5.919 -10.130 1.00 92.31 417 ARG A CA 1
ATOM 3419 C C . ARG A 1 417 ? 16.360 -7.436 -10.112 1.00 92.31 417 ARG A C 1
ATOM 3421 O O . ARG A 1 417 ? 16.160 -8.068 -11.148 1.00 92.31 417 ARG A O 1
ATOM 3428 N N . GLN A 1 418 ? 16.607 -7.996 -8.936 1.00 91.69 418 GLN A N 1
ATOM 3429 C CA . GLN A 1 418 ? 16.548 -9.428 -8.680 1.00 91.69 418 GLN A CA 1
ATOM 3430 C C . GLN A 1 418 ? 15.249 -9.736 -7.946 1.00 91.69 418 GLN A C 1
ATOM 3432 O O . GLN A 1 418 ? 14.982 -9.164 -6.889 1.00 91.69 418 GLN A O 1
ATOM 3437 N N . TYR A 1 419 ? 14.462 -10.646 -8.505 1.00 89.25 419 TYR A N 1
ATOM 3438 C CA . TYR A 1 419 ? 13.250 -11.164 -7.888 1.00 89.25 419 TYR A CA 1
ATOM 3439 C C . TYR A 1 419 ? 13.439 -12.637 -7.538 1.00 89.25 419 TYR A C 1
ATOM 3441 O O . TYR A 1 419 ? 14.068 -13.373 -8.303 1.00 89.25 419 TYR A O 1
ATOM 3449 N N . ASP A 1 420 ? 12.892 -13.067 -6.405 1.00 88.06 420 ASP A N 1
ATOM 3450 C CA . ASP A 1 420 ? 12.865 -14.481 -6.029 1.00 88.06 420 ASP A CA 1
ATOM 3451 C C . ASP A 1 420 ? 11.849 -15.268 -6.875 1.00 88.06 420 ASP A C 1
ATOM 3453 O O . ASP A 1 420 ? 11.132 -14.712 -7.710 1.00 88.06 420 ASP A O 1
ATOM 3457 N N . LYS A 1 421 ? 11.756 -16.583 -6.656 1.00 86.69 421 LYS A N 1
ATOM 3458 C CA . LYS A 1 421 ? 10.783 -17.463 -7.333 1.00 86.69 421 LYS A CA 1
ATOM 3459 C C . LYS A 1 421 ? 9.302 -17.150 -7.062 1.00 86.69 421 LYS A C 1
ATOM 3461 O O . LYS A 1 421 ? 8.440 -17.792 -7.661 1.00 86.69 421 LYS A O 1
ATOM 3466 N N . TYR A 1 422 ? 9.003 -16.223 -6.155 1.00 82.44 422 TYR A N 1
ATOM 3467 C CA . TYR A 1 422 ? 7.656 -15.767 -5.811 1.00 82.44 422 TYR A CA 1
ATOM 3468 C C . TYR A 1 422 ? 7.381 -14.343 -6.325 1.00 82.44 422 TYR A C 1
ATOM 3470 O O . TYR A 1 422 ? 6.283 -13.823 -6.143 1.00 82.44 422 TYR A O 1
ATOM 3478 N N . GLY A 1 423 ? 8.351 -13.707 -6.991 1.00 83.12 423 GLY A N 1
ATOM 3479 C CA . GLY A 1 423 ? 8.230 -12.338 -7.484 1.00 83.12 423 GLY A CA 1
ATOM 3480 C C . GLY A 1 423 ? 8.479 -11.259 -6.437 1.00 83.12 423 GLY A C 1
ATOM 3481 O O . GLY A 1 423 ? 8.191 -10.089 -6.695 1.00 83.12 423 GLY A O 1
ATOM 3482 N N . LEU A 1 424 ? 9.042 -11.611 -5.280 1.00 83.31 424 LEU A N 1
ATOM 3483 C CA . LEU A 1 424 ? 9.470 -10.642 -4.277 1.00 83.31 424 LEU A CA 1
ATOM 3484 C C . LEU A 1 424 ? 10.812 -10.037 -4.687 1.00 83.31 424 LEU A C 1
ATOM 3486 O O . LEU A 1 424 ? 11.747 -10.748 -5.049 1.00 83.31 424 LEU A O 1
ATOM 3490 N N . LEU A 1 425 ? 10.908 -8.707 -4.631 1.00 87.75 425 LEU A N 1
ATOM 3491 C CA . LEU A 1 425 ? 12.143 -7.982 -4.923 1.00 87.75 425 LEU A CA 1
ATOM 3492 C C . LEU A 1 425 ? 13.186 -8.262 -3.826 1.00 87.75 425 LEU A C 1
ATOM 3494 O O . LEU A 1 425 ? 12.996 -7.836 -2.689 1.00 87.75 425 LEU A O 1
ATOM 3498 N N . ILE A 1 426 ? 14.280 -8.941 -4.179 1.00 89.25 426 ILE A N 1
ATOM 3499 C CA . ILE A 1 426 ? 15.402 -9.251 -3.278 1.00 89.25 426 ILE A CA 1
ATOM 3500 C C . ILE A 1 426 ? 16.441 -8.124 -3.291 1.00 89.25 426 ILE A C 1
ATOM 3502 O O . ILE A 1 426 ? 16.873 -7.660 -2.239 1.00 89.25 426 ILE A O 1
ATOM 3506 N N . ASP A 1 427 ? 16.853 -7.682 -4.482 1.00 90.06 427 ASP A N 1
ATOM 3507 C CA . ASP A 1 427 ? 17.894 -6.664 -4.661 1.00 90.06 427 ASP A CA 1
ATOM 3508 C C . ASP A 1 427 ? 17.550 -5.731 -5.828 1.00 90.06 427 ASP A C 1
ATOM 3510 O O . ASP A 1 427 ? 16.854 -6.103 -6.776 1.00 90.06 427 ASP A O 1
ATOM 3514 N N . SER A 1 428 ? 18.044 -4.497 -5.759 1.00 92.06 428 SER A N 1
ATOM 3515 C CA . SER A 1 428 ? 17.858 -3.477 -6.788 1.00 92.06 428 SER A CA 1
ATOM 3516 C C . SER A 1 428 ? 19.101 -2.600 -6.887 1.00 92.06 428 SER A C 1
ATOM 3518 O O . SER A 1 428 ? 19.498 -1.943 -5.922 1.00 92.06 428 SER A O 1
ATOM 3520 N N . LYS A 1 429 ? 19.708 -2.551 -8.074 1.00 92.81 429 LYS A N 1
ATOM 3521 C CA . LYS A 1 429 ? 20.877 -1.719 -8.379 1.00 92.81 429 LYS A CA 1
ATOM 3522 C C . LYS A 1 429 ? 20.504 -0.638 -9.386 1.00 92.81 429 LYS A C 1
ATOM 3524 O O . LYS A 1 429 ? 20.105 -0.949 -10.503 1.00 92.81 429 LYS A O 1
ATOM 3529 N N . ASP A 1 430 ? 20.662 0.624 -8.991 1.00 92.94 430 ASP A N 1
ATOM 3530 C CA . ASP A 1 430 ? 20.457 1.790 -9.860 1.00 92.94 430 ASP A CA 1
ATOM 3531 C C . ASP A 1 430 ? 21.585 1.884 -10.901 1.00 92.94 430 ASP A C 1
ATOM 3533 O O . ASP A 1 430 ? 22.750 2.077 -10.544 1.00 92.94 430 ASP A O 1
ATOM 3537 N N . LEU A 1 431 ? 21.239 1.720 -12.178 1.00 91.44 431 LEU A N 1
ATOM 3538 C CA . LEU A 1 431 ? 22.127 1.836 -13.335 1.00 91.44 431 LEU A CA 1
ATOM 3539 C C . LEU A 1 431 ? 22.230 3.252 -13.883 1.00 91.44 431 LEU A C 1
ATOM 3541 O O . LEU A 1 431 ? 22.994 3.448 -14.825 1.00 91.44 431 LEU A O 1
ATOM 3545 N N . GLY A 1 432 ? 21.505 4.222 -13.327 1.00 92.06 432 GLY A N 1
ATOM 3546 C CA . GLY A 1 432 ? 21.562 5.631 -13.694 1.00 92.06 432 GLY A CA 1
ATOM 3547 C C . GLY A 1 432 ? 20.221 6.202 -14.117 1.00 92.06 432 GLY A C 1
ATOM 3548 O O . GLY A 1 432 ? 19.197 5.521 -14.157 1.00 92.06 432 GLY A O 1
ATOM 3549 N N . LYS A 1 433 ? 20.237 7.489 -14.466 1.00 94.31 433 LYS A N 1
ATOM 3550 C CA . LYS A 1 433 ? 19.055 8.207 -14.938 1.00 94.31 433 LYS A CA 1
ATOM 3551 C C . LYS A 1 433 ? 19.314 8.984 -16.219 1.00 94.31 433 LYS A C 1
ATOM 3553 O O . LYS A 1 433 ? 20.423 9.460 -16.466 1.00 94.31 433 LYS A O 1
ATOM 3558 N N . THR A 1 434 ? 18.259 9.149 -16.995 1.00 93.44 434 THR A N 1
ATOM 3559 C CA . THR A 1 434 ? 18.219 9.957 -18.209 1.00 93.44 434 THR A CA 1
ATOM 3560 C C . THR A 1 434 ? 17.164 11.032 -18.045 1.00 93.44 434 THR A C 1
ATOM 3562 O O . THR A 1 434 ? 16.050 10.741 -17.615 1.00 93.44 434 THR A O 1
ATOM 3565 N N . ILE A 1 435 ? 17.522 12.273 -18.362 1.00 94.25 435 ILE A N 1
ATOM 3566 C CA . ILE A 1 435 ? 16.648 13.440 -18.240 1.00 94.25 435 ILE A CA 1
ATOM 3567 C C . ILE A 1 435 ? 16.479 14.037 -19.631 1.00 94.25 435 ILE A C 1
ATOM 3569 O O . ILE A 1 435 ? 17.461 14.400 -20.276 1.00 94.25 435 ILE A O 1
ATOM 3573 N N . LYS A 1 436 ? 15.232 14.135 -20.089 1.00 93.31 436 LYS A N 1
ATOM 3574 C CA . LYS A 1 436 ? 14.854 14.790 -21.342 1.00 93.31 436 LYS A CA 1
ATOM 3575 C C . LYS A 1 436 ? 14.148 16.108 -21.029 1.00 93.31 436 LYS A C 1
ATOM 3577 O O . LYS A 1 436 ? 13.151 16.096 -20.309 1.00 93.31 436 LYS A O 1
ATOM 3582 N N . GLN A 1 437 ? 14.635 17.220 -21.573 1.00 94.50 437 GLN A N 1
ATOM 3583 C CA . GLN A 1 437 ? 14.090 18.567 -21.377 1.00 94.50 437 GLN A CA 1
ATOM 3584 C C . GLN A 1 437 ? 14.212 19.365 -22.683 1.00 94.50 437 GLN A C 1
ATOM 3586 O O . GLN A 1 437 ? 15.169 19.213 -23.435 1.00 94.50 437 GLN A O 1
ATOM 3591 N N . GLY A 1 438 ? 13.203 20.181 -23.008 1.00 90.06 438 GLY A N 1
ATOM 3592 C CA . GLY A 1 438 ? 13.253 21.062 -24.187 1.00 90.06 438 GLY A CA 1
ATOM 3593 C C . GLY A 1 438 ? 13.436 20.348 -25.538 1.00 90.06 438 GLY A C 1
ATOM 3594 O O . GLY A 1 438 ? 13.966 20.937 -26.471 1.00 90.06 438 GLY A O 1
ATOM 3595 N N . GLY A 1 439 ? 13.038 19.075 -25.646 1.00 88.31 439 GLY A N 1
ATOM 3596 C CA . GLY A 1 439 ? 13.207 18.258 -26.856 1.00 88.31 439 GLY A CA 1
ATOM 3597 C C . GLY A 1 439 ? 14.556 17.533 -26.971 1.00 88.31 439 GLY A C 1
ATOM 3598 O O . GLY A 1 439 ? 14.659 16.613 -27.780 1.00 88.31 439 GLY A O 1
ATOM 3599 N N . GLY A 1 440 ? 15.540 17.869 -26.131 1.00 89.50 440 GLY A N 1
ATOM 3600 C CA . GLY A 1 440 ? 16.849 17.214 -26.049 1.00 89.50 440 GLY A CA 1
ATOM 3601 C C . GLY A 1 440 ? 17.033 16.391 -24.771 1.00 89.50 440 GLY A C 1
ATOM 3602 O O . GLY A 1 440 ? 16.158 16.355 -23.905 1.00 89.50 440 GLY A O 1
ATOM 3603 N N . PHE A 1 441 ? 18.173 15.710 -24.660 1.00 88.69 441 PHE A N 1
ATOM 3604 C CA . PHE A 1 441 ? 18.580 15.023 -23.435 1.00 88.69 441 PHE A CA 1
ATOM 3605 C C . PHE A 1 441 ? 19.597 15.871 -22.670 1.00 88.69 441 PHE A C 1
ATOM 3607 O O . PHE A 1 441 ? 20.696 16.110 -23.166 1.00 88.69 441 PHE A O 1
ATOM 3614 N N . ASP A 1 442 ? 19.246 16.266 -21.450 1.00 88.12 442 ASP A N 1
ATOM 3615 C CA . ASP A 1 442 ? 20.141 16.980 -20.532 1.00 88.12 442 ASP A CA 1
ATOM 3616 C C . ASP A 1 442 ? 21.137 16.023 -19.865 1.00 88.12 442 ASP A C 1
ATOM 3618 O O . ASP A 1 442 ? 22.271 16.389 -19.554 1.00 88.12 442 ASP A O 1
ATOM 3622 N N . GLN A 1 443 ? 20.714 14.775 -19.649 1.00 89.31 443 GLN A N 1
ATOM 3623 C CA . GLN A 1 443 ? 21.538 13.700 -19.109 1.00 89.31 443 GLN A CA 1
ATOM 3624 C C . GLN A 1 443 ? 21.167 12.396 -19.812 1.00 89.31 443 GLN A C 1
ATOM 3626 O O . GLN A 1 443 ? 19.986 12.057 -19.856 1.00 89.31 443 GLN A O 1
ATOM 3631 N N . ILE A 1 444 ? 22.157 11.651 -20.314 1.00 90.06 444 ILE A N 1
ATOM 3632 C CA . ILE A 1 444 ? 21.957 10.314 -20.893 1.00 90.06 444 ILE A CA 1
ATOM 3633 C C . ILE A 1 444 ? 22.791 9.300 -20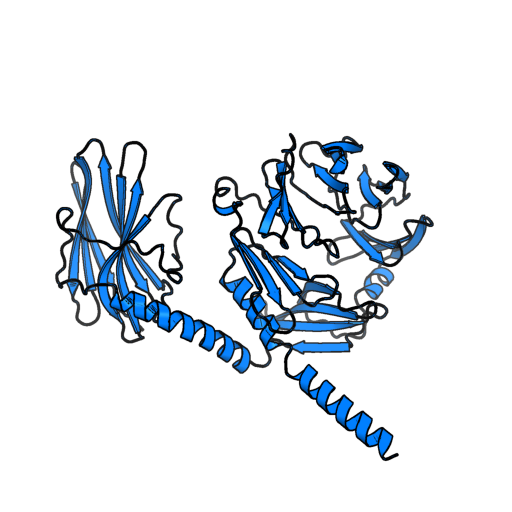.116 1.00 90.06 444 ILE A C 1
ATOM 3635 O O . ILE A 1 444 ? 24.011 9.428 -20.002 1.00 90.06 444 ILE A O 1
ATOM 3639 N N . THR A 1 445 ? 22.127 8.258 -19.623 1.00 90.00 445 THR A N 1
ATOM 3640 C CA . THR A 1 445 ? 22.785 7.055 -19.110 1.00 90.00 445 THR A CA 1
ATOM 3641 C C . THR A 1 445 ? 22.909 6.020 -20.229 1.00 90.00 445 THR A C 1
ATOM 3643 O O . THR A 1 445 ? 21.914 5.572 -20.788 1.00 90.00 445 THR A O 1
ATOM 3646 N N . ARG A 1 446 ? 24.125 5.606 -20.565 1.00 91.12 446 ARG A N 1
ATOM 3647 C CA . ARG A 1 446 ? 24.409 4.495 -21.480 1.00 91.12 446 ARG A CA 1
ATOM 3648 C C . ARG A 1 446 ? 24.940 3.333 -20.659 1.00 91.12 446 ARG A C 1
ATOM 3650 O O . ARG A 1 446 ? 25.831 3.526 -19.843 1.00 91.12 446 ARG A O 1
ATOM 3657 N N . PHE A 1 447 ? 24.427 2.130 -20.855 1.00 91.00 447 PHE A N 1
ATOM 3658 C CA . PHE A 1 447 ? 24.958 0.963 -20.159 1.00 91.00 447 PHE A CA 1
ATOM 3659 C C . PHE A 1 447 ? 25.033 -0.246 -21.079 1.00 91.00 447 PHE A C 1
ATOM 3661 O O . PHE A 1 447 ? 24.202 -0.411 -21.976 1.00 91.00 447 PHE A O 1
ATOM 3668 N N . THR A 1 448 ? 26.037 -1.080 -20.818 1.00 91.25 448 THR A N 1
ATOM 3669 C CA . THR A 1 448 ? 26.200 -2.396 -21.433 1.00 91.25 448 THR A CA 1
ATOM 3670 C C . THR A 1 448 ? 26.142 -3.454 -20.343 1.00 91.25 448 THR A C 1
ATOM 3672 O O . THR A 1 448 ? 26.773 -3.297 -19.298 1.00 91.25 448 THR A O 1
ATOM 3675 N N . ILE A 1 449 ? 25.374 -4.513 -20.578 1.00 91.50 449 ILE A N 1
ATOM 3676 C CA . ILE A 1 449 ? 25.270 -5.682 -19.707 1.00 91.50 449 ILE A CA 1
ATOM 3677 C C . ILE A 1 449 ? 25.973 -6.841 -20.404 1.00 91.50 449 ILE A C 1
ATOM 3679 O O . ILE A 1 449 ? 25.610 -7.210 -21.519 1.00 91.50 449 ILE A O 1
ATOM 3683 N N . GLU A 1 450 ? 26.971 -7.409 -19.746 1.00 89.75 450 GLU A N 1
ATOM 3684 C CA . GLU A 1 450 ? 27.799 -8.503 -20.237 1.00 89.75 450 GLU A CA 1
ATOM 3685 C C . GLU A 1 450 ? 27.569 -9.759 -19.383 1.00 89.75 450 GLU A C 1
ATOM 3687 O O . GLU A 1 450 ? 27.390 -9.656 -18.163 1.00 89.75 450 GLU A O 1
ATOM 3692 N N . PRO A 1 451 ? 27.562 -10.956 -19.992 1.00 85.88 451 PRO A N 1
ATOM 3693 C CA . PRO A 1 451 ? 27.434 -12.195 -19.240 1.00 85.88 451 PRO A CA 1
ATOM 3694 C C . PRO A 1 451 ? 28.714 -12.478 -18.436 1.00 85.88 451 PRO A C 1
ATOM 3696 O O . PRO A 1 451 ? 29.824 -12.216 -18.893 1.00 85.88 451 PRO A O 1
ATOM 3699 N N . MET A 1 452 ? 28.568 -13.072 -17.251 1.00 85.69 452 MET A N 1
ATOM 3700 C CA . MET A 1 452 ? 29.668 -13.637 -16.460 1.00 85.69 452 MET A CA 1
ATOM 3701 C C . MET A 1 452 ? 29.383 -15.114 -16.156 1.00 85.69 452 MET A C 1
ATOM 3703 O O . MET A 1 452 ? 28.226 -15.523 -16.124 1.00 85.69 452 MET A O 1
ATOM 3707 N N . ASN A 1 453 ? 30.417 -15.912 -15.850 1.00 78.06 453 ASN A N 1
ATOM 3708 C CA . ASN A 1 453 ? 30.291 -17.360 -15.587 1.00 78.06 453 ASN A CA 1
ATOM 3709 C C . ASN A 1 453 ? 29.194 -17.747 -14.568 1.00 78.06 453 ASN A C 1
ATOM 3711 O O . ASN A 1 453 ? 28.709 -18.875 -14.607 1.00 78.06 453 ASN A O 1
ATOM 3715 N N . ARG A 1 454 ? 28.815 -16.850 -13.643 1.00 75.81 454 ARG A N 1
ATOM 3716 C CA . ARG A 1 454 ? 27.735 -17.051 -12.653 1.00 75.81 454 ARG A CA 1
ATOM 3717 C C . ARG A 1 454 ? 26.876 -15.800 -12.428 1.00 75.81 454 ARG A C 1
ATOM 3719 O O . ARG A 1 454 ? 26.410 -15.554 -11.321 1.00 75.81 454 ARG A O 1
ATOM 3726 N N . GLY A 1 455 ? 26.696 -14.972 -13.453 1.00 85.25 455 GLY A N 1
ATOM 3727 C CA . GLY A 1 455 ? 25.948 -13.731 -13.286 1.00 85.25 455 GLY A CA 1
ATOM 3728 C C . GLY A 1 455 ? 26.067 -12.783 -14.465 1.00 85.25 455 GLY A C 1
ATOM 3729 O O . GLY A 1 455 ? 26.185 -13.198 -15.616 1.00 85.25 455 GLY A O 1
ATOM 3730 N N . TYR A 1 456 ? 26.069 -11.496 -14.154 1.00 86.25 456 TYR A N 1
ATOM 3731 C CA . TYR A 1 456 ? 26.226 -10.411 -15.104 1.00 86.25 456 TYR A CA 1
ATOM 3732 C C . TYR A 1 456 ? 27.226 -9.380 -14.576 1.00 86.25 456 TYR A C 1
ATOM 3734 O O . TYR A 1 456 ? 27.348 -9.138 -13.371 1.00 86.25 456 TYR A O 1
ATOM 3742 N N . SER A 1 457 ? 27.895 -8.708 -15.504 1.00 86.12 457 SER A N 1
ATOM 3743 C CA . SER A 1 457 ? 28.498 -7.407 -15.255 1.00 86.12 457 SER A CA 1
ATOM 3744 C C . SER A 1 457 ? 27.681 -6.360 -15.992 1.00 86.12 457 SER A C 1
ATOM 3746 O O . SER A 1 457 ? 27.232 -6.595 -17.107 1.00 86.12 457 SER A O 1
ATOM 3748 N N . ALA A 1 458 ? 27.450 -5.208 -15.378 1.00 84.25 458 ALA A N 1
ATOM 3749 C CA . ALA A 1 458 ? 26.869 -4.066 -16.059 1.00 84.25 458 ALA A CA 1
ATOM 3750 C C . ALA A 1 458 ? 27.806 -2.873 -15.917 1.00 84.25 458 ALA A C 1
ATOM 3752 O O . ALA A 1 458 ? 28.146 -2.458 -14.810 1.00 84.25 458 ALA A O 1
ATOM 3753 N N . VAL A 1 459 ? 28.219 -2.308 -17.042 1.00 87.81 459 VAL A N 1
ATOM 3754 C CA . VAL A 1 459 ? 29.025 -1.092 -17.085 1.00 87.81 459 VAL A CA 1
ATOM 3755 C C . VAL A 1 459 ? 28.101 0.047 -17.471 1.00 87.81 459 VAL A C 1
ATOM 3757 O O . VAL A 1 459 ? 27.656 0.127 -18.614 1.00 87.81 459 VAL A O 1
ATOM 3760 N N . ALA A 1 460 ? 27.806 0.926 -16.516 1.00 84.88 460 ALA A N 1
ATOM 3761 C CA . ALA A 1 460 ? 27.049 2.144 -16.760 1.00 84.88 460 ALA A CA 1
ATOM 3762 C C . ALA A 1 460 ? 28.008 3.322 -16.951 1.00 84.88 460 ALA A C 1
ATOM 3764 O O . ALA A 1 460 ? 28.927 3.534 -16.159 1.00 84.88 460 ALA A O 1
ATOM 3765 N N . ARG A 1 461 ? 27.789 4.097 -18.009 1.00 83.62 461 ARG A N 1
ATOM 3766 C CA . ARG A 1 461 ? 28.452 5.366 -18.302 1.00 83.62 461 ARG A CA 1
ATOM 3767 C C . ARG A 1 461 ? 27.393 6.445 -18.444 1.00 83.62 461 ARG A C 1
ATOM 3769 O O . ARG A 1 461 ? 26.434 6.278 -19.189 1.00 83.62 461 ARG A O 1
ATOM 3776 N N . TRP A 1 462 ? 27.574 7.572 -17.780 1.00 80.31 462 TRP A N 1
ATOM 3777 C CA . TRP A 1 462 ? 26.657 8.706 -17.904 1.00 80.31 462 TRP A CA 1
ATOM 3778 C C . TRP A 1 462 ? 27.414 9.935 -18.383 1.00 80.31 462 TRP A C 1
ATOM 3780 O O . TRP A 1 462 ? 28.466 10.297 -17.847 1.00 80.31 462 TRP A O 1
ATOM 3790 N N . GLU A 1 463 ? 26.855 10.548 -19.419 1.00 79.88 463 GLU A N 1
ATOM 3791 C CA . GLU A 1 463 ? 27.354 11.765 -20.043 1.00 79.88 463 GLU A CA 1
ATOM 3792 C C . GLU A 1 463 ? 26.598 12.946 -19.421 1.00 79.88 463 GLU A C 1
ATOM 3794 O O . GLU A 1 463 ? 25.388 13.093 -19.602 1.00 79.88 463 GLU A O 1
ATOM 3799 N N . MET A 1 464 ? 27.304 13.761 -18.633 1.00 74.00 464 MET A N 1
ATOM 3800 C CA . MET A 1 464 ? 26.760 14.966 -17.996 1.00 74.00 464 MET A CA 1
ATOM 3801 C C . MET A 1 464 ? 27.486 16.194 -18.536 1.00 74.00 464 MET A C 1
ATOM 3803 O O . MET A 1 464 ? 28.463 16.611 -17.921 1.00 74.00 464 MET A O 1
ATOM 3807 N N . GLY A 1 465 ? 27.048 16.752 -19.671 1.00 70.31 465 GLY A N 1
ATOM 3808 C CA . GLY A 1 465 ? 27.444 18.062 -20.231 1.00 70.31 465 GLY A CA 1
ATOM 3809 C C . GLY A 1 465 ? 28.933 18.310 -20.564 1.00 70.31 465 GLY A C 1
ATOM 3810 O O . GLY A 1 465 ? 29.232 18.875 -21.609 1.00 70.31 465 GLY A O 1
ATOM 3811 N N . LYS A 1 466 ? 29.876 17.937 -19.689 1.00 60.75 466 LYS A N 1
ATOM 3812 C CA . LYS A 1 466 ? 31.333 18.115 -19.800 1.00 60.75 466 LYS A CA 1
ATOM 3813 C C . LYS A 1 466 ? 32.159 16.962 -19.198 1.00 60.75 466 LYS A C 1
ATOM 3815 O O . LYS A 1 466 ? 33.376 17.089 -19.105 1.00 60.75 466 LYS A O 1
ATOM 3820 N N . GLY A 1 467 ? 31.547 15.852 -18.776 1.00 72.88 467 GLY A N 1
ATOM 3821 C CA . GLY A 1 467 ? 32.283 14.724 -18.195 1.00 72.88 467 GLY A CA 1
ATOM 3822 C C . GLY A 1 467 ? 31.587 13.378 -18.365 1.00 72.88 467 GLY A C 1
ATOM 3823 O O . GLY A 1 467 ? 30.357 13.301 -18.392 1.00 72.88 467 GLY A O 1
ATOM 3824 N N . VAL A 1 468 ? 32.400 12.323 -18.460 1.00 83.38 468 VAL A N 1
ATOM 3825 C CA . VAL A 1 468 ? 31.962 10.924 -18.441 1.00 83.38 468 VAL A CA 1
ATOM 3826 C C . VAL A 1 468 ? 32.323 10.353 -17.079 1.00 83.38 468 VAL A C 1
ATOM 3828 O O . VAL A 1 468 ? 33.492 10.341 -16.700 1.00 83.38 468 VAL A O 1
ATOM 3831 N N . GLN A 1 469 ? 31.331 9.867 -16.341 1.00 83.31 469 GLN A N 1
ATOM 3832 C CA . GLN A 1 469 ? 31.585 8.999 -15.194 1.00 83.31 469 GLN A CA 1
ATOM 3833 C C . GLN A 1 469 ? 31.180 7.574 -15.567 1.00 83.31 469 GLN A C 1
ATOM 3835 O O . GLN A 1 469 ? 30.187 7.365 -16.263 1.00 83.31 469 GLN A O 1
ATOM 3840 N N . GLN A 1 470 ? 31.964 6.602 -15.107 1.00 89.50 470 GLN A N 1
ATOM 3841 C CA . GLN A 1 470 ? 31.715 5.180 -15.310 1.00 89.50 470 GLN A CA 1
ATOM 3842 C C . GLN A 1 470 ? 31.547 4.501 -13.955 1.00 89.50 470 GLN A C 1
ATOM 3844 O O . GLN A 1 470 ? 32.310 4.761 -13.024 1.00 89.50 470 GLN A O 1
ATOM 3849 N N . LYS A 1 471 ? 30.573 3.600 -13.857 1.00 88.31 471 LYS A N 1
ATOM 3850 C CA . LYS A 1 471 ? 30.388 2.724 -12.708 1.00 88.31 471 LYS A CA 1
ATOM 3851 C C . LYS A 1 471 ? 30.187 1.295 -13.184 1.00 88.31 471 LYS A C 1
ATOM 3853 O O . LYS A 1 471 ? 29.384 1.028 -14.074 1.00 88.31 471 LYS A O 1
ATOM 3858 N N . ASN A 1 472 ? 30.944 0.391 -12.578 1.00 86.75 472 ASN A N 1
ATOM 3859 C CA . ASN A 1 472 ? 30.856 -1.032 -12.853 1.00 86.75 472 ASN A CA 1
ATOM 3860 C C . ASN A 1 472 ? 29.993 -1.677 -11.772 1.00 86.75 472 ASN A C 1
ATOM 3862 O O . ASN A 1 472 ? 30.187 -1.444 -10.578 1.00 86.75 472 ASN A O 1
ATOM 3866 N N . TYR A 1 473 ? 29.052 -2.492 -12.210 1.00 87.62 473 TYR A N 1
ATOM 3867 C CA . TYR A 1 473 ? 28.205 -3.320 -11.379 1.00 87.62 473 TYR A CA 1
ATOM 3868 C C . TYR A 1 473 ? 28.511 -4.774 -11.706 1.00 87.62 473 TYR A C 1
ATOM 3870 O O . TYR A 1 473 ? 28.708 -5.139 -12.865 1.00 87.62 473 TYR A O 1
ATOM 3878 N N . ALA A 1 474 ? 28.544 -5.605 -10.680 1.00 85.25 474 ALA A N 1
ATOM 3879 C CA . ALA A 1 474 ? 28.533 -7.046 -10.825 1.00 85.25 474 ALA A CA 1
ATOM 3880 C C . ALA A 1 474 ? 27.399 -7.568 -9.955 1.00 85.25 474 ALA A C 1
ATOM 3882 O O . ALA A 1 474 ? 27.188 -7.083 -8.840 1.00 85.25 474 ALA A O 1
ATOM 3883 N N . GLY A 1 475 ? 26.652 -8.515 -10.490 1.00 83.56 475 GLY A N 1
ATOM 3884 C CA . GLY A 1 475 ? 25.593 -9.192 -9.771 1.00 83.56 475 GLY A CA 1
ATOM 3885 C C . GLY A 1 475 ? 25.410 -10.582 -10.341 1.00 83.56 475 GLY A C 1
ATOM 3886 O O . GLY A 1 475 ? 25.908 -10.916 -11.412 1.00 83.56 475 GLY A O 1
ATOM 3887 N N . GLY A 1 476 ? 24.714 -11.419 -9.603 1.00 85.06 476 GLY A N 1
ATOM 3888 C CA . GLY A 1 476 ? 24.456 -12.783 -10.010 1.00 85.06 476 GLY A CA 1
ATOM 3889 C C . GLY A 1 476 ? 23.389 -13.373 -9.122 1.00 85.06 476 GLY A C 1
ATOM 3890 O O . GLY A 1 476 ? 23.025 -12.799 -8.095 1.00 85.06 476 GLY A O 1
ATOM 3891 N N . CYS A 1 477 ? 22.899 -14.528 -9.534 1.00 82.44 477 CYS A N 1
ATOM 3892 C CA . CYS A 1 477 ? 22.066 -15.358 -8.689 1.00 82.44 477 CYS A CA 1
ATOM 3893 C C . CYS A 1 477 ? 22.995 -16.026 -7.670 1.00 82.44 477 CYS A C 1
ATOM 3895 O O . CYS A 1 477 ? 23.492 -17.122 -7.912 1.00 82.44 477 CYS A O 1
ATOM 3897 N N . ASN A 1 478 ? 23.341 -15.301 -6.608 1.00 66.31 478 ASN A N 1
ATOM 3898 C CA . ASN A 1 478 ? 24.011 -15.894 -5.458 1.00 66.31 478 ASN A CA 1
ATOM 3899 C C . ASN A 1 478 ? 22.946 -16.566 -4.583 1.00 66.31 478 ASN A C 1
ATOM 3901 O O . ASN A 1 478 ? 21.884 -15.973 -4.383 1.00 66.31 478 ASN A O 1
ATOM 3905 N N . ASP A 1 479 ? 23.250 -17.785 -4.127 1.00 46.28 479 ASP A N 1
ATOM 3906 C CA . ASP A 1 479 ? 22.462 -18.551 -3.149 1.00 46.28 479 ASP A CA 1
ATOM 3907 C C . ASP A 1 479 ? 22.301 -17.816 -1.809 1.00 46.28 479 ASP A C 1
ATOM 3909 O O . ASP A 1 479 ? 23.254 -17.099 -1.401 1.00 46.28 479 ASP A O 1
#

Mean predicted aligned error: 16.77 Å

pLDDT: mean 73.19, std 15.48, range [30.7, 94.88]

Foldseek 3Di:
DVVVVVVVVVVVVVVVVVVPQAQLLVVLLVVCLVVVADDDWDKDAAPVNQKIWIDHLFKIWIAGRRRSDTPDIAGDPSVVVVPDPQPAFDWADQPNPFRKTWTDDQQQFIWIAGPPVSDIDGADRDPAGARYFHWDCPPQKTWGAGDRFRWTWIAGNVVSDIDGLDGHADDDADFDDDQQWGWGQHPQWTWTAGNVPSDIDTLPRRHDFPDWDDDPPQKIWTFDDDPPQRQKIWIARNVVSDIDIDGGVRSVCVPDPPPDDDQPDKDWDDWACDDPFKIKTWIWGWHDDPNDTDDIWTWIFIATPPPRDGPDIDTSPPPPPSVVVSVVVLLVVLLVLVVVVQVPFDAAPPFDKDDPVPQDWAFCPPRVQQPPPDDLDVQKTKTWRGWPDAAPQQKTWTWMWIWHDDPFKIKIWIWTFIAGSSNHTPDIDTLDMWMDGPNRTQKDKIKTWHDDPFFIKIWIWMDHPPDIDIDIDTDGNDD

Sequence (479 aa):
MKKALTIMKRVFVIYLMLCLFNSSLLNAAVTHAWNTHYQNIGVRFNPDKSQFVVFSHDRITKWDMETGKLLASFDTYMSDFKRYPHRNSKLIDVDDYLLELVFSDGDGSIHRFSLLQGQYINFPKFNHGLRIFHGYVDGNKMVYTTTGDYNVSIYDQNTSKDKIVHEKYFGFIQVPVFHKVVIIKDKGEFLFVDGSTYKKKKLGVKNTYSYIHNMPDDWMEAYSGGRDTRETVQFVNLVTGKKEAYKGEEAKKLYYPKSVPQPKTEFIRTIVRSDDKYYYQFYNSGNYEDGKQTYYKYGIRKVEQVTGKIIREVDISSSQDDFLAVLERVKQNEQVAFKEFKINFNQLPLPYSFDYNSASAREIQTIPFVKFGSHPSVGSKEFAIGKIMDCYDGGVIVLTMSFTQGASSQTSHFYIRQYDKYGLLIDSKDLGKTIKQGGGFDQITRFTIEPMNRGYSAVARWEMGKGVQQKNYAGGCND

InterPro domains:
  IPR015943 WD40/YVTN repeat-like-containing domain superfamily [G3DSA:2.130.10.10] (19-200)

Radius of gyration: 29.08 Å; Cα contacts (8 Å, |Δi|>4): 936; chains: 1; bounding box: 65×70×76 Å

Nearest PDB structures (foldseek):
  6h16-assembly1_A  TM=3.755E-01  e=1.791E-08  Homo sapiens
  8dvl-assembly1_A  TM=3.634E-01  e=8.932E-08  Homo sapiens
  8dvm-assembly1_A  TM=3.780E-01  e=2.098E-07  Homo sapiens
  6h15-assembly1_B  TM=3.729E-01  e=6.284E-08  Homo sapiens
  8h37-assembly1_P  TM=5.870E-01  e=5.530E-05  Homo sapiens

Organism: NCBI:txid849756

Secondary structure (DSSP, 8-state):
-HHHHHHHHHHHHHHHHHTSSSSHHHHHHHHHHHHH--S--EEEE-TTSSEEEEE-SSEEEEEETTT--EEEEEE-GGGT-TT---TT-------TTT-EEEEE-TTSEEEEEETTTTEEEEEEEPSS--S-----EETTEEEEE-SSS--EEEEETTTTEEEEEE----S------BTTEEEEEETTEEEEEETTT--EEE----S--SEEEE-STTEEEEEES-TTT--EEEEEETTT--EEEEETHHHHHHH--TTSPPPS-EEEEEEEE-SSSEEEEEEEEEEEETTEEEEEEEEEEEEETTT--EEEEEEGGG-HHHHHHHHHHHHHHHHHHHHHHHHTSPBPPSSEE--TTT---EE-TTSTT---SS-PPTTEEEEEEEEEEE-TTS-EEEEEEEEEE-SSEEEEEEEEEEE-TTS-EEEEEEEEEEEEETTEEEEEEEEEEEEETTEEEEEEEEEETTEEEEEEEEE----

Solvent-accessible surface area (backbone atoms only — not comparable to full-atom values): 26824 Å² total; per-residue (Å²): 108,72,70,60,54,53,50,50,54,53,51,49,52,53,53,55,55,64,69,75,58,67,66,67,39,56,45,50,49,52,48,48,52,61,76,73,44,71,75,70,78,50,76,46,63,47,78,89,53,58,31,32,36,41,37,37,60,56,36,38,36,33,30,33,54,84,78,43,41,78,74,46,76,42,76,38,76,48,70,76,52,73,85,60,94,51,96,44,69,39,84,51,52,59,46,81,84,61,43,34,44,42,35,36,44,66,76,13,36,44,45,35,32,32,66,78,76,74,40,79,46,88,51,74,72,42,100,42,39,33,64,50,64,45,48,43,68,64,86,55,32,35,40,37,35,36,56,70,62,34,30,37,34,34,37,31,61,88,74,74,42,77,41,77,67,43,80,65,51,61,70,79,75,65,52,56,71,51,98,45,36,42,40,39,47,44,85,52,35,39,33,39,24,33,65,82,77,62,49,75,42,78,65,82,45,84,60,75,55,72,47,72,45,75,47,75,92,52,28,31,40,34,33,20,58,54,98,87,62,36,43,30,34,33,41,33,30,69,81,83,64,50,74,49,77,34,52,48,69,58,28,42,44,78,80,53,59,90,89,60,86,78,67,93,41,72,45,78,78,49,78,48,81,74,58,97,55,34,30,35,36,38,38,41,36,40,52,70,57,95,91,39,78,76,50,81,44,41,32,45,29,38,26,32,63,92,77,66,44,76,77,45,76,46,63,68,73,72,47,66,64,60,54,48,53,50,50,48,51,54,45,52,57,34,30,57,55,32,49,54,54,60,73,72,36,56,73,52,63,76,68,34,68,72,47,89,90,75,67,61,64,44,77,46,75,86,44,94,60,65,59,66,86,61,77,67,58,93,78,42,46,44,26,39,56,24,26,70,47,79,28,94,84,56,17,38,33,34,37,31,37,40,37,35,75,57,98,68,37,38,40,40,36,34,30,46,35,32,26,43,50,51,34,48,61,75,49,77,45,82,56,44,52,28,33,36,40,90,92,44,71,68,26,48,50,41,40,40,38,37,79,44,102,69,34,36,36,33,44,24,37,36,46,53,94,86,48,78,51,76,48,82,45,77,52,52,71,71,132